Protein AF-H7EL46-F1 (afdb_monomer_lite)

pLDDT: mean 84.97, std 15.11, range [39.59, 98.5]

Organism: NCBI:txid907348

Secondary structure (DSSP, 8-state):
-HHHHHHHHHHHHHHHHT--PPEEEEE--TT-B--BSSSSTTSPBS-SSS-SBPTT-EEEEEEEEEEEEETTEEEEEEEEE----TT-TT----EEEEEGGGEESS-SS-HHHHHHHHHHHHTTT--EEEE---SS--GGGGTT-GGGTTS-SSS-TTSTT---SEE---TTS--STTS-SSEEEESSSEEEEE--SSTT--EEEEEE-TT-EEE--EEEEEEEETTEEEEEEEEETTEEEEGGGEEEGGGEEEEE-SSS-EEEEEEEEEEES--HHHHHHHHTT------HHHHHHHHHT-HHHHHHHHTBT-BEEEEEEEE-TT--EEE----S-BSEEEEE--TTSSS---EEEEEEEEEETTEEEEEEEEEEE-TT--EEEEEEEEEEEETTS---EEEEEEETTEEEEEEEEE-TTS-EEEEEEEEEEEPSS-TT-EEE---BSSPPPP--B---TT-EE-BSS-EEEESSSSTTSPEEEEEPTT--EEEEEEEEEEEETTEEEEEEEEEESS-PBPTTS-BHHHHS-TT-S-EEEEGGGB-

Sequence (547 aa):
MKKIIFILLALFCALCAFAKEYRGMYVNSREGLNIRKSPSLSAEKIGALKGALKYGEYIGVVEEGEIVTIDGIKAPWTKILIDYDGFEEDNFRNYGWVFGGYLQKECPMSEKEIISYLKKLSVENEDYLFSNYFPKNPAINYMKNPSAYFELDGAEWQKPNTEFSRALPNYACKYWEYETENEVVAVRDCFMYFAPAGPAAYGWLRFVKAGTTFKVKGVSSWGIEDGTLFPIYRIDDNEYIRGIDFTGANCVSKASDGKGGFHTLVYQQVLENLSLDDVNDFYKWSEEKLSTSEQLEKYFSYELTYEGKYLRGGFGVKFAEYTDPKGKKYRVNLNGKASRYKLLYPLNMNKPVPIIQKEWFRGGMGGGAHYTELYSLDTFAQLKKICEYGYLSVDAGFDGMAYHYFTKNGVVTYEYQTDETGKVETNRQEAFRQTDSSPYAFFSEDEALCEPQGKSQSLKVGQYVNPICRLKMRQSPDISSRTLHLLRPGTLLKIVKVGDRETIDGLSANWVKVEPVNDDKSVEGYVIKDWLPAEATAAWVFGAYLE

Foldseek 3Di:
DVVVVVVVVVVVVVVVVPPDAFQKKFFQDQVAWFWFPDQDPPGDTPDPVLGGAHHQAMWGFDDWADFDADPNFTFTWTKTASDDPVPDPPPPDPITTTTCSRIDRARPDDQVRLLVVLVVCVVVVRNKGFDCDDPQDGDCVVLQPPVCRPAPDQPRVVPPPVAAQKEFFWLLADLDPFFDLSKKFFQAWHWKKFCAPDDRGTIMIGIDHGGDMARFNAFPFWHDDPSYIWTWTDRDPGIIDRRVRIAGPQQWAWEDPLPPFIKIKHWTWMDGRDTLVNLVVVCVPPPDPDTSRVSVRVLSNDNVNQVVQQQAWATATPFMWIAGRVRDIAGADPDDHANHWYWYFQQLAQLTFIKIKGWGWHHDQFWTKIKIWIWGQDPRRYTDTQDMDIAIDGPLPFDKDKDWAAHRFFIKIFTWGADPVRHTPATKIWTWGADPVDNRDTDIDDMDRHQDFFAADEDDAFRKKFFSAFWFWFADLDPPGDGQFTAHTHQIKGFHDWADWDADPNHIYTKTKIAGRGQDATPVGHRPQVRDDPPDRTTITTCRRID

Radius of gyration: 30.52 Å; chains: 1; bounding box: 77×60×84 Å

Structure (mmCIF, N/CA/C/O backbone):
data_AF-H7EL46-F1
#
_entry.id   AF-H7EL46-F1
#
loop_
_atom_site.group_PDB
_atom_site.id
_atom_site.type_symbol
_atom_site.label_atom_id
_atom_site.label_alt_id
_atom_site.label_comp_id
_atom_site.label_asym_id
_atom_site.label_entity_id
_atom_site.label_seq_id
_atom_site.pdbx_PDB_ins_code
_atom_site.Cartn_x
_atom_site.Cartn_y
_atom_site.Cartn_z
_atom_site.occupancy
_atom_site.B_iso_or_equiv
_atom_site.auth_seq_id
_atom_site.auth_comp_id
_atom_site.auth_asym_id
_atom_site.auth_atom_id
_atom_site.pdbx_PDB_model_num
ATOM 1 N N . MET A 1 1 ? -47.372 34.401 33.901 1.00 57.59 1 MET A N 1
ATOM 2 C CA . MET A 1 1 ? -46.067 34.051 33.290 1.00 57.59 1 MET A CA 1
ATOM 3 C C . MET A 1 1 ? -45.132 33.281 34.226 1.00 57.59 1 MET A C 1
ATOM 5 O O . MET A 1 1 ? -44.884 32.125 33.925 1.00 57.59 1 MET A O 1
ATOM 9 N N . LYS A 1 2 ? -44.684 33.809 35.381 1.00 59.72 2 LYS A N 1
ATOM 10 C CA . LYS A 1 2 ? -43.732 33.099 36.280 1.00 59.72 2 LYS A CA 1
ATOM 11 C C . LYS A 1 2 ? -44.168 31.687 36.729 1.00 59.72 2 LYS A C 1
ATOM 13 O O . LYS A 1 2 ? -43.347 30.781 36.745 1.00 59.72 2 LYS A O 1
ATOM 18 N N . LYS A 1 3 ? -45.461 31.473 37.018 1.00 67.12 3 LYS A N 1
ATOM 19 C CA . LYS A 1 3 ? -46.001 30.145 37.386 1.00 67.12 3 LYS A CA 1
ATOM 20 C C . LYS A 1 3 ? -45.983 29.133 36.229 1.00 67.12 3 LYS A C 1
ATOM 22 O O . LYS A 1 3 ? -45.749 27.960 36.469 1.00 67.12 3 LYS A O 1
ATOM 27 N N . ILE A 1 4 ? -46.185 29.586 34.989 1.00 83.88 4 ILE A N 1
ATOM 28 C CA . ILE A 1 4 ? -46.177 28.719 33.796 1.00 83.88 4 ILE A CA 1
ATOM 29 C C . ILE A 1 4 ? -44.744 28.288 33.469 1.00 83.88 4 ILE A C 1
ATOM 31 O O . ILE A 1 4 ? -44.509 27.118 33.203 1.00 83.88 4 ILE A O 1
ATOM 35 N N . ILE A 1 5 ? -43.777 29.206 33.584 1.00 85.12 5 ILE A N 1
ATOM 36 C CA . ILE A 1 5 ? -42.349 28.897 33.411 1.00 85.12 5 ILE A CA 1
ATOM 37 C C . ILE A 1 5 ? -41.883 27.884 34.465 1.00 85.12 5 ILE A C 1
ATOM 39 O O . ILE A 1 5 ? -41.175 26.946 34.129 1.00 85.12 5 ILE A O 1
ATOM 43 N N . PHE A 1 6 ? -42.324 28.022 35.719 1.00 85.50 6 PHE A N 1
ATOM 44 C CA . PHE A 1 6 ? -41.963 27.079 36.780 1.00 85.50 6 PHE A CA 1
ATOM 45 C C . PHE A 1 6 ? -42.569 25.682 36.566 1.00 85.50 6 PHE A C 1
ATOM 47 O O . PHE A 1 6 ? -41.890 24.686 36.787 1.00 85.50 6 PHE A O 1
ATOM 54 N N . ILE A 1 7 ? -43.818 25.598 36.089 1.00 87.31 7 ILE A N 1
ATOM 55 C CA . ILE A 1 7 ? -44.456 24.317 35.745 1.00 87.31 7 ILE A CA 1
ATOM 56 C C . ILE A 1 7 ? -43.751 23.664 34.553 1.00 87.31 7 ILE A C 1
ATOM 58 O O . ILE A 1 7 ? -43.477 22.472 34.611 1.00 87.31 7 ILE A O 1
ATOM 62 N N . LEU A 1 8 ? -43.407 24.428 33.512 1.00 86.81 8 LEU A N 1
ATOM 63 C CA . LEU A 1 8 ? -42.665 23.911 32.357 1.00 86.81 8 LEU A CA 1
ATOM 64 C C . LEU A 1 8 ? -41.252 23.458 32.737 1.00 86.81 8 LEU A C 1
ATOM 66 O O . LEU A 1 8 ? -40.822 22.411 32.274 1.00 86.81 8 LEU A O 1
ATOM 70 N N . LEU A 1 9 ? -40.558 24.185 33.618 1.00 85.94 9 LEU A N 1
ATOM 71 C CA . LEU A 1 9 ? -39.241 23.793 34.124 1.00 85.94 9 LEU A CA 1
ATOM 72 C C . LEU A 1 9 ? -39.326 22.532 34.998 1.00 85.94 9 LEU A C 1
ATOM 74 O O . LEU A 1 9 ? -38.487 21.650 34.875 1.00 85.94 9 LEU A O 1
ATOM 78 N N . ALA A 1 10 ? -40.356 22.407 35.840 1.00 78.50 10 ALA A N 1
ATOM 79 C CA . ALA A 1 10 ? -40.584 21.208 36.644 1.00 78.50 10 ALA A CA 1
ATOM 80 C C . ALA A 1 10 ? -40.964 19.994 35.779 1.00 78.50 10 ALA A C 1
ATOM 82 O O . ALA A 1 10 ? -40.484 18.895 36.042 1.00 78.50 10 ALA A O 1
ATOM 83 N N . LEU A 1 11 ? -41.768 20.189 34.725 1.00 78.38 11 LEU A N 1
ATOM 84 C CA . LEU A 1 11 ? -42.066 19.151 33.733 1.00 78.38 11 LEU A CA 1
ATOM 85 C C . LEU A 1 11 ? -40.817 18.762 32.939 1.00 78.38 11 LEU A C 1
ATOM 87 O O . LEU A 1 11 ? -40.604 17.581 32.706 1.00 78.38 11 LEU A O 1
ATOM 91 N N . PHE A 1 12 ? -39.977 19.729 32.569 1.00 73.44 12 PHE A N 1
ATOM 92 C CA . PHE A 1 12 ? -38.713 19.485 31.883 1.00 73.44 12 PHE A CA 1
ATOM 93 C C . PHE A 1 12 ? -37.735 18.712 32.778 1.00 73.44 12 PHE A C 1
ATOM 95 O O . PHE A 1 12 ? -37.221 17.686 32.357 1.00 73.44 12 PHE A O 1
ATOM 102 N N . CYS A 1 13 ? -37.564 19.105 34.045 1.00 68.69 13 CYS A N 1
ATOM 103 C CA . CYS A 1 13 ? -36.752 18.362 35.013 1.00 68.69 13 CYS A CA 1
ATOM 104 C C . CYS A 1 13 ? -37.307 16.957 35.295 1.00 68.69 13 CYS A C 1
ATOM 106 O O . CYS A 1 13 ? -36.528 16.020 35.440 1.00 68.69 13 CYS A O 1
ATOM 108 N N . ALA A 1 14 ? -38.634 16.791 35.348 1.00 63.28 14 ALA A N 1
ATOM 109 C CA . ALA A 1 14 ? -39.257 15.477 35.486 1.00 63.28 14 ALA A CA 1
ATOM 110 C C . ALA A 1 14 ? -39.005 14.611 34.243 1.00 63.28 14 ALA A C 1
ATOM 112 O O . ALA A 1 14 ? -38.593 13.467 34.384 1.00 63.28 14 ALA A O 1
ATOM 113 N N . LEU A 1 15 ? -39.168 15.161 33.036 1.00 58.22 15 LEU A N 1
ATOM 114 C CA . LEU A 1 15 ? -38.873 14.473 31.774 1.00 58.22 15 LEU A CA 1
ATOM 115 C C . LEU A 1 15 ? -37.386 14.097 31.659 1.00 58.22 15 LEU A C 1
ATOM 117 O O . LEU A 1 15 ? -37.081 12.980 31.254 1.00 58.22 15 LEU A O 1
ATOM 121 N N . CYS A 1 16 ? -36.468 14.967 32.093 1.00 53.19 16 CYS A N 1
ATOM 122 C CA . CYS A 1 16 ? -35.037 14.663 32.170 1.00 53.19 16 CYS A CA 1
ATOM 123 C C . CYS A 1 16 ? -34.717 13.572 33.208 1.00 53.19 16 CYS A C 1
ATOM 125 O O . CYS A 1 16 ? -33.819 12.768 32.983 1.00 53.19 16 CYS A O 1
ATOM 127 N N . ALA A 1 17 ? -35.463 13.498 34.315 1.00 49.56 17 ALA A N 1
ATOM 128 C CA . ALA A 1 17 ? -35.295 12.465 35.341 1.00 49.56 17 ALA A CA 1
ATOM 129 C C . ALA A 1 17 ? -35.843 11.080 34.930 1.00 49.56 17 ALA A C 1
ATOM 131 O O . ALA A 1 17 ? -35.543 10.089 35.593 1.00 49.56 17 ALA A O 1
ATOM 132 N N . PHE A 1 18 ? -36.626 10.991 33.846 1.00 46.84 18 PHE A N 1
ATOM 133 C CA . PHE A 1 18 ? -37.161 9.730 33.312 1.00 46.84 18 PHE A CA 1
ATOM 134 C C . PHE A 1 18 ? -36.319 9.113 32.184 1.00 46.84 18 PHE A C 1
ATOM 136 O O . PHE A 1 18 ? -36.711 8.078 31.637 1.00 46.84 18 PHE A O 1
ATOM 143 N N . ALA A 1 19 ? -35.149 9.674 31.859 1.00 50.19 19 ALA A N 1
ATOM 144 C CA . ALA A 1 19 ? -34.159 8.969 31.049 1.00 50.19 19 ALA A CA 1
ATOM 145 C C . ALA A 1 19 ? -33.644 7.755 31.847 1.00 50.19 19 ALA A C 1
ATOM 147 O O . ALA A 1 19 ? -32.781 7.867 32.713 1.00 50.19 19 ALA A O 1
ATOM 148 N N . LYS A 1 20 ? -34.251 6.586 31.621 1.00 52.12 20 LYS A N 1
ATOM 149 C CA . LYS A 1 20 ? -33.928 5.352 32.341 1.00 52.12 20 LYS A CA 1
ATOM 150 C C . LYS A 1 20 ? -32.582 4.812 31.852 1.00 52.12 20 LYS A C 1
ATOM 152 O O . LYS A 1 20 ? -32.530 4.127 30.834 1.00 52.12 20 LYS A O 1
ATOM 157 N N . GLU A 1 21 ? -31.508 5.097 32.582 1.00 55.97 21 GLU A N 1
ATOM 158 C CA . GLU A 1 21 ? -30.215 4.441 32.374 1.00 55.97 21 GLU A CA 1
ATOM 159 C C . GLU A 1 21 ? -30.289 2.980 32.838 1.00 55.97 21 GLU A C 1
ATOM 161 O O . GLU A 1 21 ? -30.616 2.681 33.990 1.00 55.97 21 GLU A O 1
ATOM 166 N N . TYR A 1 22 ? -30.005 2.048 31.929 1.00 65.69 22 TYR A N 1
ATOM 167 C CA . TYR A 1 22 ? -29.904 0.629 32.261 1.00 65.69 22 TYR A CA 1
ATOM 168 C C . TYR A 1 22 ? -28.518 0.320 32.823 1.00 65.69 22 TYR A C 1
ATOM 170 O O . TYR A 1 22 ? -27.498 0.727 32.264 1.00 65.69 22 TYR A O 1
ATOM 178 N N . ARG A 1 23 ? -28.463 -0.454 33.913 1.00 77.19 23 ARG A N 1
ATOM 179 C CA . ARG A 1 23 ? -27.187 -0.928 34.455 1.00 77.19 23 ARG A CA 1
ATOM 180 C C . ARG A 1 23 ? -26.588 -1.956 33.501 1.00 77.19 23 ARG A C 1
ATOM 182 O O . ARG A 1 23 ? -27.204 -2.969 33.209 1.00 77.19 23 ARG A O 1
ATOM 189 N N . GLY A 1 24 ? -25.356 -1.734 33.084 1.00 80.69 24 GLY A N 1
ATOM 190 C CA . GLY A 1 24 ? -24.609 -2.662 32.251 1.00 80.69 24 GLY A CA 1
ATOM 191 C C . GLY A 1 24 ? -24.005 -3.867 32.944 1.00 80.69 24 GLY A C 1
ATOM 192 O O . GLY A 1 24 ? -23.457 -3.711 34.039 1.00 80.69 24 GLY A O 1
ATOM 193 N N . MET A 1 25 ? -24.002 -5.029 32.287 1.00 87.56 25 MET A N 1
ATOM 194 C CA . MET A 1 25 ? -23.197 -6.188 32.691 1.00 87.56 25 MET A CA 1
ATOM 195 C C . MET A 1 25 ? -22.649 -6.960 31.486 1.00 87.56 25 MET A C 1
ATOM 197 O O . MET A 1 25 ? -23.194 -6.884 30.393 1.00 87.56 25 MET A O 1
ATOM 201 N N . TYR A 1 26 ? -21.580 -7.721 31.706 1.00 87.94 26 TYR A N 1
ATOM 202 C CA . TYR A 1 26 ? -20.974 -8.612 30.723 1.00 87.94 26 TYR A CA 1
ATOM 203 C C . TYR A 1 26 ? -21.270 -10.065 31.032 1.00 87.94 26 TYR A C 1
ATOM 205 O O . TYR A 1 26 ? -21.269 -10.478 32.194 1.00 87.94 26 TYR A O 1
ATOM 213 N N . VAL A 1 27 ? -21.416 -10.854 29.978 1.00 90.25 27 VAL A N 1
ATOM 214 C CA . VAL A 1 27 ? -21.524 -12.305 30.063 1.00 90.25 27 VAL A CA 1
ATOM 215 C C . VAL A 1 27 ? -20.169 -12.928 30.387 1.00 90.25 27 VAL A C 1
ATOM 217 O O . VAL A 1 27 ? -19.221 -12.824 29.618 1.00 90.25 27 VAL A O 1
ATOM 220 N N . ASN A 1 28 ? -20.086 -13.637 31.508 1.00 91.38 28 ASN A N 1
ATOM 221 C CA . ASN A 1 28 ? -18.893 -14.345 31.978 1.00 91.38 28 ASN A CA 1
ATOM 222 C C . ASN A 1 28 ? -18.954 -15.870 31.745 1.00 91.38 28 ASN A C 1
ATOM 224 O O . ASN A 1 28 ? -18.107 -16.622 32.222 1.00 91.38 28 ASN A O 1
ATOM 228 N N . SER A 1 29 ? -19.967 -16.359 31.027 1.00 89.75 29 SER A N 1
ATOM 229 C CA . SER A 1 29 ? -20.058 -17.770 30.637 1.00 89.75 29 SER A CA 1
ATOM 230 C C . SER A 1 29 ? -19.332 -18.004 29.314 1.00 89.75 29 SER A C 1
ATOM 232 O O . SER A 1 29 ? -19.735 -17.444 28.296 1.00 89.75 29 SER A O 1
A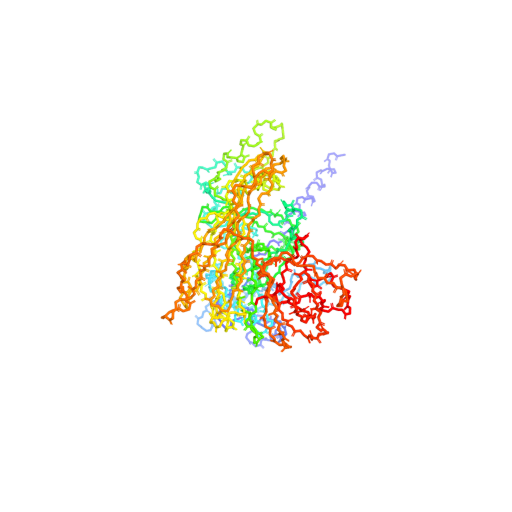TOM 234 N N . ARG A 1 30 ? -18.292 -18.851 29.307 1.00 85.19 30 ARG A N 1
ATOM 235 C CA . ARG A 1 30 ? -17.526 -19.190 28.087 1.00 85.19 30 ARG A CA 1
ATOM 236 C C . ARG A 1 30 ? -18.363 -19.883 27.011 1.00 85.19 30 ARG A C 1
ATOM 238 O O . ARG A 1 30 ? -18.108 -19.685 25.830 1.00 85.19 30 ARG A O 1
ATOM 245 N N . GLU A 1 31 ? -19.370 -20.644 27.428 1.00 84.50 31 GLU A N 1
ATOM 246 C CA . GLU A 1 31 ? -20.326 -21.327 26.544 1.00 84.50 31 GLU A CA 1
ATOM 247 C C . GLU A 1 31 ? -21.489 -20.411 26.116 1.00 84.50 31 GLU A C 1
ATOM 249 O O . GLU A 1 31 ? -22.428 -20.849 25.454 1.00 84.50 31 GLU A O 1
ATOM 254 N N . GLY A 1 32 ? -21.462 -19.140 26.532 1.00 86.19 32 GLY A N 1
ATOM 255 C CA . GLY A 1 32 ? -22.564 -18.202 26.366 1.00 86.19 32 GLY A CA 1
ATOM 256 C C . GLY A 1 32 ? -23.703 -18.409 27.370 1.00 86.19 32 GLY A C 1
ATOM 257 O O . GLY A 1 32 ? -23.635 -19.253 28.272 1.00 86.19 32 GLY A O 1
ATOM 258 N N . LEU A 1 33 ? -24.757 -17.597 27.257 1.00 88.38 33 LEU A N 1
ATOM 259 C CA . LEU A 1 33 ? -25.924 -17.636 28.141 1.00 88.38 33 LEU A CA 1
ATOM 260 C C . LEU A 1 33 ? -27.232 -17.729 27.376 1.00 88.38 33 LEU A C 1
ATOM 262 O O . LEU A 1 33 ? -27.589 -16.850 26.603 1.00 88.38 33 LEU A O 1
ATOM 266 N N . ASN A 1 34 ? -28.012 -18.763 27.680 1.00 88.62 34 ASN A N 1
ATOM 267 C CA . ASN A 1 34 ? -29.357 -18.900 27.137 1.00 88.62 34 ASN A CA 1
ATOM 268 C C . ASN A 1 34 ? -30.290 -17.843 27.739 1.00 88.62 34 ASN A C 1
ATOM 270 O O . ASN A 1 34 ? -30.443 -17.772 28.960 1.00 88.62 34 ASN A O 1
ATOM 274 N N . ILE A 1 35 ? -30.978 -17.106 26.873 1.00 88.56 35 ILE A N 1
ATOM 275 C CA . ILE A 1 35 ? -32.018 -16.154 27.255 1.00 88.56 35 ILE A CA 1
ATOM 276 C C . ILE A 1 35 ? -33.351 -16.894 27.387 1.00 88.56 35 ILE A C 1
ATOM 278 O O . ILE A 1 35 ? -33.701 -17.726 26.546 1.00 88.56 35 ILE A O 1
ATOM 282 N N . ARG A 1 36 ? -34.107 -16.608 28.449 1.00 90.06 36 ARG A N 1
ATOM 283 C CA . ARG A 1 36 ? -35.359 -17.302 28.778 1.00 90.06 36 ARG A CA 1
ATOM 284 C C . ARG A 1 36 ? -36.545 -16.360 28.894 1.00 90.06 36 ARG A C 1
ATOM 286 O O . ARG A 1 36 ? -36.400 -15.197 29.255 1.00 90.06 36 ARG A O 1
ATOM 293 N N . LYS A 1 37 ? -37.743 -16.883 28.635 1.00 88.94 37 LYS A N 1
ATOM 294 C CA . LYS A 1 37 ? -38.997 -16.114 28.704 1.00 88.94 37 LYS A CA 1
ATOM 295 C C . LYS A 1 37 ? -39.406 -15.726 30.126 1.00 88.94 37 LYS A C 1
ATOM 297 O O . LYS A 1 37 ? -40.061 -14.707 30.325 1.00 88.94 37 LYS A O 1
ATOM 302 N N . SER A 1 38 ? -39.004 -16.514 31.117 1.00 91.50 38 SER A N 1
ATOM 303 C CA . SER A 1 38 ? -39.269 -16.279 32.539 1.00 91.50 38 SER A CA 1
ATOM 304 C C . SER A 1 38 ? -38.075 -16.747 33.392 1.00 91.50 38 SER A C 1
ATOM 306 O O . SER A 1 38 ? -37.234 -17.497 32.881 1.00 91.50 38 SER A O 1
ATOM 308 N N . PRO A 1 39 ? -37.955 -16.306 34.662 1.00 93.25 39 PRO A N 1
ATOM 309 C CA . PRO A 1 39 ? -36.809 -16.601 35.529 1.00 93.25 39 PRO A CA 1
ATOM 310 C C . PRO A 1 39 ? -36.829 -18.051 36.050 1.00 93.25 39 PRO A C 1
ATOM 312 O O . PRO A 1 39 ? -37.028 -18.313 37.232 1.00 93.25 39 PRO A O 1
ATOM 315 N N . SER A 1 40 ? -36.678 -19.029 35.154 1.00 92.25 40 SER A N 1
ATOM 316 C CA . SER A 1 40 ? -36.672 -20.456 35.493 1.00 92.25 40 SER A CA 1
ATOM 317 C C . SER A 1 40 ? -35.853 -21.277 34.499 1.00 92.25 40 SER A C 1
ATOM 319 O O . SER A 1 40 ? -35.938 -21.071 33.293 1.00 92.25 40 SER A O 1
ATOM 321 N N . LEU A 1 41 ? -35.124 -22.292 34.978 1.00 90.12 41 LEU A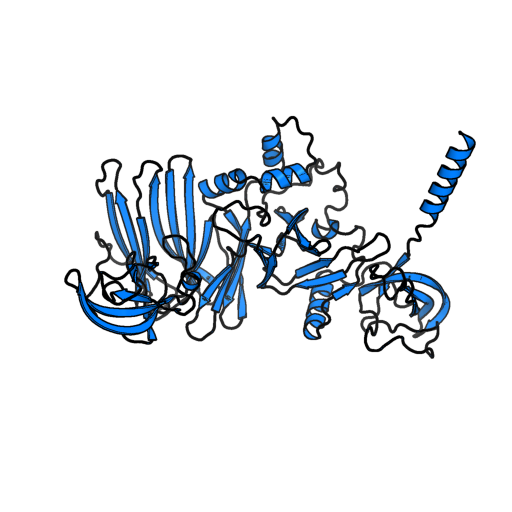 N 1
ATOM 322 C CA . LEU A 1 41 ? -34.408 -23.246 34.115 1.00 90.12 41 LEU A CA 1
ATOM 323 C C . LEU A 1 41 ? -35.342 -24.095 33.237 1.00 90.12 41 LEU A C 1
ATOM 325 O O . LEU A 1 41 ? -34.911 -24.612 32.205 1.00 90.12 41 LEU A O 1
ATOM 329 N N . SER A 1 42 ? -36.610 -24.216 33.633 1.00 91.19 42 SER A N 1
ATOM 330 C CA . SER A 1 42 ? -37.650 -24.912 32.867 1.00 91.19 42 SER A CA 1
ATOM 331 C C . SER A 1 42 ? -38.324 -24.027 31.815 1.00 91.19 42 SER A C 1
ATOM 333 O O . SER A 1 42 ? -39.016 -24.538 30.940 1.00 91.19 42 SER A O 1
ATOM 335 N N . ALA A 1 43 ? -38.119 -22.707 31.881 1.00 88.75 43 ALA A N 1
ATOM 336 C CA . ALA A 1 43 ? -38.741 -21.770 30.961 1.00 88.75 43 ALA A CA 1
ATOM 337 C C . ALA A 1 43 ? -38.215 -21.947 29.536 1.00 88.75 43 ALA A C 1
ATOM 339 O O . ALA A 1 43 ? -37.027 -22.217 29.324 1.00 88.75 43 ALA A O 1
ATOM 340 N N . GLU A 1 44 ? -39.100 -21.716 28.570 1.00 86.69 44 GLU A N 1
ATOM 341 C CA . GLU A 1 44 ? -38.770 -21.681 27.150 1.00 86.69 44 GLU A CA 1
ATOM 342 C C . GLU A 1 44 ? -37.595 -20.725 26.887 1.00 86.69 44 GLU A C 1
ATOM 344 O O . GLU A 1 44 ? -37.542 -19.602 27.409 1.00 86.69 44 GLU A O 1
ATOM 349 N N . LYS A 1 45 ? -36.638 -21.195 26.083 1.00 87.62 45 LYS A N 1
ATOM 350 C CA . LYS A 1 45 ? -35.530 -20.377 25.593 1.00 87.62 45 LYS A CA 1
ATOM 351 C C . LYS A 1 45 ? -36.042 -19.492 24.462 1.00 87.62 45 LYS A C 1
ATOM 353 O O . LYS A 1 45 ? -36.687 -19.989 23.543 1.00 87.62 45 LYS A O 1
ATOM 358 N N . ILE A 1 46 ? -35.740 -18.200 24.511 1.00 79.44 46 ILE A N 1
ATOM 359 C CA . ILE A 1 46 ? -36.146 -17.265 23.460 1.00 79.44 46 ILE A CA 1
ATOM 360 C C . ILE A 1 46 ? -35.195 -17.445 22.263 1.00 79.44 46 ILE A C 1
ATOM 362 O O . ILE A 1 46 ? -34.128 -16.846 22.231 1.00 79.44 46 ILE A O 1
ATOM 366 N N . GLY A 1 47 ? -35.600 -18.294 21.306 1.00 56.38 47 GLY A N 1
ATOM 367 C CA . GLY A 1 47 ? -35.127 -18.337 19.912 1.00 56.38 47 GLY A CA 1
ATOM 368 C C . GLY A 1 47 ? -33.748 -18.960 19.623 1.00 56.38 47 GLY A C 1
ATOM 369 O O . GLY A 1 47 ? -32.739 -18.598 20.212 1.00 56.38 47 GLY A O 1
ATOM 370 N N . ALA A 1 48 ? -33.699 -19.843 18.617 1.00 41.22 48 ALA A N 1
ATOM 371 C CA . ALA A 1 48 ? -32.489 -20.443 18.031 1.00 41.22 48 ALA A CA 1
ATOM 372 C C . ALA A 1 48 ? -31.883 -19.634 16.852 1.00 41.22 48 ALA A C 1
ATOM 374 O O . ALA A 1 48 ? -30.942 -20.097 16.222 1.00 41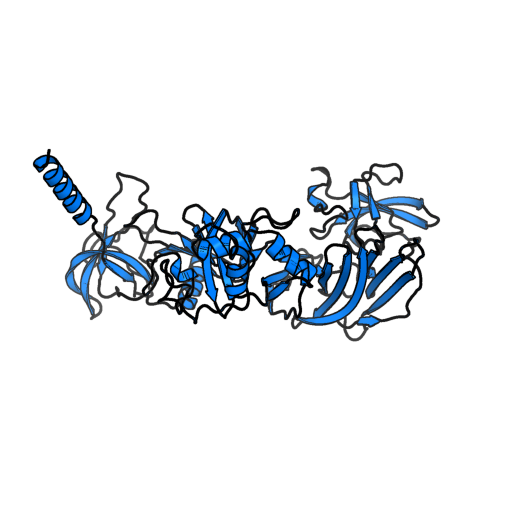.22 48 ALA A O 1
ATOM 375 N N . LEU A 1 49 ? -32.421 -18.443 16.548 1.00 41.28 49 LEU A N 1
ATOM 376 C CA . LEU A 1 49 ? -31.956 -17.526 15.481 1.00 41.28 49 LEU A CA 1
ATOM 377 C C . LEU A 1 49 ? -31.287 -16.241 16.015 1.00 41.28 49 LEU A C 1
ATOM 379 O O . LEU A 1 49 ? -30.647 -15.525 15.260 1.00 41.28 49 LEU A O 1
ATOM 383 N N . LYS A 1 50 ? -31.439 -15.958 17.315 1.00 50.88 50 LYS A N 1
ATOM 384 C CA . LYS A 1 50 ? -30.759 -14.893 18.086 1.00 50.88 50 LYS A CA 1
ATOM 385 C C . LYS A 1 50 ? -30.140 -15.507 19.360 1.00 50.88 50 LYS A C 1
ATOM 387 O O . LYS A 1 50 ? -30.196 -14.940 20.447 1.00 50.88 50 LYS A O 1
ATOM 392 N N . GLY A 1 51 ? -29.739 -16.775 19.231 1.00 56.41 51 GLY A N 1
ATOM 393 C CA . GLY A 1 51 ? -29.589 -17.737 20.314 1.00 56.41 51 GLY A CA 1
ATOM 394 C C . GLY A 1 51 ? -28.317 -17.541 21.122 1.00 56.41 51 GLY A C 1
ATOM 395 O O . GLY A 1 51 ? -27.237 -17.491 20.563 1.00 56.41 51 GLY A O 1
ATOM 396 N N . ALA A 1 52 ? -28.492 -17.529 22.443 1.00 71.38 52 ALA A N 1
ATOM 397 C CA . ALA A 1 52 ? -27.470 -17.390 23.475 1.00 71.38 52 ALA A CA 1
ATOM 398 C C . ALA A 1 52 ? -26.592 -16.128 23.376 1.00 71.38 52 ALA A C 1
ATOM 400 O O . ALA A 1 52 ? -25.906 -15.883 22.394 1.00 71.38 52 ALA A O 1
ATOM 401 N N . LEU A 1 53 ? -26.550 -15.357 24.462 1.00 83.19 53 LEU A N 1
ATOM 402 C CA . LEU A 1 53 ? -25.574 -14.282 24.588 1.00 83.19 53 LEU A CA 1
ATOM 403 C C . LEU A 1 53 ? -24.165 -14.867 24.545 1.00 83.19 53 LEU A C 1
ATOM 405 O O . LEU A 1 53 ? -23.899 -15.882 25.196 1.00 83.19 53 LEU A O 1
ATOM 409 N N . LYS A 1 54 ? -23.260 -14.210 23.834 1.00 85.25 54 LYS A N 1
ATOM 410 C CA . LYS A 1 54 ? -21.875 -14.647 23.664 1.00 85.25 54 LYS A CA 1
ATOM 411 C C . LYS A 1 54 ? -21.050 -14.346 24.911 1.00 85.25 54 LYS A C 1
ATOM 413 O O . LYS A 1 54 ? -21.372 -13.461 25.701 1.00 85.25 54 LYS A O 1
ATOM 418 N N . TYR A 1 55 ? -19.957 -15.081 25.103 1.00 86.06 55 TYR A N 1
ATOM 419 C CA . TYR A 1 55 ? -18.989 -14.745 26.149 1.00 86.06 55 TYR A CA 1
ATOM 420 C C . TYR A 1 55 ? -18.439 -13.333 25.917 1.00 86.06 55 TYR A C 1
ATOM 422 O O . TYR A 1 55 ? -18.080 -12.987 24.796 1.00 86.06 55 TYR A O 1
ATOM 430 N N . GLY A 1 56 ? -18.397 -12.522 26.974 1.00 84.00 56 GLY A N 1
ATOM 431 C CA . GLY A 1 56 ? -17.988 -11.118 26.951 1.00 84.00 56 GLY A CA 1
ATOM 432 C C . GLY A 1 56 ? -18.946 -10.167 26.234 1.00 84.00 56 GLY A C 1
ATOM 433 O O . GLY A 1 56 ? -18.602 -9.001 26.064 1.00 84.00 56 GLY A O 1
ATOM 434 N N . GLU A 1 57 ? -20.138 -10.627 25.851 1.00 84.69 57 GLU A N 1
ATOM 435 C CA . GLU A 1 57 ? -21.183 -9.757 25.320 1.00 84.69 57 GLU A CA 1
ATOM 436 C C . GLU A 1 57 ? -21.721 -8.845 26.421 1.00 84.69 57 GLU A C 1
ATOM 438 O O . GLU A 1 57 ? -21.892 -9.267 27.571 1.00 84.69 57 GLU A O 1
ATOM 443 N N . TYR A 1 58 ? -21.964 -7.586 26.073 1.00 83.38 58 TYR A N 1
ATOM 444 C CA . TYR A 1 58 ? -22.556 -6.623 26.983 1.00 83.38 58 TYR A CA 1
ATOM 445 C C . TYR A 1 58 ? -24.074 -6.594 26.870 1.00 83.38 58 TYR A C 1
ATOM 447 O O . TYR A 1 58 ? -24.624 -6.547 25.774 1.00 83.38 58 TYR A O 1
ATOM 455 N N . ILE A 1 59 ? -24.737 -6.529 28.021 1.00 84.88 59 ILE A N 1
ATOM 456 C CA . ILE A 1 59 ? -26.190 -6.485 28.125 1.00 84.88 59 ILE A CA 1
ATOM 457 C C . ILE A 1 59 ? -26.659 -5.402 29.095 1.00 84.88 59 ILE A C 1
ATOM 459 O O . ILE A 1 59 ? -26.033 -5.124 30.123 1.00 84.88 59 ILE A O 1
ATOM 463 N N . GLY A 1 60 ? -27.815 -4.818 28.781 1.00 83.94 60 GLY A N 1
ATOM 464 C CA . GLY A 1 60 ? -28.529 -3.906 29.669 1.00 83.94 60 GLY A CA 1
ATOM 465 C C . GLY A 1 60 ? -29.402 -4.667 30.665 1.00 83.94 60 GLY A C 1
ATOM 466 O O . GLY A 1 60 ? -30.310 -5.399 30.266 1.00 83.94 60 GLY A O 1
ATOM 467 N N . VAL A 1 61 ? -29.156 -4.470 31.959 1.00 87.25 61 VAL A N 1
ATOM 468 C CA . VAL A 1 61 ? -29.955 -5.016 33.061 1.00 87.25 61 VAL A CA 1
ATOM 469 C C . VAL A 1 61 ? -31.132 -4.095 33.361 1.00 87.25 61 VAL A C 1
ATOM 471 O O . VAL A 1 61 ? -30.970 -2.897 33.603 1.00 87.25 61 VAL A O 1
ATOM 474 N N . VAL A 1 62 ? -32.326 -4.684 33.363 1.00 87.06 62 VAL A N 1
ATOM 475 C CA . VAL A 1 62 ? -33.614 -4.000 33.528 1.00 87.06 62 VAL A CA 1
ATOM 476 C C . VAL A 1 62 ? -34.124 -4.110 34.960 1.00 87.06 62 VAL A C 1
ATOM 478 O O . VAL A 1 62 ? -34.573 -3.112 35.523 1.00 87.06 62 VAL A O 1
ATOM 481 N N . GLU A 1 63 ? -34.080 -5.317 35.525 1.00 89.69 63 GLU A N 1
ATOM 482 C CA . GLU A 1 63 ? -34.496 -5.627 36.896 1.00 89.69 63 GLU A CA 1
ATOM 483 C C . GLU A 1 63 ? -33.860 -6.941 37.372 1.00 89.69 63 GLU A C 1
ATOM 485 O O . GLU A 1 63 ? -33.486 -7.794 36.564 1.00 89.69 63 GLU A O 1
ATOM 490 N N . GLU A 1 64 ? -33.762 -7.097 38.690 1.00 93.31 64 GLU A N 1
ATOM 491 C CA . GLU A 1 64 ? -33.332 -8.333 39.347 1.00 93.31 64 GLU A CA 1
ATOM 492 C C . GLU A 1 64 ? -34.560 -9.043 39.927 1.00 93.31 64 GLU A C 1
ATOM 494 O O . GLU A 1 64 ? -35.429 -8.418 40.536 1.00 93.31 64 GLU A O 1
ATOM 499 N N . GLY A 1 65 ? -34.632 -10.350 39.717 1.00 92.56 65 GLY A N 1
ATOM 500 C CA . GLY A 1 65 ? -35.675 -11.237 40.211 1.00 92.56 65 GLY A CA 1
ATOM 501 C C . GLY A 1 65 ? -35.235 -12.022 41.446 1.00 92.56 65 GLY A C 1
ATOM 502 O O . GLY A 1 65 ? -34.414 -11.579 42.248 1.00 92.56 65 GLY A O 1
ATOM 503 N N . GLU A 1 66 ? -35.800 -13.217 41.605 1.00 93.62 66 GLU A N 1
ATOM 504 C CA . GLU A 1 66 ? -35.532 -14.077 42.757 1.00 93.62 66 GLU A CA 1
ATOM 505 C C . GLU A 1 66 ? -34.091 -14.612 42.764 1.00 93.62 66 GLU A C 1
ATOM 507 O O . GLU A 1 66 ? -33.554 -15.013 41.727 1.00 93.62 66 GLU A O 1
ATOM 512 N N . ILE A 1 67 ? -33.485 -14.650 43.956 1.00 95.56 67 ILE A N 1
ATOM 513 C CA . ILE A 1 67 ? -32.174 -15.262 44.191 1.00 95.56 67 ILE A CA 1
ATOM 514 C C . ILE A 1 67 ? -32.333 -16.776 44.268 1.00 95.56 67 ILE A C 1
ATOM 516 O O . ILE A 1 67 ? -32.957 -17.298 45.188 1.00 95.56 67 ILE A O 1
ATOM 520 N N . VAL A 1 68 ? -31.683 -17.475 43.345 1.00 95.62 68 VAL A N 1
ATOM 521 C CA . VAL A 1 68 ? -31.664 -18.937 43.281 1.00 95.62 68 VAL A CA 1
ATOM 522 C C . VAL A 1 68 ? -30.227 -19.455 43.305 1.00 95.62 68 VAL A C 1
ATOM 524 O O . VAL A 1 68 ? -29.272 -18.697 43.120 1.00 95.62 68 VAL A O 1
ATOM 527 N N . THR A 1 69 ? -30.071 -20.757 43.540 1.00 96.31 69 THR A N 1
ATOM 528 C CA . THR A 1 69 ? -28.778 -21.439 43.421 1.00 96.31 69 THR A CA 1
ATOM 529 C C . THR A 1 69 ? -28.787 -22.317 42.174 1.00 96.31 69 THR A C 1
ATOM 531 O O . THR A 1 69 ? -29.591 -23.243 42.089 1.00 96.31 69 THR A O 1
ATOM 534 N N . ILE A 1 70 ? -27.898 -22.038 41.221 1.00 92.94 70 ILE A N 1
ATOM 535 C CA . ILE A 1 70 ? -27.702 -22.819 39.988 1.00 92.94 70 ILE A CA 1
ATOM 536 C C . ILE A 1 70 ? -26.209 -23.125 39.875 1.00 92.94 70 ILE A C 1
ATOM 538 O O . ILE A 1 70 ? -25.388 -22.237 40.091 1.00 92.94 70 ILE A O 1
ATOM 542 N N . ASP A 1 71 ? -25.855 -24.386 39.615 1.00 91.62 71 ASP A N 1
ATOM 543 C CA . ASP A 1 71 ? -24.464 -24.863 39.516 1.00 91.62 71 ASP A CA 1
ATOM 544 C C . ASP A 1 71 ? -23.580 -24.463 40.717 1.00 91.62 71 ASP A C 1
ATOM 546 O O . ASP A 1 71 ? -22.395 -24.167 40.592 1.00 91.62 71 ASP A O 1
ATOM 550 N N . GLY A 1 72 ? -24.181 -24.428 41.914 1.00 94.06 72 GLY A N 1
ATOM 551 C CA . GLY A 1 72 ? -23.519 -24.031 43.162 1.00 94.06 72 GLY A CA 1
ATOM 552 C C . GLY A 1 72 ? -23.322 -22.520 43.346 1.00 94.06 72 GLY A C 1
ATOM 553 O O . GLY A 1 72 ? -22.858 -22.095 44.402 1.00 94.06 72 GLY A O 1
ATOM 554 N N . ILE A 1 73 ? -23.709 -21.696 42.370 1.00 94.75 73 ILE A N 1
ATOM 555 C CA . ILE A 1 73 ? -23.619 -20.233 42.416 1.00 94.75 73 ILE A CA 1
ATOM 556 C C . ILE A 1 73 ? -24.956 -19.675 42.911 1.00 94.75 73 ILE A C 1
ATOM 558 O O . ILE A 1 73 ? -26.006 -20.030 42.381 1.00 94.75 73 ILE A O 1
ATOM 562 N N . LYS A 1 74 ? -24.935 -18.791 43.916 1.00 96.38 74 LYS A N 1
ATOM 563 C CA . LYS A 1 74 ? -26.130 -18.112 44.443 1.00 96.38 74 LYS A CA 1
ATOM 564 C C . LYS A 1 74 ? -26.238 -16.705 43.858 1.00 96.38 74 LYS A C 1
ATOM 566 O O . LYS A 1 74 ? -25.420 -15.850 44.187 1.00 96.38 74 LYS A O 1
ATOM 571 N N . ALA A 1 75 ? -27.241 -16.462 43.019 1.00 95.69 75 ALA A N 1
ATOM 572 C CA . ALA A 1 75 ? -27.425 -15.185 42.329 1.00 95.69 75 ALA A CA 1
ATOM 573 C C . ALA A 1 75 ? -28.897 -14.958 41.929 1.00 95.69 75 ALA A C 1
ATOM 575 O O . ALA A 1 75 ? -29.668 -15.919 41.879 1.00 95.69 75 ALA A O 1
ATOM 576 N N . PRO A 1 76 ? -29.318 -13.708 41.666 1.00 96.56 76 PRO A N 1
ATOM 577 C CA . PRO A 1 76 ? -30.643 -13.434 41.123 1.00 96.56 76 PRO A CA 1
ATOM 578 C C . PRO A 1 76 ? -30.787 -13.931 39.683 1.00 96.56 76 PRO A C 1
ATOM 580 O O . PRO A 1 76 ? -29.821 -13.994 38.918 1.00 96.56 76 PRO A O 1
ATOM 583 N N . TRP A 1 77 ? -32.017 -14.247 39.288 1.00 96.69 77 TRP A N 1
ATOM 584 C CA . TRP A 1 77 ? -32.390 -14.132 37.882 1.00 96.69 77 TRP A CA 1
ATOM 585 C C . TRP A 1 77 ? -32.378 -12.664 37.481 1.00 96.69 77 TRP A C 1
ATOM 587 O O . TRP A 1 77 ? -32.955 -11.836 38.172 1.00 96.69 77 TRP A O 1
ATOM 597 N N . THR A 1 78 ? -31.784 -12.349 36.344 1.00 94.56 78 THR A N 1
ATOM 598 C CA . THR A 1 78 ? -31.616 -10.977 35.880 1.00 94.56 78 THR A CA 1
ATOM 599 C C . THR A 1 78 ? -32.392 -10.801 34.589 1.00 94.56 78 THR A C 1
ATOM 601 O O . THR A 1 78 ? -32.202 -11.558 33.631 1.00 94.56 78 THR A O 1
ATOM 604 N N . LYS A 1 79 ? -33.292 -9.817 34.553 1.00 92.00 79 LYS A N 1
ATOM 605 C CA . LYS A 1 79 ? -34.004 -9.456 33.332 1.00 92.00 79 LYS A CA 1
ATOM 606 C C . LYS A 1 79 ? -33.165 -8.490 32.525 1.00 92.00 79 LYS A C 1
ATOM 608 O O . LYS A 1 79 ? -32.671 -7.487 33.042 1.00 92.00 79 LYS A O 1
ATOM 613 N N . ILE A 1 80 ? -33.050 -8.788 31.247 1.00 88.38 80 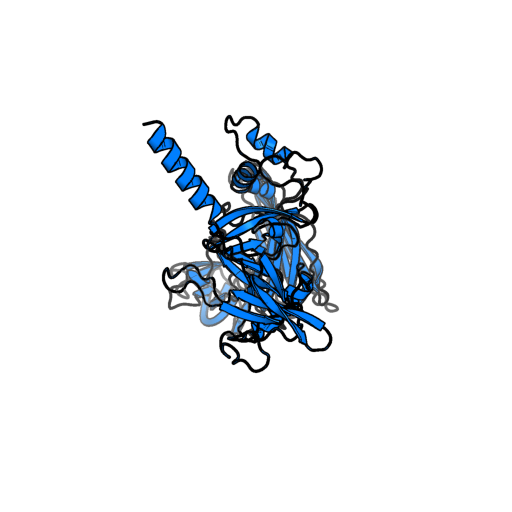ILE A N 1
ATOM 614 C CA . ILE A 1 80 ? -32.166 -8.115 30.316 1.00 88.38 80 ILE A CA 1
ATOM 615 C C . ILE A 1 80 ? -32.937 -7.638 29.096 1.00 88.38 80 ILE A C 1
ATOM 617 O O . ILE A 1 80 ? -34.016 -8.143 28.772 1.00 88.38 80 ILE A O 1
ATOM 621 N N . LEU A 1 81 ? -32.355 -6.660 28.426 1.00 80.75 81 LEU A N 1
ATOM 622 C CA . LEU A 1 81 ? -32.804 -6.137 27.149 1.00 80.75 81 LEU A CA 1
ATOM 623 C C . LEU A 1 81 ? -32.138 -6.924 26.009 1.00 80.75 81 LEU A C 1
ATOM 625 O O . LEU A 1 81 ? -30.913 -6.986 25.968 1.00 80.75 81 LEU A O 1
ATOM 629 N N . ILE A 1 82 ? -32.935 -7.535 25.126 1.00 76.44 82 ILE A N 1
ATOM 630 C CA . ILE A 1 82 ? -32.453 -8.391 24.022 1.00 76.44 82 ILE A CA 1
ATOM 631 C C . ILE A 1 82 ? -32.182 -7.576 22.756 1.00 76.44 82 ILE A C 1
ATOM 633 O O . ILE A 1 82 ? -31.264 -7.895 22.014 1.00 76.44 82 ILE A O 1
ATOM 637 N N . ASP A 1 83 ? -32.999 -6.557 22.492 1.00 65.31 83 ASP A N 1
ATOM 638 C CA . ASP A 1 83 ? -32.936 -5.792 21.251 1.00 65.31 83 ASP A CA 1
ATOM 639 C C . ASP A 1 83 ? -33.124 -4.304 21.551 1.00 65.31 83 ASP A C 1
ATOM 641 O O . ASP A 1 83 ? -34.069 -3.918 22.253 1.00 65.31 83 ASP A O 1
ATOM 645 N N . TYR A 1 84 ? -32.188 -3.491 21.071 1.00 57.28 84 TYR A N 1
ATOM 646 C CA . TYR A 1 84 ? -32.240 -2.034 21.157 1.00 57.28 84 TYR A CA 1
ATOM 647 C C . TYR A 1 84 ? -31.820 -1.417 19.819 1.00 57.28 84 TYR A C 1
ATOM 649 O O . TYR A 1 84 ? -31.120 -0.408 19.761 1.00 57.28 84 TYR A O 1
ATOM 657 N N . ASP A 1 85 ? -32.264 -2.013 18.718 1.00 46.50 85 ASP A N 1
ATOM 658 C CA . ASP A 1 85 ? -32.222 -1.347 17.424 1.00 46.50 85 ASP A CA 1
ATOM 659 C C . ASP A 1 85 ? -33.327 -0.284 17.430 1.00 46.50 85 ASP A C 1
ATOM 661 O O . ASP A 1 85 ? -34.483 -0.550 17.115 1.00 46.50 85 ASP A O 1
ATOM 665 N N . GLY A 1 86 ? -32.999 0.929 17.886 1.00 43.16 86 GLY A N 1
ATOM 666 C CA . GLY A 1 86 ? -33.919 2.066 18.046 1.00 43.16 86 GLY A CA 1
ATOM 667 C C . GLY A 1 86 ? -34.526 2.622 16.747 1.00 43.16 86 GLY A C 1
ATOM 668 O O . GLY A 1 86 ? -34.766 3.822 16.669 1.00 43.16 86 GLY A O 1
ATOM 669 N N . PHE A 1 87 ? -34.735 1.782 15.731 1.00 41.06 87 PHE A N 1
ATOM 670 C CA . PHE A 1 87 ? -35.211 2.136 14.394 1.00 41.06 87 PHE A CA 1
ATOM 671 C C . PHE A 1 87 ? -36.725 1.972 14.197 1.00 41.06 87 PHE A C 1
ATOM 673 O O . PHE A 1 87 ? -37.260 2.548 13.254 1.00 41.06 87 PHE A O 1
ATOM 680 N N . GLU A 1 88 ? -37.437 1.260 15.076 1.00 43.12 88 GLU A N 1
ATOM 681 C CA . GLU A 1 88 ? -38.901 1.168 15.013 1.00 43.12 88 GLU A CA 1
ATOM 682 C C . GLU A 1 88 ? -39.540 1.597 16.335 1.00 43.12 88 GLU A C 1
ATOM 684 O O . GLU A 1 88 ? -39.355 0.956 17.372 1.00 43.12 88 GLU A O 1
ATOM 689 N N . GLU A 1 89 ? -40.329 2.676 16.279 1.00 42.06 89 GLU A N 1
ATOM 690 C CA . GLU A 1 89 ? -40.998 3.283 17.437 1.00 42.06 89 GLU A CA 1
ATOM 691 C C . GLU A 1 89 ? -41.971 2.337 18.172 1.00 42.06 89 GLU A C 1
ATOM 693 O O . GLU A 1 89 ? -42.340 2.609 19.314 1.00 42.06 89 GLU A O 1
ATOM 698 N N . ASP A 1 90 ? -42.318 1.192 17.574 1.00 40.88 90 ASP A N 1
ATOM 699 C CA . ASP A 1 90 ? -43.315 0.249 18.095 1.00 40.88 90 ASP A CA 1
ATOM 700 C C . ASP A 1 90 ? -42.748 -1.097 18.595 1.00 40.88 90 ASP A C 1
ATOM 702 O O . ASP A 1 90 ? -43.488 -1.883 19.188 1.00 40.88 90 ASP A O 1
ATOM 706 N N . ASN A 1 91 ? -41.443 -1.369 18.441 1.00 44.03 91 ASN A N 1
ATOM 707 C CA . ASN A 1 91 ? -40.810 -2.628 18.888 1.00 44.03 91 ASN A CA 1
ATOM 708 C C . ASN A 1 91 ? -39.935 -2.479 20.143 1.00 44.03 91 ASN A C 1
ATOM 710 O O . ASN A 1 91 ? -39.189 -3.390 20.524 1.00 44.03 91 ASN A O 1
ATOM 714 N N . PHE A 1 92 ? -40.049 -1.351 20.847 1.00 41.34 92 PHE A N 1
ATOM 715 C CA . PHE A 1 92 ? -39.428 -1.206 22.154 1.00 41.34 92 PHE A CA 1
ATOM 716 C C . PHE A 1 92 ? -39.955 -2.303 23.083 1.00 41.34 92 PHE A C 1
ATOM 718 O O . PHE A 1 92 ? -41.135 -2.289 23.435 1.00 41.34 92 PHE A O 1
ATOM 725 N N . ARG A 1 93 ? -39.032 -3.154 23.570 1.00 55.62 93 ARG A N 1
ATOM 726 C CA . ARG A 1 93 ? -39.131 -4.051 24.749 1.00 55.62 93 ARG A CA 1
ATOM 727 C C . ARG A 1 93 ? -39.160 -5.563 24.474 1.00 55.62 93 ARG A C 1
ATOM 729 O O . ARG A 1 93 ? -39.918 -6.293 25.115 1.00 55.62 93 ARG A O 1
ATOM 736 N N . ASN A 1 94 ? -38.238 -6.072 23.655 1.00 74.06 94 ASN A N 1
ATOM 737 C CA . ASN A 1 94 ? -37.860 -7.486 23.750 1.00 74.06 94 ASN A CA 1
ATOM 738 C C . ASN A 1 94 ? -36.986 -7.707 24.995 1.00 74.06 94 ASN A C 1
ATOM 740 O O . ASN A 1 94 ? -35.806 -7.358 25.024 1.00 74.06 94 ASN A O 1
ATOM 744 N N . TYR A 1 95 ? -37.593 -8.262 26.046 1.00 83.19 95 TYR A N 1
ATOM 745 C CA . TYR A 1 95 ? -36.913 -8.633 27.284 1.00 83.19 95 TYR A CA 1
ATOM 746 C C . TYR A 1 95 ? -36.740 -10.141 27.396 1.00 83.19 95 TYR A C 1
ATOM 748 O O . TYR A 1 95 ? -37.566 -10.919 26.919 1.00 83.19 95 TYR A O 1
ATOM 756 N N . GLY A 1 96 ? -35.716 -10.546 28.133 1.00 88.44 96 GLY A N 1
ATOM 757 C CA . GLY A 1 96 ? -35.521 -11.931 28.530 1.00 88.44 96 GLY A CA 1
ATOM 758 C C . GLY A 1 96 ? -34.891 -12.037 29.903 1.00 88.44 96 GLY A C 1
ATOM 759 O O . GLY A 1 96 ? -34.498 -11.041 30.497 1.00 88.44 96 GLY A O 1
ATOM 760 N N . TRP A 1 97 ? -34.808 -13.255 30.411 1.00 92.19 97 TRP A N 1
ATOM 761 C CA . TRP A 1 97 ? -34.217 -13.577 31.699 1.00 92.19 97 TRP A CA 1
ATOM 762 C C . TRP A 1 97 ? -32.979 -14.439 31.507 1.00 92.19 97 TRP A C 1
ATOM 764 O O . TRP A 1 97 ? -33.001 -15.423 30.767 1.00 92.19 97 TRP A O 1
ATOM 774 N N . VAL A 1 98 ? -31.913 -14.089 32.213 1.00 93.50 98 VAL A N 1
ATOM 775 C CA . VAL A 1 98 ? -30.673 -14.865 32.308 1.00 93.50 98 VAL A CA 1
ATOM 776 C C . VAL A 1 98 ? -30.325 -15.073 33.773 1.00 93.50 98 VAL A C 1
ATOM 778 O O . VAL A 1 98 ? -30.808 -14.355 34.646 1.00 93.50 98 VAL A O 1
ATOM 781 N N . PHE A 1 99 ? -29.498 -16.069 34.069 1.00 95.19 99 PHE A N 1
ATOM 782 C CA . PHE A 1 99 ? -29.026 -16.260 35.433 1.00 95.19 99 PHE A CA 1
ATOM 783 C C . PHE A 1 99 ? -27.870 -15.298 35.733 1.00 95.19 99 PHE A C 1
ATOM 785 O O . PHE A 1 99 ? -26.816 -15.377 35.098 1.00 95.19 99 PHE A O 1
ATOM 792 N N . GLY A 1 100 ? -28.054 -14.411 36.713 1.00 93.94 100 GLY A N 1
ATOM 793 C CA . GLY A 1 100 ? -27.110 -13.342 37.044 1.00 93.94 100 GLY A CA 1
ATOM 794 C C . GLY A 1 100 ? -25.760 -13.826 37.575 1.00 93.94 100 GLY A C 1
ATOM 795 O O . GLY A 1 100 ? -24.790 -13.075 37.553 1.00 93.94 100 GLY A O 1
ATOM 796 N N . GLY A 1 101 ? -25.654 -15.092 37.998 1.00 94.62 101 GLY A N 1
ATOM 797 C CA . GLY A 1 101 ? -24.400 -15.686 38.482 1.00 94.62 101 GLY A CA 1
ATOM 798 C C . GLY A 1 101 ? -23.300 -15.781 37.422 1.00 94.62 101 GLY A C 1
ATOM 799 O O . GLY A 1 101 ? -22.129 -15.912 37.766 1.00 94.62 101 GLY A O 1
ATOM 800 N N . TYR A 1 102 ? -23.667 -15.665 36.145 1.00 94.69 102 TYR A N 1
ATOM 801 C CA . TYR A 1 102 ? -22.741 -15.615 35.015 1.00 94.69 102 TYR A CA 1
ATOM 802 C C . TYR A 1 102 ? -22.610 -14.216 34.416 1.00 94.69 102 TYR A C 1
ATOM 804 O O . TYR A 1 102 ? -22.150 -14.076 33.285 1.00 94.69 102 TYR A O 1
ATOM 812 N N . LEU A 1 103 ? -23.028 -13.183 35.144 1.00 93.56 103 LEU A N 1
ATOM 813 C CA . LEU A 1 103 ? -22.839 -11.797 34.754 1.00 93.56 103 LEU A CA 1
ATOM 814 C C . LEU A 1 103 ? -21.785 -11.144 35.641 1.00 93.56 103 LEU A C 1
ATOM 816 O O . LEU A 1 103 ? -21.699 -11.411 36.839 1.00 93.56 103 LEU A O 1
ATOM 820 N N . GLN A 1 104 ? -21.010 -10.231 35.073 1.00 90.88 104 GLN A N 1
ATOM 821 C CA . GLN A 1 104 ? -20.053 -9.435 35.835 1.00 90.88 104 GLN A CA 1
ATOM 822 C C . GLN A 1 104 ? -19.982 -7.993 35.336 1.00 90.88 104 GLN A C 1
ATOM 824 O O . GLN A 1 104 ? -20.512 -7.654 34.283 1.00 90.88 104 GLN A O 1
ATOM 829 N N . LYS A 1 105 ? -19.362 -7.112 36.124 1.00 85.38 105 LYS A N 1
ATOM 830 C CA . LYS A 1 105 ? -19.284 -5.679 35.796 1.00 85.38 105 LYS A CA 1
ATOM 831 C C . LYS A 1 105 ? -18.186 -5.350 34.787 1.00 85.38 105 LYS A C 1
ATOM 833 O O . LYS A 1 105 ? -18.350 -4.423 34.005 1.00 85.38 105 LYS A O 1
ATOM 838 N N . GLU A 1 106 ? -17.077 -6.076 34.833 1.00 83.00 106 GLU A N 1
ATOM 839 C CA . GLU A 1 106 ? -15.903 -5.829 33.994 1.00 83.00 106 GLU A CA 1
ATOM 840 C C . GLU A 1 106 ? -15.873 -6.803 32.817 1.00 83.00 106 GLU A C 1
ATOM 842 O O . GLU A 1 106 ? -16.334 -7.938 32.932 1.00 83.00 106 GLU A O 1
ATOM 847 N N . CYS A 1 107 ? -15.335 -6.381 31.675 1.00 83.19 107 CYS A N 1
ATOM 848 C CA . CYS A 1 107 ? -15.216 -7.274 30.529 1.00 83.19 107 CYS A CA 1
ATOM 849 C C . CYS A 1 107 ? -14.301 -8.464 30.875 1.00 83.19 107 CYS A C 1
ATOM 851 O O . CYS A 1 107 ? -13.182 -8.241 31.341 1.00 83.19 107 CYS A O 1
ATOM 853 N N . PRO A 1 108 ? -14.737 -9.717 30.647 1.00 85.62 108 PRO A N 1
ATOM 854 C CA . PRO A 1 108 ? -13.926 -10.896 30.949 1.00 85.62 108 PRO A CA 1
ATOM 855 C C . PRO A 1 108 ? -12.781 -11.151 29.961 1.00 85.62 108 PRO A C 1
ATOM 857 O O . PRO A 1 108 ? -12.037 -12.114 30.144 1.00 85.62 108 PRO A O 1
ATOM 860 N N . MET A 1 109 ? -12.673 -10.360 28.890 1.00 84.44 109 MET A N 1
ATOM 861 C CA . MET A 1 109 ? -11.731 -10.583 27.795 1.00 84.44 109 MET A CA 1
ATOM 862 C C . MET A 1 109 ? -10.776 -9.404 27.622 1.00 84.44 109 MET A C 1
ATOM 864 O O . MET A 1 109 ? -11.178 -8.241 27.647 1.00 84.44 109 MET A O 1
ATOM 868 N N . SER A 1 110 ? -9.509 -9.717 27.368 1.00 80.94 110 SER A N 1
ATOM 869 C CA . SER A 1 110 ? -8.533 -8.779 26.817 1.00 80.94 110 SER A CA 1
ATOM 870 C C . SER A 1 110 ? -8.804 -8.489 25.336 1.00 80.94 110 SER A C 1
ATOM 872 O O . SER A 1 110 ? -9.457 -9.265 24.642 1.00 80.94 110 SER A O 1
ATOM 874 N N . GLU A 1 111 ? -8.221 -7.411 24.806 1.00 75.31 111 GLU A N 1
ATOM 875 C CA . GLU A 1 111 ? -8.335 -7.049 23.385 1.00 75.31 111 GLU A CA 1
ATOM 876 C C . GLU A 1 111 ? -7.963 -8.210 22.444 1.00 75.31 111 GLU A C 1
ATOM 878 O O . GLU A 1 111 ? -8.686 -8.522 21.500 1.00 75.31 111 GLU A O 1
ATOM 883 N N . LYS A 1 112 ? -6.867 -8.917 22.744 1.00 79.75 112 LYS A N 1
ATOM 884 C CA . LYS A 1 112 ? -6.401 -10.064 21.948 1.00 79.75 112 LYS A CA 1
ATOM 885 C C . LYS A 1 112 ? -7.382 -11.236 21.980 1.00 79.75 112 LYS A C 1
ATOM 887 O O . LYS A 1 112 ? -7.532 -11.933 20.973 1.00 79.75 112 LYS A O 1
ATOM 892 N N . GLU A 1 113 ? -8.031 -11.465 23.119 1.00 85.50 113 GLU A N 1
ATOM 893 C CA . GLU A 1 113 ? -9.059 -12.498 23.258 1.00 85.50 113 GLU A CA 1
ATOM 894 C C . GLU A 1 113 ? -10.313 -12.125 22.470 1.00 85.50 113 GLU A C 1
ATOM 896 O O . GLU A 1 113 ? -10.828 -12.981 21.756 1.00 85.50 113 GLU A O 1
ATOM 901 N N . ILE A 1 114 ? -10.730 -10.852 22.488 1.00 82.69 114 ILE A N 1
ATOM 902 C CA . ILE A 1 114 ? -11.853 -10.364 21.673 1.00 82.69 114 ILE A CA 1
ATOM 903 C C . ILE A 1 114 ? -11.549 -10.539 20.177 1.00 82.69 114 ILE A C 1
ATOM 905 O O . ILE A 1 114 ? -12.393 -11.071 19.459 1.00 82.69 114 ILE A O 1
ATOM 909 N N . ILE A 1 115 ? -10.343 -10.179 19.698 1.00 81.50 115 ILE A N 1
ATOM 910 C CA . ILE A 1 115 ? -9.954 -10.382 18.283 1.00 81.50 115 ILE A CA 1
ATOM 911 C C . ILE A 1 115 ? -10.045 -11.865 17.940 1.00 81.50 115 ILE A C 1
ATOM 913 O O . ILE A 1 115 ? -10.645 -12.237 16.937 1.00 81.50 115 ILE A O 1
ATOM 917 N N . SER A 1 116 ? -9.449 -12.720 18.771 1.00 84.44 116 SER A N 1
ATOM 918 C CA . SER A 1 116 ? -9.407 -14.165 18.527 1.00 84.44 116 SER A CA 1
ATOM 919 C C . SER A 1 116 ? -10.808 -14.778 18.514 1.00 84.44 116 SER A C 1
ATOM 921 O O . SER A 1 116 ? -11.102 -15.635 17.680 1.00 84.44 116 SER A O 1
ATOM 923 N N . TYR A 1 117 ? -11.675 -14.313 19.412 1.00 82.75 117 TYR A N 1
ATOM 924 C CA . TYR A 1 117 ? -13.055 -14.756 19.521 1.00 82.75 117 TYR A CA 1
ATOM 925 C C . TYR A 1 117 ? -13.891 -14.307 18.320 1.00 82.75 117 TYR A C 1
ATOM 927 O O . TYR A 1 117 ? -14.443 -15.154 17.622 1.00 82.75 117 TYR A O 1
ATOM 935 N N . LEU A 1 118 ? -13.911 -13.009 17.999 1.00 82.81 118 LEU A N 1
ATOM 936 C CA . LEU A 1 118 ? -14.644 -12.496 16.839 1.00 82.81 118 LEU A CA 1
ATOM 937 C C . LEU A 1 118 ? -14.120 -13.072 15.520 1.00 82.81 118 LEU A C 1
ATOM 939 O O . LEU A 1 118 ? -14.900 -13.374 14.621 1.00 82.81 118 LEU A O 1
ATOM 943 N N . LYS A 1 119 ? -12.809 -13.308 15.410 1.00 84.38 119 LYS A N 1
ATOM 944 C CA . LYS A 1 119 ? -12.219 -13.998 14.260 1.00 84.38 119 LYS A CA 1
ATOM 945 C C . LYS A 1 119 ? -12.774 -15.410 14.104 1.00 84.38 119 LYS A C 1
ATOM 947 O O . LYS A 1 119 ? -13.078 -15.806 12.981 1.00 84.38 119 LYS A O 1
ATOM 952 N N . LYS A 1 120 ? -12.934 -16.159 15.201 1.00 82.56 120 LYS A N 1
ATOM 953 C CA . LYS A 1 120 ? -13.578 -17.480 15.173 1.00 82.56 120 LYS A CA 1
ATOM 954 C C . LYS A 1 120 ? -15.027 -17.361 14.691 1.00 82.56 120 LYS A C 1
ATOM 956 O O . LYS A 1 120 ? -15.400 -18.079 13.772 1.00 82.56 120 LYS A O 1
ATOM 961 N N . LEU A 1 121 ? -15.796 -16.423 15.245 1.00 75.94 121 LEU A N 1
ATOM 962 C CA . LEU A 1 121 ? -17.199 -16.231 14.867 1.00 75.94 121 LEU A CA 1
ATOM 963 C C . LEU A 1 121 ? -17.383 -15.742 13.419 1.00 75.94 121 LEU A C 1
ATOM 965 O O . LEU A 1 121 ? -18.363 -16.090 12.766 1.00 75.94 121 LEU A O 1
ATOM 969 N N . SER A 1 122 ? -16.419 -14.995 12.871 1.00 75.38 122 SER A N 1
ATOM 970 C CA . SER A 1 122 ? -16.465 -14.536 11.475 1.00 75.38 122 SER A CA 1
ATOM 971 C C . SER A 1 122 ? -16.456 -15.678 10.453 1.00 75.38 122 SER A C 1
ATOM 973 O O . SER A 1 122 ? -16.975 -15.522 9.352 1.00 75.38 122 SER A O 1
ATOM 975 N N . VAL A 1 123 ? -15.921 -16.850 10.817 1.00 73.69 123 VAL A N 1
ATOM 976 C CA . VAL A 1 123 ? -15.982 -18.067 9.987 1.00 73.69 123 VAL A CA 1
ATOM 977 C C . VAL A 1 123 ? -17.409 -18.633 9.931 1.00 73.69 123 VAL A C 1
ATOM 979 O O . VAL A 1 123 ? -17.763 -19.324 8.980 1.00 73.69 123 VAL A O 1
ATOM 982 N N . GLU A 1 124 ? -18.234 -18.313 10.927 1.00 62.31 124 GLU A N 1
ATOM 983 C CA . GLU A 1 124 ? -19.596 -18.817 11.125 1.00 62.31 124 GLU A CA 1
ATOM 984 C C . GLU A 1 124 ? -20.673 -17.805 10.660 1.00 62.31 124 GLU A C 1
ATOM 986 O O . GLU A 1 124 ? -21.859 -18.041 10.864 1.00 62.31 124 GLU A O 1
ATOM 991 N N . ASN A 1 125 ? -20.277 -16.712 9.981 1.00 62.97 125 ASN A N 1
ATOM 992 C CA . ASN A 1 125 ? -21.119 -15.578 9.543 1.00 62.97 125 ASN A CA 1
ATOM 993 C C . ASN A 1 125 ? -21.748 -14.733 10.674 1.00 62.97 125 ASN A C 1
ATOM 995 O O . ASN A 1 125 ? -22.687 -13.980 10.420 1.00 62.97 125 ASN A O 1
ATOM 999 N N . GLU A 1 126 ? -21.215 -14.794 11.898 1.00 59.91 126 GLU A N 1
ATOM 1000 C CA . GLU A 1 126 ? -21.646 -13.951 13.023 1.00 59.91 126 GLU A CA 1
ATOM 1001 C C . GLU A 1 126 ? -20.487 -13.098 13.569 1.00 59.91 126 GLU A C 1
ATOM 1003 O O . GLU A 1 126 ? -19.963 -13.340 14.651 1.00 59.91 126 GLU A O 1
ATOM 1008 N N . ASP A 1 127 ? -20.038 -12.084 12.837 1.00 69.62 127 ASP A N 1
ATOM 1009 C CA . ASP A 1 127 ? -18.759 -11.407 13.102 1.00 69.62 127 ASP A CA 1
ATOM 1010 C C . ASP A 1 127 ? -18.806 -10.235 14.103 1.00 69.62 127 ASP A C 1
ATOM 1012 O O . ASP A 1 127 ? -17.876 -9.421 14.119 1.00 69.62 127 ASP A O 1
ATOM 1016 N N . TYR A 1 128 ? -19.832 -10.166 14.963 1.00 77.50 128 TYR A N 1
ATOM 1017 C CA . TYR A 1 128 ? -20.034 -9.060 15.903 1.00 77.50 128 TYR A CA 1
ATOM 1018 C C . TYR A 1 128 ? -20.192 -9.476 17.375 1.00 77.50 128 TYR A C 1
ATOM 1020 O O . TYR A 1 128 ? -20.654 -10.573 17.704 1.00 77.50 128 TYR A O 1
ATOM 1028 N N . LEU A 1 129 ? -19.818 -8.555 18.268 1.00 79.25 129 LEU A N 1
ATOM 1029 C CA . LEU A 1 129 ? -19.976 -8.653 19.718 1.00 79.25 129 LEU A CA 1
ATOM 1030 C C . LEU A 1 129 ? -20.575 -7.347 20.234 1.00 79.25 129 LEU A C 1
ATOM 1032 O O . LEU A 1 129 ? -19.950 -6.288 20.107 1.00 79.25 129 LEU A O 1
ATOM 1036 N N . PHE A 1 130 ? -21.760 -7.424 20.841 1.00 77.69 130 PHE A N 1
ATOM 1037 C CA . PHE A 1 130 ? -22.316 -6.277 21.546 1.00 77.69 130 PHE A CA 1
ATOM 1038 C C . PHE A 1 130 ? -21.410 -5.896 22.698 1.00 77.69 130 PHE A C 1
ATOM 1040 O O . PHE A 1 130 ? -20.949 -6.731 23.481 1.00 77.69 130 PHE A O 1
ATOM 1047 N N . SER A 1 131 ? -21.134 -4.608 22.783 1.00 68.88 131 SER A N 1
ATOM 1048 C CA . SER A 1 131 ? -20.154 -4.109 23.708 1.00 68.88 131 SER A CA 1
ATOM 1049 C C . SER A 1 131 ? -20.523 -2.705 24.131 1.00 68.88 131 SER A C 1
ATOM 1051 O O . SER A 1 131 ? -20.518 -1.776 23.329 1.00 68.88 131 SER A O 1
ATOM 1053 N N . ASN A 1 132 ? -20.732 -2.520 25.432 1.00 59.03 132 ASN A N 1
ATOM 1054 C CA . ASN A 1 132 ? -20.384 -1.234 26.012 1.00 59.03 132 ASN A CA 1
ATOM 1055 C C . ASN A 1 132 ? -18.889 -1.142 26.285 1.00 59.03 132 ASN A C 1
ATOM 1057 O O . ASN A 1 132 ? -18.540 -0.191 26.982 1.00 59.03 132 ASN A O 1
ATOM 1061 N N . TYR A 1 133 ? -18.063 -2.129 25.865 1.00 55.66 133 TYR A N 1
ATOM 1062 C CA . TYR A 1 133 ? -16.637 -2.166 26.167 1.00 55.66 133 TYR A CA 1
ATOM 1063 C C . TYR A 1 133 ? -16.047 -0.823 25.882 1.00 55.66 133 TYR A C 1
ATOM 1065 O O . TYR A 1 133 ? -15.735 -0.476 24.748 1.00 55.66 133 TYR A O 1
ATOM 1073 N N . PHE A 1 134 ? -15.923 -0.109 26.989 1.00 52.00 134 PHE A N 1
ATOM 1074 C CA . PHE A 1 134 ? -14.685 0.019 27.683 1.00 52.00 134 PHE A CA 1
ATOM 1075 C C . PHE A 1 134 ? -14.867 -0.303 29.169 1.00 52.00 134 PHE A C 1
ATOM 1077 O O . PHE A 1 134 ? -15.851 0.108 29.792 1.00 52.00 134 PHE A O 1
ATOM 1084 N N . PRO A 1 135 ? -13.848 -0.876 29.817 1.00 40.62 135 PRO A N 1
ATOM 1085 C CA . PRO A 1 135 ? -13.603 -0.644 31.218 1.00 40.62 135 PRO A CA 1
ATOM 1086 C C . PRO A 1 135 ? -13.147 0.818 31.308 1.00 40.62 135 PRO A C 1
ATOM 1088 O O . PRO A 1 135 ? -11.999 1.139 31.009 1.00 40.62 135 PRO A O 1
ATOM 1091 N N . LYS A 1 136 ? -14.081 1.689 31.707 1.00 39.88 136 LYS A N 1
ATOM 1092 C CA . LYS A 1 136 ? -13.922 3.099 32.107 1.00 39.88 136 LYS A CA 1
ATOM 1093 C C . LYS A 1 136 ? -14.315 4.196 31.087 1.00 39.88 136 LYS A C 1
ATOM 1095 O O . LYS A 1 136 ? -14.731 5.240 31.559 1.00 39.88 136 LYS A O 1
ATOM 1100 N N . ASN A 1 137 ? -14.256 4.059 29.757 1.00 45.75 137 ASN A N 1
ATOM 1101 C CA . ASN A 1 137 ? -14.492 5.200 28.824 1.00 45.75 137 ASN A CA 1
ATOM 1102 C C . ASN A 1 137 ? -15.695 5.012 27.862 1.00 45.75 137 ASN A C 1
ATOM 1104 O O . ASN A 1 137 ? -16.048 3.894 27.541 1.00 45.75 137 ASN A O 1
ATOM 1108 N N . PRO A 1 138 ? -16.344 6.072 27.359 1.00 48.22 138 PRO A N 1
ATOM 1109 C CA . PRO A 1 138 ? -17.364 5.943 26.310 1.00 48.22 138 PRO A CA 1
ATOM 1110 C C . PRO A 1 138 ? -16.806 6.026 24.867 1.00 48.22 138 PRO A C 1
ATOM 1112 O O . PRO A 1 138 ? -15.920 6.825 24.556 1.00 48.22 138 PRO A O 1
ATOM 1115 N N . ALA A 1 139 ? -17.396 5.228 23.966 1.00 56.84 139 ALA A N 1
ATOM 1116 C CA . ALA A 1 139 ? -17.367 5.319 22.493 1.00 56.84 139 ALA A CA 1
ATOM 1117 C C . ALA A 1 139 ? -15.998 5.430 21.769 1.00 56.84 139 ALA A C 1
ATOM 1119 O O . ALA A 1 139 ? -15.288 4.449 21.576 1.00 56.84 139 ALA A O 1
ATOM 1120 N N . ILE A 1 140 ? -15.638 6.619 21.285 1.00 55.41 140 ILE A N 1
ATOM 1121 C CA . ILE A 1 140 ? -14.439 6.853 20.459 1.00 55.41 140 ILE A CA 1
ATOM 1122 C C . ILE A 1 140 ? -13.158 6.829 21.303 1.00 55.41 140 ILE A C 1
ATOM 1124 O O . ILE A 1 140 ? -12.069 6.586 20.794 1.00 55.41 140 ILE A O 1
ATOM 1128 N N . ASN A 1 141 ? -13.255 7.022 22.617 1.00 56.31 141 ASN A N 1
ATOM 1129 C CA . ASN A 1 141 ? -12.088 7.137 23.491 1.00 56.31 141 ASN A CA 1
ATOM 1130 C C . ASN A 1 141 ? -11.215 5.857 23.569 1.00 56.31 141 ASN A C 1
ATOM 1132 O O . ASN A 1 141 ? -10.123 5.898 24.119 1.00 56.31 141 ASN A O 1
ATOM 1136 N N . TYR A 1 142 ? -11.670 4.712 23.041 1.00 58.81 142 TYR A N 1
ATOM 1137 C CA . TYR A 1 142 ? -11.020 3.382 23.143 1.00 58.81 142 TYR A CA 1
ATOM 1138 C C . TYR A 1 142 ? -9.993 3.326 22.048 1.00 58.81 142 TYR A C 1
ATOM 1140 O O . TYR A 1 142 ? -8.835 2.969 22.242 1.00 58.81 142 TYR A O 1
ATOM 1148 N N . MET A 1 143 ? -10.444 3.830 20.908 1.00 65.81 143 MET A N 1
ATOM 1149 C CA . MET A 1 143 ? -9.642 4.115 19.756 1.00 65.81 143 MET A CA 1
ATOM 1150 C C . MET A 1 143 ? -8.557 5.152 20.048 1.00 65.81 143 MET A C 1
ATOM 1152 O O . MET A 1 143 ? -7.633 5.237 19.255 1.00 65.81 143 MET A O 1
ATOM 1156 N N . LYS A 1 144 ? -8.621 5.913 21.156 1.00 65.00 144 LYS A N 1
ATOM 1157 C CA . LYS A 1 144 ? -7.628 6.946 21.500 1.00 65.00 144 LYS A CA 1
ATOM 1158 C C . LYS A 1 144 ? -6.405 6.456 22.284 1.00 65.00 144 LYS A C 1
ATOM 1160 O O . LYS A 1 144 ? -5.433 7.205 22.301 1.00 65.00 144 LYS A O 1
ATOM 1165 N N . ASN A 1 145 ? -6.438 5.225 22.826 1.00 56.47 145 ASN A N 1
ATOM 1166 C CA . ASN A 1 145 ? -5.490 4.573 23.762 1.00 56.47 145 ASN A CA 1
ATOM 1167 C C . ASN A 1 145 ? -5.959 4.568 25.243 1.00 56.47 145 ASN A C 1
ATOM 1169 O O . ASN A 1 145 ? -6.243 5.629 25.802 1.00 56.47 145 ASN A O 1
ATOM 1173 N N . PRO A 1 146 ? -6.004 3.398 25.920 1.00 44.75 146 PRO A N 1
ATOM 1174 C CA . PRO A 1 146 ? -6.411 3.276 27.325 1.00 44.75 146 PRO A CA 1
ATOM 1175 C C . PRO A 1 146 ? -5.494 3.943 28.369 1.00 44.75 146 PRO A C 1
ATOM 1177 O O . PRO A 1 146 ? -5.963 4.175 29.483 1.00 44.75 146 PRO A O 1
ATOM 1180 N N . SER A 1 147 ? -4.227 4.268 28.075 1.00 43.03 147 SER A N 1
ATOM 1181 C CA . SER A 1 147 ? -3.344 4.959 29.040 1.00 43.03 147 SER A CA 1
ATOM 1182 C C . SER A 1 147 ? -3.515 6.485 29.070 1.00 43.03 147 SER A C 1
ATOM 1184 O O . SER A 1 147 ? -3.135 7.109 30.057 1.00 43.03 147 SER A O 1
ATOM 1186 N N . ALA A 1 148 ? -4.152 7.083 28.057 1.00 44.00 148 ALA A N 1
ATOM 1187 C CA . ALA A 1 148 ? -4.414 8.528 27.961 1.00 44.00 148 ALA A CA 1
ATOM 1188 C C . ALA A 1 148 ? -5.715 8.961 28.679 1.00 44.00 148 ALA A C 1
ATOM 1190 O O . ALA A 1 148 ? -6.267 10.034 28.441 1.00 44.00 148 ALA A O 1
ATOM 1191 N N . TYR A 1 149 ? -6.230 8.094 29.557 1.00 43.47 149 TYR A N 1
ATOM 1192 C CA . TYR A 1 149 ? -7.579 8.137 30.121 1.00 43.47 149 TYR A CA 1
ATOM 1193 C C . TYR A 1 149 ? -7.899 9.389 30.964 1.00 43.47 149 TYR A C 1
ATOM 1195 O O . TYR A 1 149 ? -9.066 9.664 31.217 1.00 43.47 149 TYR A O 1
ATOM 1203 N N . PHE A 1 150 ? -6.907 10.177 31.380 1.00 42.00 150 PHE A N 1
ATOM 1204 C CA . PHE A 1 150 ? -7.135 11.303 32.291 1.00 42.00 150 PHE A CA 1
ATOM 1205 C C . PHE A 1 150 ? -7.204 12.694 31.635 1.00 42.00 150 PHE A C 1
ATOM 1207 O O . PHE A 1 150 ? -7.305 13.662 32.380 1.00 42.00 150 PHE A O 1
ATOM 1214 N N . GLU A 1 151 ? -7.133 12.834 30.300 1.00 44.16 151 GLU A N 1
ATOM 1215 C CA . GLU A 1 151 ? -6.737 14.129 29.686 1.00 44.16 151 GLU A CA 1
ATOM 1216 C C . GLU A 1 151 ? -7.509 14.593 28.439 1.00 44.16 151 GLU A C 1
ATOM 1218 O O . GLU A 1 151 ? -7.164 15.606 27.835 1.00 44.16 151 GLU A O 1
ATOM 1223 N N . LEU A 1 152 ? -8.560 13.894 28.005 1.00 47.47 152 LEU A N 1
ATOM 1224 C CA . LEU A 1 152 ? -9.053 14.054 26.626 1.00 47.47 152 LEU A CA 1
ATOM 1225 C C . LEU A 1 152 ? -10.506 14.521 26.490 1.00 47.47 152 LEU A C 1
ATOM 1227 O O . LEU A 1 152 ? -11.154 14.199 25.492 1.00 47.47 152 LEU A O 1
ATOM 1231 N N . ASP A 1 153 ? -10.990 15.319 27.444 1.00 41.56 153 ASP A N 1
ATOM 1232 C CA . ASP A 1 153 ? -12.262 16.039 27.319 1.00 41.56 153 ASP A CA 1
ATOM 1233 C C . ASP A 1 153 ? -12.000 17.547 27.200 1.00 41.56 153 ASP A C 1
ATOM 1235 O O . ASP A 1 153 ? -11.819 18.243 28.195 1.00 41.56 153 ASP A O 1
ATOM 1239 N N . GLY A 1 154 ? -11.880 18.026 25.955 1.00 45.03 154 GLY A N 1
ATOM 1240 C CA . GLY A 1 154 ? -11.930 19.438 25.530 1.00 45.03 154 GLY A CA 1
ATOM 1241 C C . GLY A 1 154 ? -10.868 20.426 26.044 1.00 45.03 154 GLY A C 1
ATOM 1242 O O . GLY A 1 154 ? -10.601 21.410 25.360 1.00 45.03 154 GLY A O 1
ATOM 1243 N N . ALA A 1 155 ? -10.247 20.189 27.199 1.00 39.59 155 ALA A N 1
ATOM 1244 C CA . ALA A 1 155 ? -9.433 21.166 27.922 1.00 39.59 155 ALA A CA 1
ATOM 1245 C C . ALA A 1 155 ? -7.982 20.720 28.191 1.00 39.59 155 ALA A C 1
ATOM 1247 O O . ALA A 1 155 ? -7.171 21.554 28.582 1.00 39.59 155 ALA A O 1
ATOM 1248 N N . GLU A 1 156 ? -7.617 19.450 27.974 1.00 44.19 156 GLU A N 1
ATOM 1249 C CA . GLU A 1 156 ? -6.363 18.898 28.522 1.00 44.19 156 GLU A CA 1
ATOM 1250 C C . GLU A 1 156 ? -5.405 18.216 27.519 1.00 44.19 156 GLU A C 1
ATOM 1252 O O . GLU A 1 156 ? -4.478 17.531 27.938 1.00 44.19 156 GLU A O 1
ATOM 1257 N N . TRP A 1 157 ? -5.464 18.531 26.214 1.00 46.81 157 TRP A N 1
ATOM 1258 C CA . TRP A 1 157 ? -4.285 18.317 25.337 1.00 46.81 157 TRP A CA 1
ATOM 1259 C C . TRP A 1 157 ? -3.053 19.122 25.799 1.00 46.81 157 TRP A C 1
ATOM 1261 O O . TRP A 1 157 ? -1.935 18.860 25.370 1.00 46.81 157 TRP A O 1
ATOM 1271 N N . GLN A 1 158 ? -3.249 20.098 26.690 1.00 41.25 158 GLN A N 1
ATOM 1272 C CA . GLN A 1 158 ? -2.189 20.900 27.299 1.00 41.25 158 GLN A CA 1
ATOM 1273 C C . GLN A 1 158 ? -1.399 20.170 28.398 1.00 41.25 158 GLN A C 1
ATOM 1275 O O . GLN A 1 158 ? -0.505 20.773 28.995 1.00 41.25 158 GLN A O 1
ATOM 1280 N N . LYS A 1 159 ? -1.698 18.901 28.709 1.00 44.12 159 LYS A N 1
ATOM 1281 C CA . LYS A 1 159 ? -0.897 18.156 29.683 1.00 44.12 159 LYS A CA 1
ATOM 1282 C C . LYS A 1 159 ? 0.406 17.638 29.038 1.00 44.12 159 LYS A C 1
ATOM 1284 O O . LYS A 1 159 ? 0.381 17.103 27.926 1.00 44.12 159 LYS A O 1
ATOM 1289 N N . PRO A 1 160 ? 1.549 17.748 29.743 1.00 41.28 160 PRO A N 1
ATOM 1290 C CA . PRO A 1 160 ? 2.898 17.513 29.211 1.00 41.28 160 PRO A CA 1
ATOM 1291 C C . PRO A 1 160 ? 3.228 16.061 28.809 1.00 41.28 160 PRO A C 1
ATOM 1293 O O . PRO A 1 160 ? 4.352 15.799 28.408 1.00 41.28 160 PRO A O 1
ATOM 1296 N N . ASN A 1 161 ? 2.282 15.117 28.882 1.00 48.75 161 ASN A N 1
ATOM 1297 C CA . ASN A 1 161 ? 2.500 13.711 28.512 1.00 48.75 161 ASN A CA 1
ATOM 1298 C C . ASN A 1 161 ? 1.917 13.332 27.138 1.00 48.75 161 ASN A C 1
ATOM 1300 O O . ASN A 1 161 ? 1.985 12.167 26.744 1.00 48.75 161 ASN A O 1
ATOM 1304 N N . THR A 1 162 ? 1.366 14.293 26.389 1.00 61.59 162 THR A N 1
ATOM 1305 C CA . THR A 1 162 ? 0.788 14.063 25.053 1.00 61.59 162 THR A CA 1
ATOM 1306 C C . THR A 1 162 ? 1.837 14.215 23.946 1.00 61.59 162 THR A C 1
ATOM 1308 O O . THR A 1 162 ? 1.611 14.850 22.917 1.00 61.59 162 THR A O 1
ATOM 1311 N N . GLU A 1 163 ? 3.030 13.664 24.168 1.00 76.19 163 GLU A N 1
ATOM 1312 C CA . GLU A 1 163 ? 4.127 13.751 23.210 1.00 76.19 163 GLU A CA 1
ATOM 1313 C C . GLU A 1 163 ? 3.954 12.698 22.109 1.00 76.19 163 GLU A C 1
ATOM 1315 O O . GLU A 1 163 ? 4.011 11.486 22.337 1.00 76.19 163 GLU A O 1
ATOM 1320 N N . PHE A 1 164 ? 3.763 13.166 20.878 1.00 88.25 164 PHE A N 1
ATOM 1321 C CA . PHE A 1 164 ? 3.987 12.363 19.685 1.00 88.25 164 PHE A CA 1
ATOM 1322 C C . PHE A 1 164 ? 5.232 12.884 18.970 1.00 88.25 164 PHE A C 1
ATOM 1324 O O . PHE A 1 164 ? 5.540 14.069 19.014 1.00 88.25 164 PHE A O 1
ATOM 1331 N N . SER A 1 165 ? 5.957 11.971 18.329 1.00 89.69 165 SER A N 1
ATOM 1332 C CA . SER A 1 165 ? 7.099 12.292 17.453 1.00 89.69 165 SER A CA 1
ATOM 1333 C C . SER A 1 165 ? 6.808 11.952 15.993 1.00 89.69 165 SER A C 1
ATOM 1335 O O . SER A 1 165 ? 7.594 12.257 15.089 1.00 89.69 165 SER A O 1
ATOM 1337 N N . ARG A 1 166 ? 5.690 11.250 15.772 1.00 92.69 166 ARG A N 1
ATOM 1338 C CA . ARG A 1 166 ? 5.250 10.725 14.488 1.00 92.69 166 ARG A CA 1
ATOM 1339 C C . ARG A 1 166 ? 3.739 10.848 14.359 1.00 92.69 166 ARG A C 1
ATOM 1341 O O . ARG A 1 166 ? 3.031 10.740 15.357 1.00 92.69 166 ARG A O 1
ATOM 1348 N N . ALA A 1 167 ? 3.249 11.002 13.136 1.00 94.19 167 ALA A N 1
ATOM 1349 C CA . ALA A 1 167 ? 1.822 11.025 12.835 1.00 94.19 167 ALA A CA 1
ATOM 1350 C C . ALA A 1 167 ? 1.502 10.201 11.584 1.00 94.19 167 ALA A C 1
ATOM 1352 O O . ALA A 1 167 ? 2.285 10.181 10.633 1.00 94.19 167 ALA A O 1
ATOM 1353 N N . LEU A 1 168 ? 0.360 9.517 11.577 1.00 94.12 168 LEU A N 1
ATOM 1354 C CA . LEU A 1 168 ? -0.180 8.904 10.366 1.00 94.12 168 LEU A CA 1
ATOM 1355 C C . LEU A 1 168 ? -0.873 9.958 9.492 1.00 94.12 168 LEU A C 1
ATOM 1357 O O . LEU A 1 168 ? -1.499 10.865 10.043 1.00 94.12 168 LEU A O 1
ATOM 1361 N N . PRO A 1 169 ? -0.797 9.831 8.153 1.00 92.25 169 PRO A N 1
ATOM 1362 C CA . PRO A 1 169 ? -1.548 10.689 7.245 1.00 92.25 169 PRO A CA 1
ATOM 1363 C C . PRO A 1 169 ? -3.052 10.645 7.516 1.00 92.25 169 PRO A C 1
ATOM 1365 O O . PRO A 1 169 ? -3.589 9.615 7.934 1.00 92.25 169 PRO A O 1
ATOM 1368 N N . ASN A 1 170 ? -3.728 11.751 7.215 1.00 92.38 170 ASN A N 1
ATOM 1369 C CA . ASN A 1 170 ? -5.179 11.810 7.121 1.00 92.38 170 ASN A CA 1
ATOM 1370 C C . ASN A 1 170 ? -5.621 11.350 5.722 1.00 92.38 170 ASN A C 1
ATOM 1372 O O . ASN A 1 170 ? -5.626 12.123 4.775 1.00 92.38 170 ASN A O 1
ATOM 1376 N N . TYR A 1 171 ? -6.040 10.097 5.585 1.00 90.56 171 TYR A N 1
ATOM 1377 C CA . TYR A 1 171 ? -6.516 9.534 4.317 1.00 90.56 171 TYR A CA 1
ATOM 1378 C C . TYR A 1 171 ? -7.928 9.998 3.919 1.00 90.56 171 TYR A C 1
ATOM 1380 O O . TYR A 1 171 ? -8.437 9.567 2.889 1.00 90.56 171 TYR A O 1
ATOM 1388 N N . ALA A 1 172 ? -8.586 10.843 4.723 1.00 88.19 172 ALA A N 1
ATOM 1389 C CA . ALA A 1 172 ? -9.865 11.450 4.355 1.00 88.19 172 ALA A CA 1
ATOM 1390 C C . ALA A 1 172 ? -9.708 12.758 3.565 1.00 88.19 172 ALA A C 1
ATOM 1392 O O . ALA A 1 172 ? -10.695 13.251 3.016 1.00 88.19 172 ALA A O 1
ATOM 1393 N N . CYS A 1 173 ? -8.501 13.334 3.518 1.00 82.75 173 CYS A N 1
ATOM 1394 C CA . CYS A 1 173 ? -8.219 14.517 2.716 1.00 82.75 173 CYS A CA 1
ATOM 1395 C C . CYS A 1 173 ? -7.576 14.130 1.376 1.00 82.75 173 CYS A C 1
ATOM 1397 O O . CYS A 1 173 ? -6.832 13.156 1.268 1.00 82.75 173 CYS A O 1
ATOM 1399 N N . LYS A 1 174 ? -7.861 14.925 0.341 1.00 71.62 174 LYS A N 1
ATOM 1400 C CA . LYS A 1 174 ? -7.168 14.835 -0.945 1.00 71.62 174 LYS A CA 1
ATOM 1401 C C . LYS A 1 174 ? -5.938 15.727 -0.871 1.00 71.62 174 LYS A C 1
ATOM 1403 O O . LYS A 1 174 ? -6.075 16.941 -0.948 1.00 71.62 174 LYS A O 1
ATOM 1408 N N . TYR A 1 175 ? -4.766 15.133 -0.689 1.00 68.69 175 TYR A N 1
ATOM 1409 C CA . TYR A 1 175 ? -3.493 15.864 -0.666 1.00 68.69 175 TYR A CA 1
ATOM 1410 C C . TYR A 1 175 ? -2.564 15.490 -1.830 1.00 68.69 175 TYR A C 1
ATOM 1412 O O . TYR A 1 175 ? -1.462 16.012 -1.923 1.00 68.69 175 TYR A O 1
ATOM 1420 N N . TRP A 1 176 ? -3.015 14.613 -2.733 1.00 62.81 176 TRP A N 1
ATOM 1421 C CA . TRP A 1 176 ? -2.370 14.352 -4.018 1.00 62.81 176 TRP A CA 1
ATOM 1422 C C . TRP A 1 176 ? -3.427 14.362 -5.118 1.00 62.81 176 TRP A C 1
ATOM 1424 O O . TRP A 1 176 ? -4.454 13.693 -4.989 1.00 62.81 176 TRP A O 1
ATOM 1434 N N . GLU A 1 177 ? -3.149 15.037 -6.236 1.00 50.84 177 GLU A N 1
ATOM 1435 C CA . GLU A 1 177 ? -4.030 15.083 -7.419 1.00 50.84 177 GLU A CA 1
ATOM 1436 C C . GLU A 1 177 ? -4.393 13.686 -7.975 1.00 50.84 177 GLU A C 1
ATOM 1438 O O . GLU A 1 177 ? -5.358 13.543 -8.725 1.00 50.84 177 GLU A O 1
ATOM 1443 N N . TYR A 1 178 ? -3.654 12.640 -7.578 1.00 47.06 178 TYR A N 1
ATOM 1444 C CA . TYR A 1 178 ? -3.733 11.291 -8.144 1.00 47.06 178 TYR A CA 1
ATOM 1445 C C . TYR A 1 178 ? -3.976 10.158 -7.128 1.00 47.06 178 TYR A C 1
ATOM 1447 O O . TYR A 1 178 ? -3.886 8.990 -7.529 1.00 47.06 178 TYR A O 1
ATOM 1455 N N . GLU A 1 179 ? -4.260 10.439 -5.843 1.00 55.41 179 GLU A N 1
ATOM 1456 C CA . GLU A 1 179 ? -4.415 9.380 -4.828 1.00 55.41 179 GLU A CA 1
ATOM 1457 C C . GLU A 1 179 ? -5.741 9.369 -4.052 1.00 55.41 179 GLU A C 1
ATOM 1459 O O . GLU A 1 179 ? -6.116 10.309 -3.360 1.00 55.41 179 GLU A O 1
ATOM 1464 N N . THR A 1 180 ? -6.361 8.186 -4.164 1.00 53.03 180 THR A N 1
ATOM 1465 C CA . THR A 1 180 ? -7.426 7.528 -3.395 1.00 53.03 180 THR A CA 1
ATOM 1466 C C . THR A 1 180 ? -8.751 8.269 -3.239 1.00 53.03 180 THR A C 1
ATOM 1468 O O . THR A 1 180 ? -8.832 9.385 -2.743 1.00 53.03 180 THR A O 1
ATOM 1471 N N . GLU A 1 181 ? -9.831 7.575 -3.598 1.00 60.53 181 GLU A N 1
ATOM 1472 C CA . GLU A 1 181 ? -11.227 7.925 -3.313 1.00 60.53 181 GLU A CA 1
ATOM 1473 C C . GLU A 1 181 ? -11.545 7.841 -1.804 1.00 60.53 181 GLU A C 1
ATOM 1475 O O . GLU A 1 181 ? -12.569 7.281 -1.409 1.00 60.53 181 GLU A O 1
ATOM 1480 N N . ASN A 1 182 ? -10.641 8.350 -0.960 1.00 85.94 182 ASN A N 1
ATOM 1481 C CA . ASN A 1 182 ? -10.611 8.175 0.484 1.00 85.94 182 ASN A CA 1
ATOM 1482 C C . ASN A 1 182 ? -10.564 6.690 0.883 1.00 85.94 182 ASN A C 1
ATOM 1484 O O . ASN A 1 182 ? -11.286 6.254 1.773 1.00 85.94 182 ASN A O 1
ATOM 1488 N N . GLU A 1 183 ? -9.758 5.879 0.194 1.00 91.94 183 GLU A N 1
ATOM 1489 C CA . GLU A 1 183 ? -9.733 4.426 0.383 1.00 91.94 183 GLU A CA 1
ATOM 1490 C C . GLU A 1 183 ? -8.561 3.969 1.267 1.00 91.94 183 GLU A C 1
ATOM 1492 O O . GLU A 1 183 ? -7.395 4.270 0.994 1.00 91.94 183 GLU A O 1
ATOM 1497 N N . VAL A 1 184 ? -8.873 3.192 2.306 1.00 94.44 184 VAL A N 1
ATOM 1498 C CA . VAL A 1 184 ? -7.906 2.619 3.250 1.00 94.44 184 VAL A CA 1
ATOM 1499 C C . VAL A 1 184 ? -8.003 1.097 3.303 1.00 94.44 184 VAL A C 1
ATOM 1501 O O . VAL A 1 184 ? -9.070 0.523 3.095 1.00 94.44 184 VAL A O 1
ATOM 1504 N N . VAL A 1 185 ? -6.893 0.437 3.631 1.00 95.31 185 VAL A N 1
ATOM 1505 C CA . VAL A 1 185 ? -6.770 -1.023 3.712 1.00 95.31 185 VAL A CA 1
ATOM 1506 C C . VAL A 1 185 ? -6.262 -1.434 5.092 1.00 95.31 185 VAL A C 1
ATOM 1508 O O . VAL A 1 185 ? -5.267 -0.895 5.580 1.00 95.31 185 VAL A O 1
ATOM 1511 N N . ALA A 1 186 ? -6.929 -2.404 5.721 1.00 95.12 186 ALA A N 1
ATOM 1512 C CA . ALA A 1 186 ? -6.527 -2.957 7.012 1.00 95.12 186 ALA A CA 1
ATOM 1513 C C . ALA A 1 186 ? -5.175 -3.676 6.888 1.00 95.12 186 ALA A C 1
ATOM 1515 O O . ALA A 1 186 ? -5.046 -4.641 6.131 1.00 95.12 186 ALA A O 1
ATOM 1516 N N . VAL A 1 187 ? -4.158 -3.252 7.641 1.00 94.06 187 VAL A N 1
ATOM 1517 C CA . VAL A 1 187 ? -2.811 -3.860 7.573 1.00 94.06 187 VAL A CA 1
ATOM 1518 C C . VAL A 1 187 ? -2.667 -5.083 8.481 1.00 94.06 187 VAL A C 1
ATOM 1520 O O . VAL A 1 187 ? -1.756 -5.892 8.313 1.00 94.06 187 VAL A O 1
ATOM 1523 N N . ARG A 1 188 ? -3.585 -5.239 9.438 1.00 90.25 188 ARG A N 1
ATOM 1524 C CA . ARG A 1 188 ? -3.672 -6.361 10.374 1.00 90.25 188 ARG A CA 1
ATOM 1525 C C . ARG A 1 188 ? -5.131 -6.701 10.655 1.00 90.25 188 ARG A C 1
ATOM 1527 O O . ARG A 1 188 ? -6.025 -5.937 10.312 1.00 90.25 188 ARG A O 1
ATOM 1534 N N . ASP A 1 189 ? -5.344 -7.860 11.264 1.00 89.50 189 ASP A N 1
ATOM 1535 C CA . ASP A 1 189 ? -6.639 -8.205 11.842 1.00 89.50 189 ASP A CA 1
ATOM 1536 C C . ASP A 1 189 ? -6.946 -7.209 12.972 1.00 89.50 189 ASP A C 1
ATOM 1538 O O . ASP A 1 189 ? -6.114 -7.016 13.863 1.00 89.50 189 ASP A O 1
ATOM 1542 N N . CYS A 1 190 ? -8.099 -6.549 12.908 1.00 88.81 190 CYS A N 1
ATOM 1543 C CA . CYS A 1 190 ? -8.470 -5.459 13.807 1.00 88.81 190 CYS A CA 1
ATOM 1544 C C . CYS A 1 190 ? -9.989 -5.406 14.026 1.00 88.81 190 CYS A C 1
ATOM 1546 O O . CYS A 1 190 ? -10.715 -6.349 13.694 1.00 88.81 190 CYS A O 1
ATOM 1548 N N . PHE A 1 191 ? -10.464 -4.307 14.615 1.00 87.62 191 PHE A N 1
ATOM 1549 C CA . PHE A 1 191 ? -11.880 -4.070 14.855 1.00 87.62 191 PHE A CA 1
ATOM 1550 C C . PHE A 1 191 ? -12.398 -2.861 14.093 1.00 87.62 191 PHE A C 1
ATOM 1552 O O . PHE A 1 191 ? -11.714 -1.846 13.954 1.00 87.62 191 PHE A O 1
ATOM 1559 N N . MET A 1 192 ? -13.666 -2.957 13.721 1.00 88.94 192 MET A N 1
ATOM 1560 C CA . MET A 1 192 ? -14.523 -1.812 13.468 1.00 88.94 192 MET A CA 1
ATOM 1561 C C . MET A 1 192 ? -15.491 -1.663 14.636 1.00 88.94 192 MET A C 1
ATOM 1563 O O . MET A 1 192 ? -15.978 -2.655 15.179 1.00 88.94 192 MET A O 1
ATOM 1567 N N . TYR A 1 193 ? -15.754 -0.428 15.034 1.00 86.50 193 TYR A N 1
ATOM 1568 C CA . TYR A 1 193 ? -16.737 -0.110 16.060 1.00 86.50 193 TYR A CA 1
ATOM 1569 C C . TYR A 1 193 ? -17.941 0.529 15.407 1.00 86.50 193 TYR A C 1
ATOM 1571 O O . TYR A 1 193 ? -17.770 1.404 14.559 1.00 86.50 193 TYR A O 1
ATOM 1579 N N . PHE A 1 194 ? -19.131 0.163 15.867 1.00 84.81 194 PHE A N 1
ATOM 1580 C CA . PHE A 1 194 ? -20.310 0.942 15.557 1.00 84.81 194 PHE A CA 1
ATOM 1581 C C . PHE A 1 194 ? -20.850 1.583 16.819 1.00 84.81 194 PHE A C 1
ATOM 1583 O O . PHE A 1 194 ? -21.086 0.912 17.830 1.00 84.81 194 PHE A O 1
ATOM 1590 N N . ALA A 1 195 ? -21.029 2.895 16.740 1.00 78.06 195 ALA A N 1
ATOM 1591 C CA . ALA A 1 195 ? -21.610 3.674 17.802 1.00 78.06 195 ALA A CA 1
ATOM 1592 C C . ALA A 1 195 ? -23.098 3.340 17.976 1.00 78.06 195 ALA A C 1
ATOM 1594 O O . ALA A 1 195 ? -23.794 3.030 17.007 1.00 78.06 195 ALA A O 1
ATOM 1595 N N . PRO A 1 196 ? -23.595 3.430 19.217 1.00 72.62 196 PRO A N 1
ATOM 1596 C CA . PRO A 1 196 ? -25.014 3.300 19.498 1.00 72.62 196 PRO A CA 1
ATOM 1597 C C . PRO A 1 196 ? -25.838 4.352 18.741 1.00 72.62 196 PRO A C 1
ATOM 1599 O O . PRO A 1 196 ? -25.502 5.533 18.764 1.00 72.62 196 PRO A O 1
ATOM 1602 N N . ALA A 1 197 ? -26.968 3.942 18.154 1.00 66.25 197 ALA A N 1
ATOM 1603 C CA . ALA A 1 197 ? -27.895 4.844 17.455 1.00 66.25 197 ALA A CA 1
ATOM 1604 C C . ALA A 1 197 ? -28.640 5.823 18.392 1.00 66.25 197 ALA A C 1
ATOM 1606 O O . ALA A 1 197 ? -29.296 6.753 17.929 1.00 66.25 197 ALA A O 1
ATOM 1607 N N . GLY A 1 198 ? -28.550 5.636 19.714 1.00 61.75 198 GLY A N 1
ATOM 1608 C CA . GLY A 1 198 ? -29.151 6.537 20.693 1.00 61.75 198 GLY A CA 1
ATOM 1609 C C . GLY A 1 198 ? -28.609 6.354 22.117 1.00 61.75 198 GLY A C 1
ATOM 1610 O O . GLY A 1 198 ? -27.911 5.379 22.389 1.00 61.75 198 GLY A O 1
ATOM 1611 N N . PRO A 1 199 ? -28.954 7.255 23.059 1.00 54.38 199 PRO A N 1
ATOM 1612 C CA . PRO A 1 199 ? -28.330 7.341 24.389 1.00 54.38 199 PRO A CA 1
ATOM 1613 C C . PRO A 1 199 ? -28.489 6.100 25.278 1.00 54.38 199 PRO A C 1
ATOM 1615 O O . PRO A 1 199 ? -27.711 5.903 26.204 1.00 54.38 199 PRO A O 1
ATOM 1618 N N . ALA A 1 200 ? -29.508 5.280 25.016 1.00 51.38 200 ALA A N 1
ATOM 1619 C CA . ALA A 1 200 ? -29.783 4.051 25.759 1.00 51.38 200 ALA A CA 1
ATOM 1620 C C . ALA A 1 200 ? -29.407 2.768 24.985 1.00 51.38 200 ALA A C 1
ATOM 1622 O O . ALA A 1 200 ? -29.642 1.669 25.488 1.00 51.38 200 ALA A O 1
ATOM 1623 N N . ALA A 1 201 ? -28.797 2.905 23.800 1.00 62.03 201 ALA A N 1
ATOM 1624 C CA . ALA A 1 201 ? -28.232 1.797 23.036 1.00 62.03 201 ALA A CA 1
ATOM 1625 C C . ALA A 1 201 ? -26.780 1.538 23.461 1.00 62.03 201 ALA A C 1
ATOM 1627 O O . ALA A 1 201 ? -26.095 2.427 23.968 1.00 62.03 201 ALA A O 1
ATOM 1628 N N . TYR A 1 202 ? -26.288 0.328 23.216 1.00 69.00 202 TYR A N 1
ATOM 1629 C CA . TYR A 1 202 ? -24.870 -0.006 23.326 1.00 69.00 202 TYR A CA 1
ATOM 1630 C C . TYR A 1 202 ? -24.302 -0.288 21.935 1.00 69.00 202 TYR A C 1
ATOM 1632 O O . TYR A 1 202 ? -25.017 -0.744 21.048 1.00 69.00 202 TYR A O 1
ATOM 1640 N N . GLY A 1 203 ? -23.027 0.047 21.737 1.00 75.94 203 GLY A N 1
ATOM 1641 C CA . GLY A 1 203 ? -22.339 -0.206 20.477 1.00 75.94 203 GLY A CA 1
ATOM 1642 C C . GLY A 1 203 ? -22.013 -1.686 20.286 1.00 75.94 203 GLY A C 1
ATOM 1643 O O . GLY A 1 203 ? -22.291 -2.544 21.131 1.00 75.94 203 GLY A O 1
ATOM 1644 N N . TRP A 1 204 ? -21.363 -1.987 19.173 1.00 79.81 204 TRP A N 1
ATOM 1645 C CA . TRP A 1 204 ? -20.837 -3.321 18.897 1.00 79.81 204 TRP A CA 1
ATOM 1646 C C . TRP A 1 204 ? -19.502 -3.248 18.161 1.00 79.81 204 TRP A C 1
ATOM 1648 O O . TRP A 1 204 ? -19.179 -2.266 17.485 1.00 79.81 204 TRP A O 1
ATOM 1658 N N . LEU A 1 205 ? -18.700 -4.291 18.349 1.00 83.12 205 LEU A N 1
ATOM 1659 C CA . LEU A 1 205 ? -17.435 -4.487 17.658 1.00 83.12 205 LEU A CA 1
ATOM 1660 C C . LEU A 1 205 ? -17.623 -5.530 16.574 1.00 83.12 205 LEU A C 1
ATOM 1662 O O . LEU A 1 205 ? -18.261 -6.554 16.812 1.00 83.12 205 LEU A O 1
ATOM 1666 N N . ARG A 1 206 ? -16.999 -5.296 15.426 1.00 86.88 206 ARG A N 1
ATOM 1667 C CA . ARG A 1 206 ? -16.952 -6.233 14.311 1.00 86.88 206 ARG A CA 1
ATOM 1668 C C . ARG A 1 206 ? -15.516 -6.582 13.970 1.00 86.88 206 ARG A C 1
ATOM 1670 O O . ARG A 1 206 ? -14.644 -5.711 13.971 1.00 86.88 206 ARG A O 1
ATOM 1677 N N . PHE A 1 207 ? -15.271 -7.851 13.663 1.00 89.06 207 PHE A N 1
ATOM 1678 C CA . PHE A 1 207 ? -13.969 -8.283 13.169 1.00 89.06 207 PHE A CA 1
ATOM 1679 C C . PHE A 1 207 ? -13.696 -7.742 11.767 1.00 89.06 207 PHE A C 1
ATOM 1681 O O . PHE A 1 207 ? -14.508 -7.886 10.857 1.00 89.06 207 PHE A O 1
ATOM 1688 N N . VAL A 1 208 ? -12.506 -7.179 11.582 1.00 89.38 208 VAL A N 1
ATOM 1689 C CA . VAL A 1 208 ? -12.004 -6.750 10.281 1.00 89.38 208 VAL A CA 1
ATOM 1690 C C . VAL A 1 208 ? -10.744 -7.540 9.972 1.00 89.38 208 VAL A C 1
ATOM 1692 O O . VAL A 1 208 ? -9.754 -7.489 10.702 1.00 89.38 208 VAL A O 1
ATOM 1695 N N . LYS A 1 209 ? -10.771 -8.282 8.864 1.00 90.56 209 LYS A N 1
ATOM 1696 C CA . LYS A 1 209 ? -9.627 -9.076 8.413 1.00 90.56 209 LYS A CA 1
ATOM 1697 C C . LYS A 1 209 ? -8.583 -8.175 7.752 1.00 90.56 209 LYS A C 1
ATOM 1699 O O . LYS A 1 209 ? -8.942 -7.265 7.002 1.00 90.56 209 LYS A O 1
ATOM 1704 N N . ALA A 1 210 ? -7.299 -8.480 7.934 1.00 90.81 210 ALA A N 1
ATOM 1705 C CA . ALA A 1 210 ? -6.233 -7.845 7.157 1.00 90.81 210 ALA A CA 1
ATOM 1706 C C . ALA A 1 210 ? -6.509 -7.928 5.638 1.00 90.81 210 ALA A C 1
ATOM 1708 O O . ALA A 1 210 ? -6.886 -8.984 5.122 1.00 90.81 210 ALA A O 1
ATOM 1709 N N . GLY A 1 211 ? -6.287 -6.825 4.924 1.00 90.88 211 GLY A N 1
ATOM 1710 C CA . GLY A 1 211 ? -6.585 -6.665 3.500 1.00 90.88 211 GLY A CA 1
ATOM 1711 C C . GLY A 1 211 ? -8.008 -6.189 3.190 1.00 90.88 211 GLY A C 1
ATOM 1712 O O . GLY A 1 211 ? -8.317 -6.008 2.017 1.00 90.88 211 GLY A O 1
ATOM 1713 N N . THR A 1 212 ? -8.862 -5.986 4.201 1.00 93.56 212 THR A N 1
ATOM 1714 C CA . THR A 1 212 ? -10.199 -5.399 4.006 1.00 93.56 212 THR A CA 1
ATOM 1715 C C . THR A 1 212 ? -10.072 -3.918 3.675 1.00 93.56 212 THR A C 1
ATOM 1717 O O . THR A 1 212 ? -9.294 -3.204 4.310 1.00 93.56 212 THR A O 1
ATOM 1720 N N . THR A 1 213 ? -10.852 -3.475 2.696 1.00 94.69 213 THR A N 1
ATOM 1721 C CA . THR A 1 213 ? -10.842 -2.114 2.166 1.00 94.69 213 THR A CA 1
ATOM 1722 C C . THR A 1 213 ? -12.069 -1.340 2.641 1.00 94.69 213 THR A C 1
ATOM 1724 O O . THR A 1 213 ? -13.168 -1.891 2.659 1.00 94.69 213 THR A O 1
ATOM 1727 N N . PHE A 1 214 ? -11.893 -0.062 2.979 1.00 94.19 214 PHE A N 1
ATOM 1728 C CA . PHE A 1 214 ? -12.973 0.855 3.352 1.00 94.19 214 PHE A CA 1
ATOM 1729 C C . PHE A 1 214 ? -12.809 2.210 2.675 1.00 94.19 214 PHE A C 1
ATOM 1731 O O . PHE A 1 214 ? -11.686 2.656 2.446 1.00 94.19 214 PHE A O 1
ATOM 1738 N N . LYS A 1 215 ? -13.931 2.899 2.444 1.00 93.88 215 LYS A N 1
ATOM 1739 C CA . LYS A 1 215 ? -13.942 4.323 2.095 1.00 93.88 215 LYS A CA 1
ATOM 1740 C C . LYS A 1 215 ? -14.173 5.157 3.352 1.00 93.88 215 LYS A C 1
ATOM 1742 O O . LYS A 1 215 ? -15.193 4.996 4.014 1.00 93.88 215 LYS A O 1
ATOM 1747 N N . VAL A 1 216 ? -13.237 6.039 3.688 1.00 92.81 216 VAL A N 1
ATOM 1748 C CA . VAL A 1 216 ? -13.345 6.949 4.830 1.00 92.81 216 VAL A CA 1
ATOM 1749 C C . VAL A 1 216 ? -14.131 8.204 4.431 1.00 92.81 216 VAL A C 1
ATOM 1751 O O . VAL A 1 216 ? -13.896 8.816 3.389 1.00 92.81 216 VAL A O 1
ATOM 1754 N N . LYS A 1 217 ? -15.086 8.610 5.270 1.00 91.44 217 LYS A N 1
ATOM 1755 C CA . LYS A 1 217 ? -15.897 9.827 5.090 1.00 91.44 217 LYS A CA 1
ATOM 1756 C C . LYS A 1 217 ? -15.288 11.055 5.768 1.00 91.44 217 LYS A C 1
ATOM 1758 O O . LYS A 1 217 ? -15.671 12.174 5.447 1.00 91.44 217 LYS A O 1
ATOM 1763 N N . GLY A 1 218 ? -14.404 10.861 6.745 1.00 90.19 218 GLY A N 1
ATOM 1764 C CA . GLY A 1 218 ? -13.820 11.948 7.530 1.00 90.19 218 GLY A CA 1
ATOM 1765 C C . GLY A 1 218 ? -13.061 11.453 8.753 1.00 90.19 218 GLY A C 1
ATOM 1766 O O . GLY A 1 218 ? -13.064 10.258 9.065 1.00 90.19 218 GLY A O 1
ATOM 1767 N N . VAL A 1 219 ? -12.440 12.389 9.463 1.00 89.44 219 VAL A N 1
ATOM 1768 C CA . VAL A 1 219 ? -11.820 12.146 10.766 1.00 89.44 219 VAL A CA 1
ATOM 1769 C C . VAL A 1 219 ? -12.821 12.537 11.843 1.00 89.44 219 VAL A C 1
ATOM 1771 O O . VAL A 1 219 ? -13.335 13.646 11.843 1.00 89.44 219 VAL A O 1
ATOM 1774 N N . SER A 1 220 ? -13.128 11.616 12.753 1.00 86.31 220 SER A N 1
ATOM 1775 C CA . SER A 1 220 ? -14.002 11.914 13.890 1.00 86.31 220 SER A CA 1
ATOM 1776 C C . SER A 1 220 ? -13.217 12.350 15.122 1.00 86.31 220 SER A C 1
ATOM 1778 O O . SER A 1 220 ? -13.762 13.044 15.978 1.00 86.31 220 SER A O 1
ATOM 1780 N N . SER A 1 221 ? -11.978 11.876 15.275 1.00 86.81 221 SER A N 1
ATOM 1781 C CA . SER A 1 221 ? -11.099 12.237 16.387 1.00 86.81 221 SER A CA 1
ATOM 1782 C C . SER A 1 221 ? -9.664 11.761 16.139 1.00 86.81 221 SER A C 1
ATOM 1784 O O . SER A 1 221 ? -9.360 11.233 15.073 1.00 86.81 221 SER A O 1
ATOM 1786 N N . TRP A 1 222 ? -8.795 11.908 17.138 1.00 86.81 222 TRP A N 1
ATOM 1787 C CA . TRP A 1 222 ? -7.387 11.514 17.088 1.00 86.81 222 TRP A CA 1
ATOM 1788 C C . TRP A 1 222 ? -7.001 10.686 18.317 1.00 86.81 222 TRP A C 1
ATOM 1790 O O . TRP A 1 222 ? -7.502 10.935 19.415 1.00 86.81 222 TRP A O 1
ATOM 1800 N N . GLY A 1 223 ? -6.115 9.710 18.124 1.00 86.12 223 GLY A N 1
ATOM 1801 C CA . GLY A 1 223 ? -5.528 8.866 19.166 1.00 86.12 223 GLY A CA 1
ATOM 1802 C C . GLY A 1 223 ? -4.001 8.861 19.116 1.00 86.12 223 GLY A C 1
ATOM 1803 O O . GLY A 1 223 ? -3.414 9.255 18.108 1.00 86.12 223 GLY A O 1
ATOM 1804 N N . ILE A 1 224 ? -3.349 8.410 20.193 1.00 85.62 224 ILE A N 1
ATOM 1805 C CA . ILE A 1 224 ? -1.883 8.275 20.255 1.00 85.62 224 ILE A CA 1
ATOM 1806 C C . ILE A 1 224 ? -1.505 6.893 20.780 1.00 85.62 224 ILE A C 1
ATOM 1808 O O . ILE A 1 224 ? -1.906 6.503 21.871 1.00 85.62 224 ILE A O 1
ATOM 1812 N N . GLU A 1 225 ? -0.673 6.163 20.041 1.00 84.69 225 GLU A N 1
ATOM 1813 C CA . GLU A 1 225 ? -0.135 4.859 20.450 1.00 84.69 225 GLU A CA 1
ATOM 1814 C C . GLU A 1 225 ? 1.347 4.772 20.075 1.00 84.69 225 GLU A C 1
ATOM 1816 O O . GLU A 1 225 ? 1.730 5.029 18.929 1.00 84.69 225 GLU A O 1
ATOM 1821 N N . ASP A 1 226 ? 2.187 4.434 21.056 1.00 85.94 226 ASP A N 1
ATOM 1822 C CA . ASP A 1 226 ? 3.646 4.334 20.920 1.00 85.94 226 ASP A CA 1
ATOM 1823 C C . ASP A 1 226 ? 4.287 5.589 20.291 1.00 85.94 226 ASP A C 1
ATOM 1825 O O . ASP A 1 226 ? 5.059 5.515 19.328 1.00 85.94 226 ASP A O 1
ATOM 1829 N N . GLY A 1 227 ? 3.895 6.771 20.783 1.00 87.88 227 GLY A N 1
ATOM 1830 C CA . GLY A 1 227 ? 4.371 8.070 20.286 1.00 87.88 227 GLY A CA 1
ATOM 1831 C C . GLY A 1 227 ? 3.950 8.391 18.846 1.00 87.88 227 GLY A C 1
ATOM 1832 O O . GLY A 1 227 ? 4.542 9.271 18.217 1.00 87.88 227 GLY A O 1
ATOM 1833 N N . THR A 1 228 ? 2.973 7.653 18.303 1.00 91.62 228 THR A N 1
ATOM 1834 C CA . THR A 1 228 ? 2.388 7.876 16.976 1.00 91.62 228 THR A CA 1
ATOM 1835 C C . THR A 1 228 ? 0.975 8.418 17.118 1.00 91.62 228 THR A C 1
ATOM 1837 O O . THR A 1 228 ? 0.096 7.708 17.603 1.00 91.62 228 THR A O 1
ATOM 1840 N N . LEU A 1 229 ? 0.755 9.640 16.646 1.00 92.69 229 LEU A N 1
ATOM 1841 C CA . LEU A 1 229 ? -0.570 10.216 16.464 1.00 92.69 229 LEU A CA 1
ATOM 1842 C C . LEU A 1 229 ? -1.270 9.545 15.273 1.00 92.69 229 LEU A C 1
ATOM 1844 O O . LEU A 1 229 ? -0.665 9.353 14.218 1.00 92.69 229 LEU A O 1
ATOM 1848 N N . PHE A 1 230 ? -2.541 9.191 15.417 1.00 92.94 230 PHE A N 1
ATOM 1849 C CA . PHE A 1 230 ? -3.329 8.612 14.336 1.00 92.94 230 PHE A CA 1
ATOM 1850 C C . PHE A 1 230 ? -4.776 9.117 14.336 1.00 92.94 230 PHE A C 1
ATOM 1852 O O . PHE A 1 230 ? -5.351 9.344 15.402 1.00 92.94 230 PHE A O 1
ATOM 1859 N N . PRO A 1 231 ? -5.388 9.268 13.154 1.00 92.06 231 PRO A N 1
ATOM 1860 C CA . PRO A 1 231 ? -6.791 9.638 13.043 1.00 92.06 231 PRO A CA 1
ATOM 1861 C C . PRO A 1 231 ? -7.700 8.457 13.383 1.00 92.06 231 PRO A C 1
ATOM 1863 O O . PRO A 1 231 ? -7.370 7.293 13.157 1.00 92.06 231 PRO A O 1
ATOM 1866 N N . ILE A 1 232 ? -8.880 8.767 13.895 1.00 91.00 232 ILE A N 1
ATOM 1867 C CA . ILE A 1 232 ? -9.994 7.839 14.043 1.00 91.00 232 ILE A CA 1
ATOM 1868 C C . ILE A 1 232 ? -10.980 8.182 12.939 1.00 91.00 232 ILE A C 1
ATOM 1870 O O . ILE A 1 232 ? -11.581 9.259 12.949 1.00 91.00 232 ILE A O 1
ATOM 1874 N N . TYR A 1 233 ? -11.102 7.288 11.965 1.00 92.56 233 TYR A N 1
ATOM 1875 C CA . TYR A 1 233 ? -11.909 7.539 10.782 1.00 92.56 233 TYR A CA 1
ATOM 1876 C C . TYR A 1 233 ? -13.359 7.166 11.019 1.00 92.56 233 TYR A C 1
ATOM 1878 O O . TYR A 1 233 ? -13.652 6.171 11.681 1.00 92.56 233 TYR A O 1
ATOM 1886 N N . ARG A 1 234 ? -14.244 7.944 10.403 1.00 91.94 234 ARG A N 1
ATOM 1887 C CA . ARG A 1 234 ? -15.645 7.595 10.198 1.00 91.94 234 ARG A CA 1
ATOM 1888 C C . ARG A 1 234 ? -15.796 6.953 8.818 1.00 91.94 234 ARG A C 1
ATOM 1890 O O . ARG A 1 234 ? -15.406 7.570 7.827 1.00 91.94 234 ARG A O 1
ATOM 1897 N N . ILE A 1 235 ? -16.342 5.743 8.754 1.00 92.00 235 ILE A N 1
ATOM 1898 C CA . ILE A 1 235 ? -16.638 5.009 7.508 1.00 92.00 235 ILE A CA 1
ATOM 1899 C C . ILE A 1 235 ? -18.089 5.233 7.086 1.00 92.00 235 ILE A C 1
ATOM 1901 O O . ILE A 1 235 ? -18.371 5.530 5.927 1.00 92.00 235 ILE A O 1
ATOM 1905 N N . ASP A 1 236 ? -18.997 5.193 8.054 1.00 89.00 236 ASP A N 1
ATOM 1906 C CA . ASP A 1 236 ? -20.411 5.519 7.900 1.00 89.00 236 ASP A CA 1
ATOM 1907 C C . ASP A 1 236 ? -20.904 6.313 9.118 1.00 89.00 236 ASP A C 1
ATOM 1909 O O . ASP A 1 236 ? -20.123 6.560 10.034 1.00 89.00 236 ASP A O 1
ATOM 1913 N N . ASP A 1 237 ? -22.167 6.739 9.147 1.00 82.75 237 ASP A N 1
ATOM 1914 C CA . ASP A 1 237 ? -22.708 7.665 10.152 1.00 82.75 237 ASP A CA 1
ATOM 1915 C C . ASP A 1 237 ? -22.413 7.229 11.593 1.00 82.75 237 ASP A C 1
ATOM 1917 O O . ASP A 1 237 ? -22.097 8.072 12.431 1.00 82.75 237 ASP A O 1
ATOM 1921 N N . ASN A 1 238 ? -22.410 5.916 11.842 1.00 82.75 238 ASN A N 1
ATOM 1922 C CA . ASN A 1 238 ? -22.095 5.326 13.139 1.00 82.75 238 ASN A CA 1
ATOM 1923 C C . ASN A 1 238 ? -20.917 4.345 13.100 1.00 82.75 238 ASN A C 1
ATOM 1925 O O . ASN A 1 238 ? -20.700 3.666 14.092 1.00 82.75 238 ASN A O 1
ATOM 1929 N N . GLU A 1 239 ? -20.150 4.247 12.013 1.00 88.75 239 GLU A N 1
ATOM 1930 C CA . GLU A 1 239 ? -19.065 3.261 11.867 1.00 88.75 239 GLU A CA 1
ATOM 1931 C C . GLU A 1 239 ? -17.686 3.908 11.947 1.00 88.75 239 GLU A C 1
ATOM 1933 O O . GLU A 1 239 ? -17.388 4.858 11.218 1.00 88.75 239 GLU A O 1
ATOM 1938 N N . TYR A 1 240 ? -16.816 3.356 12.794 1.00 90.31 240 TYR A N 1
ATOM 1939 C CA . TYR A 1 240 ? -15.510 3.923 13.102 1.00 90.31 240 TYR A CA 1
ATOM 1940 C C . TYR A 1 240 ? -14.393 2.886 13.056 1.00 90.31 240 TYR A C 1
ATOM 1942 O O . TYR A 1 240 ? -14.549 1.745 13.499 1.00 90.31 240 TYR A O 1
ATOM 1950 N N . ILE A 1 241 ? -13.222 3.326 12.598 1.00 92.12 241 ILE A N 1
ATOM 1951 C CA . ILE A 1 241 ? -11.991 2.532 12.589 1.00 92.12 241 ILE A CA 1
ATOM 1952 C C . ILE A 1 241 ? -10.799 3.348 13.101 1.00 92.12 241 ILE A C 1
ATOM 1954 O O . ILE A 1 241 ? -10.735 4.572 12.965 1.00 92.12 241 ILE A O 1
ATOM 1958 N N . ARG A 1 242 ? -9.810 2.656 13.668 1.00 91.94 242 ARG A N 1
ATOM 1959 C CA . ARG A 1 242 ? -8.566 3.259 14.161 1.00 91.94 242 ARG A CA 1
ATOM 1960 C C . ARG A 1 242 ? -7.544 3.381 13.036 1.00 91.94 242 ARG A C 1
ATOM 1962 O O . ARG A 1 242 ? -7.066 2.364 12.557 1.00 91.94 242 ARG A O 1
ATOM 1969 N N . GLY A 1 243 ? -7.097 4.581 12.679 1.00 93.69 243 GLY A N 1
ATOM 1970 C CA . GLY A 1 243 ? -6.132 4.783 11.589 1.00 93.69 243 GLY A CA 1
ATOM 1971 C C . GLY A 1 243 ? -4.812 4.015 11.740 1.00 93.69 243 GLY A C 1
ATOM 1972 O O . GLY A 1 243 ? -4.209 3.650 10.737 1.00 93.69 243 GLY A O 1
ATOM 1973 N N . ILE A 1 244 ? -4.391 3.688 12.967 1.00 93.12 244 ILE A N 1
ATOM 1974 C CA . ILE A 1 244 ? -3.196 2.863 13.220 1.00 93.12 244 ILE A CA 1
ATOM 1975 C C . ILE A 1 244 ? -3.295 1.422 12.707 1.00 93.12 244 ILE A C 1
ATOM 1977 O O . ILE A 1 244 ? -2.264 0.805 12.441 1.00 93.12 244 ILE A O 1
ATOM 1981 N N . ASP A 1 245 ? -4.504 0.909 12.489 1.00 94.50 245 ASP A N 1
ATOM 1982 C CA . ASP A 1 245 ? -4.739 -0.429 11.939 1.00 94.50 245 ASP A CA 1
ATOM 1983 C C . ASP A 1 245 ? -4.820 -0.445 10.404 1.00 94.50 245 ASP A C 1
ATOM 1985 O O . ASP A 1 245 ? -4.987 -1.508 9.801 1.00 94.50 245 ASP A O 1
ATOM 1989 N N . PHE A 1 246 ? -4.688 0.720 9.764 1.00 95.75 246 PHE A N 1
ATOM 1990 C CA . PHE A 1 246 ? -4.943 0.907 8.340 1.00 95.75 246 PHE A CA 1
ATOM 1991 C C . PHE A 1 246 ? -3.823 1.682 7.648 1.00 95.75 246 PHE A C 1
ATOM 1993 O O . PHE A 1 246 ? -3.021 2.390 8.259 1.00 95.75 246 PHE A O 1
ATOM 2000 N N . THR A 1 247 ? -3.774 1.559 6.330 1.00 95.50 247 THR A N 1
ATOM 2001 C CA . THR A 1 247 ? -2.951 2.398 5.460 1.00 95.50 247 THR A CA 1
ATOM 2002 C C . THR A 1 247 ? -3.745 2.825 4.232 1.00 95.50 247 THR A C 1
ATOM 2004 O O . THR A 1 247 ? -4.788 2.238 3.957 1.00 95.50 247 THR A O 1
ATOM 2007 N N . GLY A 1 248 ? -3.285 3.842 3.505 1.00 93.00 248 GLY A N 1
ATOM 2008 C CA . GLY A 1 248 ? -3.900 4.230 2.240 1.00 93.00 248 GLY A CA 1
ATOM 2009 C C . GLY A 1 248 ? -3.782 3.105 1.212 1.00 93.00 248 GLY A C 1
ATOM 2010 O O . GLY A 1 248 ? -2.795 2.367 1.192 1.00 93.00 248 GLY A O 1
ATOM 2011 N N . ALA A 1 249 ? -4.781 2.957 0.341 1.00 91.88 249 ALA A N 1
ATOM 2012 C CA . ALA A 1 249 ? -4.773 1.919 -0.695 1.00 91.88 249 ALA A CA 1
ATOM 2013 C C . ALA A 1 249 ? -3.556 2.014 -1.640 1.00 91.88 249 ALA A C 1
ATOM 2015 O O . ALA A 1 249 ? -3.056 1.004 -2.133 1.00 91.88 249 ALA A O 1
ATOM 2016 N N . ASN A 1 250 ? -3.012 3.219 -1.825 1.00 88.19 250 ASN A N 1
ATOM 2017 C CA . ASN A 1 250 ? -1.768 3.485 -2.551 1.00 88.19 250 ASN A CA 1
ATOM 2018 C C . ASN A 1 250 ? -0.508 2.865 -1.908 1.00 88.19 250 ASN A C 1
ATOM 2020 O O . ASN A 1 250 ? 0.499 2.680 -2.593 1.00 88.19 250 ASN A O 1
ATOM 2024 N N . CYS A 1 251 ? -0.563 2.525 -0.618 1.00 93.38 251 CYS A N 1
ATOM 2025 C CA . CYS A 1 251 ? 0.508 1.858 0.122 1.00 93.38 251 CYS A CA 1
ATOM 2026 C C . CYS A 1 251 ? 0.390 0.322 0.089 1.00 93.38 251 CYS A C 1
ATOM 2028 O O . CYS A 1 251 ? 1.079 -0.391 0.828 1.00 93.38 251 CYS A O 1
ATOM 2030 N N . VAL A 1 252 ? -0.478 -0.201 -0.783 1.00 94.94 252 VAL A N 1
ATOM 2031 C CA . VAL A 1 252 ? -0.590 -1.622 -1.109 1.00 94.94 252 VAL A CA 1
ATOM 2032 C C . VAL A 1 252 ? -0.107 -1.838 -2.540 1.00 94.94 252 VAL A C 1
ATOM 2034 O O . VAL A 1 252 ? -0.668 -1.308 -3.493 1.00 94.94 252 VAL A O 1
ATOM 2037 N N . SER A 1 253 ? 0.928 -2.658 -2.709 1.00 95.38 253 SER A N 1
ATOM 2038 C CA . SER A 1 253 ? 1.467 -3.019 -4.021 1.00 95.38 253 SER A CA 1
ATOM 2039 C C . SER A 1 253 ? 1.361 -4.520 -4.240 1.00 95.38 253 SER A C 1
ATOM 2041 O O . SER A 1 253 ? 1.821 -5.305 -3.412 1.00 95.38 253 SER A O 1
ATOM 2043 N N . LYS A 1 254 ? 0.804 -4.929 -5.381 1.00 95.94 254 LYS A N 1
ATOM 2044 C CA . LYS A 1 254 ? 0.687 -6.338 -5.777 1.00 95.94 254 LYS A CA 1
ATOM 2045 C C . LYS A 1 254 ? 1.512 -6.619 -7.028 1.00 95.94 254 LYS A C 1
ATOM 2047 O O . LYS A 1 254 ? 1.564 -5.786 -7.927 1.00 95.94 254 LYS A O 1
ATOM 2052 N N . ALA A 1 255 ? 2.121 -7.798 -7.085 1.00 97.12 255 ALA A N 1
ATOM 2053 C CA . ALA A 1 255 ? 2.839 -8.290 -8.255 1.00 97.12 255 ALA A CA 1
ATOM 2054 C C . ALA A 1 255 ? 2.470 -9.757 -8.518 1.00 97.12 255 ALA A C 1
ATOM 2056 O O . ALA A 1 255 ? 2.579 -10.592 -7.620 1.00 97.12 255 ALA A O 1
ATOM 2057 N N . SER A 1 256 ? 2.004 -10.075 -9.726 1.00 96.62 256 SER A N 1
ATOM 2058 C CA . SER A 1 256 ? 1.632 -11.443 -10.101 1.00 96.62 256 SER A CA 1
ATOM 2059 C C . SER A 1 256 ? 2.850 -12.364 -10.149 1.00 96.62 256 SER A C 1
ATOM 2061 O O . SER A 1 256 ? 3.912 -11.971 -10.625 1.00 96.62 256 SER A O 1
ATOM 2063 N N . ASP A 1 257 ? 2.669 -13.617 -9.734 1.00 96.62 257 ASP A N 1
ATOM 2064 C CA . ASP A 1 257 ? 3.665 -14.685 -9.884 1.00 96.62 257 ASP A CA 1
ATOM 2065 C C . ASP A 1 257 ? 3.599 -15.402 -11.252 1.00 96.62 257 ASP A C 1
ATOM 2067 O O . ASP A 1 257 ? 4.328 -16.368 -11.495 1.00 96.62 257 ASP A O 1
ATOM 2071 N N . GLY A 1 258 ? 2.698 -14.961 -12.142 1.00 94.94 258 GLY A N 1
ATOM 2072 C CA . GLY A 1 258 ? 2.461 -15.555 -13.461 1.00 94.94 258 GLY A CA 1
ATOM 2073 C C . GLY A 1 258 ? 1.684 -16.877 -13.442 1.00 94.94 258 GLY A C 1
ATOM 2074 O O . GLY A 1 258 ? 1.419 -17.444 -14.501 1.00 94.94 258 GLY A O 1
ATOM 2075 N N . LYS A 1 259 ? 1.300 -17.371 -12.261 1.00 95.00 259 LYS A N 1
ATOM 2076 C CA . LYS A 1 259 ? 0.634 -18.665 -12.026 1.00 95.00 259 LYS A CA 1
ATOM 2077 C C . LYS A 1 259 ? -0.734 -18.512 -11.353 1.00 95.00 259 LYS A C 1
ATOM 2079 O O . LYS A 1 259 ? -1.301 -19.493 -10.881 1.00 95.00 259 LYS A O 1
ATOM 2084 N N . GLY A 1 260 ? -1.268 -17.291 -11.329 1.00 92.88 260 GLY A N 1
ATOM 2085 C CA . GLY A 1 260 ? -2.547 -16.947 -10.702 1.00 92.88 260 GLY A CA 1
ATOM 2086 C C . GLY A 1 260 ? -2.431 -16.525 -9.234 1.00 92.88 260 GLY A C 1
ATOM 2087 O O . GLY A 1 260 ? -3.434 -16.130 -8.645 1.00 92.88 260 GLY A O 1
ATOM 2088 N N . GLY A 1 261 ? -1.230 -16.572 -8.653 1.00 96.12 261 GLY A N 1
ATOM 2089 C CA . GLY A 1 261 ? -0.931 -16.031 -7.335 1.00 96.12 261 GLY A CA 1
ATOM 2090 C C . GLY A 1 261 ? -0.396 -14.598 -7.400 1.00 96.12 261 GLY A C 1
ATOM 2091 O O . GLY A 1 261 ? -0.029 -14.078 -8.460 1.00 96.12 261 GLY A O 1
ATOM 2092 N N . PHE A 1 262 ? -0.341 -13.949 -6.237 1.00 96.81 262 PHE A N 1
ATOM 2093 C CA . PHE A 1 262 ? 0.185 -12.594 -6.099 1.00 96.81 262 PHE A CA 1
ATOM 2094 C C . PHE A 1 262 ? 1.111 -12.486 -4.900 1.00 96.81 262 PHE A C 1
ATOM 2096 O O . PHE A 1 262 ? 0.789 -12.909 -3.793 1.00 96.81 262 PHE A O 1
ATOM 2103 N N . HIS A 1 263 ? 2.233 -11.828 -5.127 1.00 97.19 263 HIS A N 1
ATOM 2104 C CA . HIS A 1 263 ? 3.014 -11.208 -4.080 1.00 97.19 263 HIS A CA 1
ATOM 2105 C C . HIS A 1 263 ? 2.333 -9.898 -3.672 1.00 97.19 263 HIS A C 1
ATOM 2107 O O . HIS A 1 263 ? 1.878 -9.147 -4.536 1.00 97.19 263 HIS A O 1
ATOM 2113 N N . THR A 1 264 ? 2.265 -9.603 -2.375 1.00 96.94 264 THR A N 1
ATOM 2114 C CA . THR A 1 264 ? 1.679 -8.354 -1.861 1.00 96.94 264 THR A CA 1
ATOM 2115 C C . THR A 1 264 ? 2.634 -7.687 -0.883 1.00 96.94 264 THR A C 1
ATOM 2117 O O . THR A 1 264 ? 3.122 -8.337 0.033 1.00 96.94 264 THR A O 1
ATOM 2120 N N . LEU A 1 265 ? 2.881 -6.392 -1.054 1.00 97.31 265 LEU A N 1
ATOM 2121 C CA . LEU A 1 265 ? 3.553 -5.529 -0.090 1.00 97.31 265 LEU A CA 1
ATOM 2122 C C . LEU A 1 265 ? 2.517 -4.554 0.460 1.00 97.31 265 LEU A C 1
ATOM 2124 O O . LEU A 1 265 ? 1.868 -3.850 -0.309 1.00 97.31 265 LEU A O 1
ATOM 2128 N N . VAL A 1 266 ? 2.389 -4.505 1.778 1.00 96.62 266 VAL A N 1
ATOM 2129 C CA . VAL A 1 266 ? 1.601 -3.501 2.495 1.00 96.62 266 VAL A CA 1
ATOM 2130 C C . VAL A 1 266 ? 2.562 -2.728 3.376 1.00 96.62 266 VAL A C 1
ATOM 2132 O O . VAL A 1 266 ? 3.337 -3.344 4.107 1.00 96.62 266 VAL A O 1
ATOM 2135 N N . TYR A 1 267 ? 2.524 -1.401 3.335 1.00 96.00 267 TYR A N 1
ATOM 2136 C CA . TYR A 1 267 ? 3.302 -0.563 4.244 1.00 96.00 267 TYR A CA 1
ATOM 2137 C C . TYR A 1 267 ? 2.468 0.597 4.780 1.00 96.00 267 TYR A C 1
ATOM 2139 O O . TYR A 1 267 ? 1.476 0.963 4.179 1.00 96.00 267 TYR A O 1
ATOM 2147 N N . GLN A 1 268 ? 2.844 1.155 5.928 1.00 94.94 268 GLN A N 1
ATOM 2148 C CA . GLN A 1 268 ? 2.153 2.260 6.586 1.00 94.94 268 GLN A CA 1
ATOM 2149 C C . GLN A 1 268 ? 3.116 3.436 6.722 1.00 94.94 268 GLN A C 1
ATOM 2151 O O . GLN A 1 268 ? 4.077 3.376 7.500 1.00 94.94 268 GLN A O 1
ATOM 2156 N N . GLN A 1 269 ? 2.849 4.488 5.950 1.00 93.69 269 GLN A N 1
ATOM 2157 C CA . GLN A 1 269 ? 3.610 5.732 5.984 1.00 93.69 269 GLN A CA 1
ATOM 2158 C C . GLN A 1 269 ? 3.377 6.492 7.290 1.00 93.69 269 GLN A C 1
ATOM 2160 O O . GLN A 1 269 ? 2.267 6.505 7.820 1.00 93.69 269 GLN A O 1
ATOM 2165 N N . VAL A 1 270 ? 4.422 7.154 7.782 1.00 94.50 270 VAL A N 1
ATOM 2166 C CA . VAL A 1 270 ? 4.371 8.087 8.911 1.00 94.50 270 VAL A CA 1
ATOM 2167 C C . VAL A 1 270 ? 5.100 9.378 8.568 1.00 94.50 270 VAL A C 1
ATOM 2169 O O . VAL A 1 270 ? 6.183 9.377 7.978 1.00 94.50 270 VAL A O 1
ATOM 2172 N N . LEU A 1 271 ? 4.531 10.494 9.002 1.00 93.00 271 LEU A N 1
ATOM 2173 C CA . LEU A 1 271 ? 5.245 11.750 9.120 1.00 93.00 271 LEU A CA 1
ATOM 2174 C C . LEU A 1 271 ? 6.098 11.680 10.386 1.00 93.00 271 LEU A C 1
ATOM 2176 O O . LEU A 1 271 ? 5.579 11.406 11.462 1.00 93.00 271 LEU A O 1
ATOM 2180 N N . GLU A 1 272 ? 7.399 11.918 10.260 1.00 91.75 272 GLU A N 1
ATOM 2181 C CA . GLU A 1 272 ? 8.342 11.918 11.384 1.00 91.75 272 GLU A CA 1
ATOM 2182 C C . GLU A 1 272 ? 8.763 13.335 11.759 1.00 91.75 272 GLU A C 1
ATOM 2184 O O . GLU A 1 272 ? 8.677 14.252 10.928 1.00 91.75 272 GLU A O 1
ATOM 2189 N N . ASN A 1 273 ? 9.295 13.482 12.975 1.00 87.25 273 ASN A N 1
ATOM 2190 C CA . ASN A 1 273 ? 9.739 14.754 13.541 1.00 87.25 273 ASN A CA 1
ATOM 2191 C C . ASN A 1 273 ? 8.597 15.772 13.479 1.00 87.25 273 ASN A C 1
ATOM 2193 O O . ASN A 1 273 ? 8.705 16.795 12.803 1.00 87.25 273 ASN A O 1
ATOM 2197 N N . LEU A 1 274 ? 7.467 15.387 14.064 1.00 86.94 274 LEU A N 1
ATOM 2198 C CA . LEU A 1 274 ? 6.320 16.253 14.285 1.00 86.94 274 LEU A CA 1
ATOM 2199 C C . LEU A 1 274 ? 5.999 16.249 15.768 1.00 86.94 274 LEU A C 1
ATOM 2201 O O . LEU A 1 274 ? 5.998 15.178 16.372 1.00 86.94 274 LEU A O 1
ATOM 2205 N N . SER A 1 275 ? 5.688 17.420 16.300 1.00 85.69 275 SER A N 1
ATOM 2206 C CA . SER A 1 275 ? 5.182 17.627 17.650 1.00 85.69 275 SER A CA 1
ATOM 2207 C C . SER A 1 275 ? 3.884 18.438 17.621 1.00 85.69 275 SER A C 1
ATOM 2209 O O . SER A 1 275 ? 3.440 18.921 16.576 1.00 85.69 275 SER A O 1
ATOM 2211 N N . LEU A 1 276 ? 3.264 18.605 18.789 1.00 83.31 276 LEU A N 1
ATOM 2212 C CA . LEU A 1 276 ? 2.122 19.503 18.932 1.00 83.31 276 LEU A CA 1
ATOM 2213 C C . LEU A 1 276 ? 2.521 20.975 18.730 1.00 83.31 276 LEU A C 1
ATOM 2215 O O . LEU A 1 276 ? 1.708 21.758 18.247 1.00 83.31 276 LEU A O 1
ATOM 2219 N N . ASP A 1 277 ? 3.767 21.344 19.035 1.00 84.25 277 ASP A N 1
ATOM 2220 C CA . ASP A 1 277 ? 4.268 22.704 18.816 1.00 84.25 277 ASP A CA 1
ATOM 2221 C C . ASP A 1 277 ? 4.312 23.049 17.328 1.00 84.25 277 ASP A C 1
ATOM 2223 O O . ASP A 1 277 ? 3.895 24.142 16.961 1.00 84.25 277 ASP A O 1
ATOM 2227 N N . ASP A 1 278 ? 4.688 22.102 16.460 1.00 84.62 278 ASP A N 1
ATOM 2228 C CA . ASP A 1 278 ? 4.640 22.305 15.005 1.00 84.62 278 ASP A CA 1
ATOM 2229 C C . ASP A 1 278 ? 3.211 22.622 14.519 1.00 84.62 278 ASP A C 1
ATOM 2231 O O . ASP A 1 278 ? 3.010 23.448 13.625 1.00 84.62 278 ASP A O 1
ATOM 2235 N N . VAL A 1 279 ? 2.207 21.971 15.120 1.00 85.81 279 VAL A N 1
ATOM 2236 C CA . VAL A 1 279 ? 0.785 22.205 14.820 1.00 85.81 279 VAL A CA 1
ATOM 2237 C C . VAL A 1 279 ? 0.339 23.560 15.370 1.00 85.81 279 VAL A C 1
ATOM 2239 O O . VAL A 1 279 ? -0.333 24.316 14.674 1.00 85.81 279 VAL A O 1
ATOM 2242 N N . ASN A 1 280 ? 0.723 23.894 16.602 1.00 85.38 280 ASN A N 1
ATOM 2243 C CA . ASN A 1 280 ? 0.371 25.163 17.239 1.00 85.38 280 ASN A CA 1
ATOM 2244 C C . ASN A 1 280 ? 1.004 26.361 16.521 1.00 85.38 280 ASN A C 1
ATOM 2246 O O . ASN A 1 280 ? 0.332 27.369 16.296 1.00 85.38 280 ASN A O 1
ATOM 2250 N N . ASP A 1 281 ? 2.270 26.247 16.119 1.00 85.38 281 ASP A N 1
ATOM 2251 C CA . ASP A 1 281 ? 3.002 27.298 15.414 1.00 85.38 281 ASP A CA 1
ATOM 2252 C C . ASP A 1 281 ? 2.375 27.613 14.052 1.00 85.38 281 ASP A C 1
ATOM 2254 O O . ASP A 1 281 ? 2.318 28.783 13.663 1.00 85.38 281 ASP A O 1
ATOM 2258 N N . PHE A 1 282 ? 1.809 26.609 13.371 1.00 84.50 282 PHE A N 1
ATOM 2259 C CA . PHE A 1 282 ? 1.038 26.810 12.141 1.00 84.50 282 PHE A CA 1
ATOM 2260 C C . PHE A 1 282 ? -0.169 27.747 12.348 1.00 84.50 282 PHE A C 1
ATOM 2262 O O . PHE A 1 282 ? -0.508 28.524 11.455 1.00 84.50 282 PHE A O 1
ATOM 2269 N N . TYR A 1 283 ? -0.783 27.741 13.538 1.00 83.12 283 TYR A N 1
ATOM 2270 C CA . TYR A 1 283 ? -1.933 28.590 13.882 1.00 83.12 283 TYR A CA 1
ATOM 2271 C C . TYR A 1 283 ? -1.593 29.817 14.722 1.00 83.12 283 TYR A C 1
ATOM 2273 O O . TYR A 1 283 ? -2.499 30.575 15.060 1.00 83.12 283 TYR A O 1
ATOM 2281 N N . LYS A 1 284 ? -0.321 30.065 15.046 1.00 82.62 284 LYS A N 1
ATOM 2282 C CA . LYS A 1 284 ? 0.089 31.156 15.948 1.00 82.62 284 LYS A CA 1
ATOM 2283 C C . LYS A 1 284 ? -0.392 32.546 15.512 1.00 82.62 284 LYS A C 1
ATOM 2285 O O . LYS A 1 284 ? -0.540 33.435 16.346 1.00 82.62 284 LYS A O 1
ATOM 2290 N N . TRP A 1 285 ? -0.640 32.721 14.216 1.00 77.50 285 TRP A N 1
ATOM 2291 C CA . TRP A 1 285 ? -1.114 33.966 13.603 1.00 77.50 285 TRP A CA 1
ATOM 2292 C C . TRP A 1 285 ? -2.603 33.948 13.238 1.00 77.50 285 TRP A C 1
ATOM 2294 O O . TRP A 1 285 ? -3.105 34.911 12.666 1.00 77.50 285 TRP A O 1
ATOM 2304 N N . SER A 1 286 ? -3.305 32.855 13.538 1.00 78.94 286 SER A N 1
ATOM 2305 C CA . SER A 1 286 ? -4.741 32.731 13.315 1.00 78.94 286 SER A CA 1
ATOM 2306 C C . SER A 1 286 ? -5.506 33.430 14.437 1.00 78.94 286 SER A C 1
ATOM 2308 O O . SER A 1 286 ? -5.262 33.176 15.615 1.00 78.94 286 SER A O 1
ATOM 2310 N N . GLU A 1 287 ? -6.474 34.275 14.084 1.00 81.38 287 GLU A N 1
ATOM 2311 C CA . GLU A 1 287 ? -7.422 34.842 15.055 1.00 81.38 287 GLU A CA 1
ATOM 2312 C C . GLU A 1 287 ? -8.486 33.812 15.498 1.00 81.38 287 GLU A C 1
ATOM 2314 O O . GLU A 1 287 ? -9.210 34.034 16.472 1.00 81.38 287 GLU A O 1
ATOM 2319 N N . GLU A 1 288 ? -8.579 32.667 14.807 1.00 84.06 288 GLU A N 1
ATOM 2320 C CA . GLU A 1 288 ? -9.524 31.593 15.127 1.00 84.06 288 GLU A CA 1
ATOM 2321 C C . GLU A 1 288 ? -9.116 30.847 16.406 1.00 84.06 288 GLU A C 1
ATOM 2323 O O . GLU A 1 288 ? -8.041 30.250 16.493 1.00 84.06 288 GLU A O 1
ATOM 2328 N N . LYS A 1 289 ? -10.024 30.808 17.388 1.00 83.31 289 LYS A N 1
ATOM 2329 C CA . LYS A 1 289 ? -9.898 29.958 18.579 1.00 83.31 289 LYS A CA 1
ATOM 2330 C C . LYS A 1 289 ? -10.395 28.549 18.267 1.00 83.31 289 LYS A C 1
ATOM 2332 O O . LYS A 1 289 ? -11.550 28.232 18.532 1.00 83.31 289 LYS A O 1
ATOM 2337 N N . LEU A 1 290 ? -9.520 27.735 17.689 1.00 81.56 290 LEU A N 1
ATOM 2338 C CA . LEU A 1 290 ? -9.782 26.325 17.404 1.00 81.56 290 LEU A CA 1
ATOM 2339 C C . LEU A 1 290 ? -9.425 25.449 18.611 1.00 81.56 290 LEU A C 1
ATOM 2341 O O . LEU A 1 290 ? -8.445 25.707 19.313 1.00 81.56 290 LEU A O 1
ATOM 2345 N N . SER A 1 291 ? -10.198 24.390 18.837 1.00 81.31 291 SER A N 1
ATOM 2346 C CA . SER A 1 291 ? -9.806 23.293 19.724 1.00 81.31 291 SER A CA 1
ATOM 2347 C C . SER A 1 291 ? -8.619 22.521 19.137 1.00 81.31 291 SER A C 1
ATOM 2349 O O . SER A 1 291 ? -8.396 22.525 17.927 1.00 81.31 291 SER A O 1
ATOM 2351 N N . THR A 1 292 ? -7.873 21.783 19.965 1.00 79.19 292 THR A N 1
ATOM 2352 C CA . THR A 1 292 ? -6.736 20.982 19.478 1.00 79.19 292 THR A CA 1
ATOM 2353 C C . THR A 1 292 ? -7.142 19.956 18.419 1.00 79.19 292 THR A C 1
ATOM 2355 O O . THR A 1 292 ? -6.411 19.751 17.456 1.00 79.19 292 THR A O 1
ATOM 2358 N N . SER A 1 293 ? -8.324 19.340 18.539 1.00 79.31 293 SER A N 1
ATOM 2359 C CA . SER A 1 293 ? -8.805 18.395 17.521 1.00 79.31 293 SER A CA 1
ATOM 2360 C C . SER A 1 293 ? -9.036 19.081 16.172 1.00 79.31 293 SER A C 1
ATOM 2362 O O . SER A 1 293 ? -8.661 18.521 15.146 1.00 79.31 293 SER A O 1
ATOM 2364 N N . GLU A 1 294 ? -9.603 20.291 16.173 1.00 83.25 294 GLU A N 1
ATOM 2365 C CA . GLU A 1 294 ? -9.814 21.089 14.958 1.00 83.25 294 GLU A CA 1
ATOM 2366 C C . GLU A 1 294 ? -8.485 21.579 14.369 1.00 83.25 294 GLU A C 1
ATOM 2368 O O . GLU A 1 294 ? -8.309 21.563 13.153 1.00 83.25 294 GLU A O 1
ATOM 2373 N N . GLN A 1 295 ? -7.517 21.958 15.213 1.00 87.19 295 GLN A N 1
ATOM 2374 C CA . GLN A 1 295 ? -6.165 22.313 14.770 1.00 87.19 295 GLN A CA 1
ATOM 2375 C C . GLN A 1 295 ? -5.473 21.131 14.086 1.00 87.19 295 GLN A C 1
ATOM 2377 O O . GLN A 1 295 ? -4.939 21.295 12.989 1.00 87.19 295 GLN A O 1
ATOM 2382 N N . LEU A 1 296 ? -5.511 19.942 14.702 1.00 88.81 296 LEU A N 1
ATOM 2383 C CA . LEU A 1 296 ? -4.963 18.713 14.125 1.00 88.81 296 LEU A CA 1
ATOM 2384 C C . LEU A 1 296 ? -5.656 18.374 12.806 1.00 88.81 296 LEU A C 1
ATOM 2386 O O . LEU A 1 296 ? -4.985 18.154 11.801 1.00 88.81 296 LEU A O 1
ATOM 2390 N N . GLU A 1 297 ? -6.988 18.377 12.782 1.00 87.31 297 GLU A N 1
ATOM 2391 C CA . GLU A 1 297 ? -7.752 18.095 11.569 1.00 87.31 297 GLU A CA 1
ATOM 2392 C C . GLU A 1 297 ? -7.395 19.064 10.441 1.00 87.31 297 GLU A C 1
ATOM 2394 O O . GLU A 1 297 ? -7.067 18.617 9.344 1.00 87.31 297 GLU A O 1
ATOM 2399 N N . LYS A 1 298 ? -7.377 20.372 10.706 1.00 89.19 298 LYS A N 1
ATOM 2400 C CA . LYS A 1 298 ? -7.050 21.386 9.700 1.00 89.19 298 LYS A CA 1
ATOM 2401 C C . LYS A 1 298 ? -5.577 21.305 9.272 1.00 89.19 298 LYS A C 1
ATOM 2403 O O . LYS A 1 298 ? -5.301 21.411 8.082 1.00 89.19 298 LYS A O 1
ATOM 2408 N N . TYR A 1 299 ? -4.645 21.001 10.184 1.00 90.88 299 TYR A N 1
ATOM 2409 C CA . TYR A 1 299 ? -3.216 20.842 9.869 1.00 90.88 299 TYR A CA 1
ATOM 2410 C C . TYR A 1 299 ? -2.968 19.621 8.977 1.00 90.88 299 TYR A C 1
ATOM 2412 O O . TYR A 1 299 ? -2.319 19.722 7.937 1.00 90.88 299 TYR A O 1
ATOM 2420 N N . PHE A 1 300 ? -3.533 18.467 9.337 1.00 91.12 300 PHE A N 1
ATOM 2421 C CA . PHE A 1 300 ? -3.403 17.230 8.562 1.00 91.12 300 PHE A CA 1
ATOM 2422 C C . PHE A 1 300 ? -4.342 17.167 7.353 1.00 91.12 300 PHE A C 1
ATOM 2424 O O . PHE A 1 300 ? -4.248 16.230 6.565 1.00 91.12 300 PHE A O 1
ATOM 2431 N N . SER A 1 301 ? -5.229 18.141 7.172 1.00 89.88 301 SER A N 1
ATOM 2432 C CA . SER A 1 301 ? -6.002 18.314 5.934 1.00 89.88 301 SER A CA 1
ATOM 2433 C C . SER A 1 301 ? -5.354 19.303 4.968 1.00 89.88 301 SER A C 1
ATOM 2435 O O . SER A 1 301 ? -5.838 19.457 3.851 1.00 89.88 301 SER A O 1
ATOM 2437 N N . TYR A 1 302 ? -4.268 19.963 5.376 1.00 88.94 302 TYR A N 1
ATOM 2438 C CA . TYR A 1 302 ? -3.579 20.944 4.554 1.00 88.94 302 TYR A CA 1
ATOM 2439 C C . TYR A 1 302 ? -2.504 20.287 3.684 1.00 88.94 302 TYR A C 1
ATOM 2441 O O . TYR A 1 302 ? -1.616 19.602 4.188 1.00 88.94 302 TYR A O 1
ATOM 2449 N N . GLU A 1 303 ? -2.566 20.510 2.371 1.00 86.12 303 GLU A N 1
ATOM 2450 C CA . GLU A 1 303 ? -1.659 19.899 1.388 1.00 86.12 303 GLU A CA 1
ATOM 2451 C C . GLU A 1 303 ? -0.181 20.210 1.673 1.00 86.12 303 GLU A C 1
ATOM 2453 O O . GLU A 1 303 ? 0.660 19.308 1.650 1.00 86.12 303 GLU A O 1
ATOM 2458 N N . LEU A 1 304 ? 0.124 21.453 2.075 1.00 86.56 304 LEU A N 1
ATOM 2459 C CA . LEU A 1 304 ? 1.495 21.889 2.381 1.00 86.56 304 LEU A CA 1
ATOM 2460 C C . LEU A 1 304 ? 2.156 21.069 3.502 1.00 86.56 304 LEU A C 1
ATOM 2462 O O . LEU A 1 304 ? 3.384 20.949 3.536 1.00 86.56 304 LEU A O 1
ATOM 2466 N N . THR A 1 305 ? 1.365 20.473 4.404 1.00 87.25 305 THR A N 1
ATOM 2467 C CA . THR A 1 305 ? 1.866 19.569 5.451 1.00 87.25 305 THR A CA 1
ATOM 2468 C C . THR A 1 305 ? 2.553 18.344 4.843 1.00 87.25 305 THR A C 1
ATOM 2470 O O . THR A 1 305 ? 3.591 17.895 5.340 1.00 87.25 305 THR A O 1
ATOM 2473 N N . TYR A 1 306 ? 2.005 17.813 3.750 1.00 88.94 306 TYR A N 1
ATOM 2474 C CA . TYR A 1 306 ? 2.520 16.631 3.061 1.00 88.94 306 TYR A CA 1
ATOM 2475 C C . TYR A 1 306 ? 3.566 16.992 2.015 1.00 88.94 306 TYR A C 1
ATOM 2477 O O . TYR A 1 306 ? 4.599 16.321 1.945 1.00 88.94 306 TYR A O 1
ATOM 2485 N N . GLU A 1 307 ? 3.354 18.076 1.268 1.00 86.94 307 GLU A N 1
ATOM 2486 C CA . GLU A 1 307 ? 4.302 18.564 0.265 1.00 86.94 307 GLU A CA 1
ATOM 2487 C C . GLU A 1 307 ? 5.679 18.813 0.895 1.00 86.94 307 GLU A C 1
ATOM 2489 O O . GLU A 1 307 ? 6.692 18.287 0.434 1.00 86.94 307 GLU A O 1
ATOM 2494 N N . GLY A 1 308 ? 5.729 19.499 2.043 1.00 84.75 308 GLY A N 1
ATOM 2495 C CA . GLY A 1 308 ? 6.985 19.762 2.743 1.00 84.75 308 GLY A CA 1
ATOM 2496 C C . GLY A 1 308 ? 7.731 18.495 3.186 1.00 84.75 308 GLY A C 1
ATOM 2497 O O . GLY A 1 308 ? 8.964 18.494 3.241 1.00 84.75 308 GLY A O 1
ATOM 2498 N N . LYS A 1 309 ? 7.021 17.399 3.491 1.00 87.75 309 LYS A N 1
ATOM 2499 C CA . LYS A 1 309 ? 7.648 16.101 3.806 1.00 87.75 309 LYS A CA 1
ATOM 2500 C C . LYS A 1 309 ? 8.115 15.392 2.537 1.00 87.75 309 LYS A C 1
ATOM 2502 O O . LYS A 1 309 ? 9.236 14.884 2.518 1.00 87.75 309 LYS A O 1
ATOM 2507 N N . TYR A 1 310 ? 7.312 15.419 1.476 1.00 85.56 310 TYR A N 1
ATOM 2508 C CA . TYR A 1 310 ? 7.672 14.880 0.166 1.00 85.56 310 TYR A CA 1
ATOM 2509 C C . TYR A 1 310 ? 8.946 15.524 -0.390 1.00 85.56 310 TYR A C 1
ATOM 2511 O O . TYR A 1 310 ? 9.885 14.810 -0.738 1.00 85.56 310 TYR A O 1
ATOM 2519 N N . LEU A 1 311 ? 9.039 16.858 -0.347 1.00 85.88 311 LEU A N 1
ATOM 2520 C CA . LEU A 1 311 ? 10.219 17.622 -0.768 1.00 85.88 311 LEU A CA 1
ATOM 2521 C C . LEU A 1 311 ? 11.493 17.247 0.022 1.00 85.88 311 LEU A C 1
ATOM 2523 O O . LEU A 1 311 ? 12.612 17.392 -0.468 1.00 85.88 311 LEU A O 1
ATOM 2527 N N . ARG A 1 312 ? 11.344 16.705 1.240 1.00 86.19 312 ARG A N 1
ATOM 2528 C CA . ARG A 1 312 ? 12.438 16.350 2.165 1.00 86.19 312 ARG A CA 1
ATOM 2529 C C . ARG A 1 312 ? 12.725 14.842 2.244 1.00 86.19 312 ARG A C 1
ATOM 2531 O O . ARG A 1 312 ? 13.191 14.366 3.284 1.00 86.19 312 ARG A O 1
ATOM 2538 N N . GLY A 1 313 ? 12.481 14.090 1.172 1.00 82.31 313 GLY A N 1
ATOM 2539 C CA . GLY A 1 313 ? 12.775 12.651 1.098 1.00 82.31 313 GLY A CA 1
ATOM 2540 C C . GLY A 1 313 ? 11.571 11.738 1.327 1.00 82.31 313 GLY A C 1
ATOM 2541 O O . GLY A 1 313 ? 11.737 10.520 1.319 1.00 82.31 313 GLY A O 1
ATOM 2542 N N . GLY A 1 314 ? 10.376 12.292 1.535 1.00 88.56 314 GLY A N 1
ATOM 2543 C CA . GLY A 1 314 ? 9.147 11.528 1.737 1.00 88.56 314 GLY A CA 1
ATOM 2544 C C . GLY A 1 314 ? 8.882 11.141 3.193 1.00 88.56 314 GLY A C 1
ATOM 2545 O O . GLY A 1 314 ? 9.230 11.855 4.138 1.00 88.56 314 GLY A O 1
ATOM 2546 N N . PHE A 1 315 ? 8.220 10.003 3.366 1.00 93.00 315 PHE A N 1
ATOM 2547 C CA . PHE A 1 315 ? 7.639 9.546 4.625 1.00 93.00 315 PHE A CA 1
ATOM 2548 C C . PHE A 1 315 ? 8.452 8.399 5.221 1.00 93.00 315 PHE A C 1
ATOM 2550 O O . PHE A 1 315 ? 9.017 7.586 4.490 1.00 93.00 315 PHE A O 1
ATOM 2557 N N . GLY A 1 316 ? 8.496 8.320 6.550 1.00 94.81 316 GLY A N 1
ATOM 2558 C CA . GLY A 1 316 ? 8.999 7.131 7.235 1.00 94.81 316 GLY A CA 1
ATOM 2559 C C . GLY A 1 316 ? 7.998 5.977 7.130 1.00 94.81 316 GLY A C 1
ATOM 2560 O O . GLY A 1 316 ? 6.862 6.158 6.684 1.00 94.81 316 GLY A O 1
ATOM 2561 N N . VAL A 1 317 ? 8.394 4.788 7.584 1.00 95.19 317 VAL A N 1
ATOM 2562 C CA . VAL A 1 317 ? 7.534 3.596 7.587 1.00 95.19 317 VAL A CA 1
ATOM 2563 C C . VAL A 1 317 ? 7.417 3.033 9.000 1.00 95.19 317 VAL A C 1
ATOM 2565 O O . VAL A 1 317 ? 8.407 2.629 9.604 1.00 95.19 317 VAL A O 1
ATOM 2568 N N . LYS A 1 318 ? 6.191 2.960 9.535 1.00 93.25 318 LYS A N 1
ATOM 2569 C CA . LYS A 1 318 ? 5.916 2.323 10.841 1.00 93.25 318 LYS A CA 1
ATOM 2570 C C . LYS A 1 318 ? 5.714 0.819 10.709 1.00 93.25 318 LYS A C 1
ATOM 2572 O O . LYS A 1 318 ? 6.120 0.027 11.565 1.00 93.25 318 LYS A O 1
ATOM 2577 N N . PHE A 1 319 ? 5.048 0.413 9.638 1.00 94.12 319 PHE A N 1
ATOM 2578 C CA . PHE A 1 319 ? 4.689 -0.971 9.389 1.00 94.12 319 PHE A CA 1
ATOM 2579 C C . PHE A 1 319 ? 4.986 -1.332 7.943 1.00 94.12 319 PHE A C 1
ATOM 2581 O O . PHE A 1 319 ? 4.644 -0.569 7.056 1.00 94.12 319 PHE A O 1
ATOM 2588 N N . ALA A 1 320 ? 5.593 -2.493 7.707 1.00 96.69 320 ALA A N 1
ATOM 2589 C CA . ALA A 1 320 ? 5.639 -3.114 6.393 1.00 96.69 320 ALA A CA 1
ATOM 2590 C C . ALA A 1 320 ? 5.539 -4.637 6.516 1.00 96.69 320 ALA A C 1
ATOM 2592 O O . ALA A 1 320 ? 6.154 -5.250 7.394 1.00 96.69 320 ALA A O 1
ATOM 2593 N N . GLU A 1 321 ? 4.745 -5.248 5.649 1.00 96.81 321 GLU A N 1
ATOM 2594 C CA . GLU A 1 321 ? 4.540 -6.688 5.566 1.00 96.81 321 GLU A CA 1
ATOM 2595 C C . GLU A 1 321 ? 4.528 -7.112 4.100 1.00 96.81 321 GLU A C 1
ATOM 2597 O O . GLU A 1 321 ? 3.872 -6.502 3.257 1.00 96.81 321 GLU A O 1
ATOM 2602 N N . TYR A 1 322 ? 5.255 -8.183 3.811 1.00 97.19 322 TYR A N 1
ATOM 2603 C CA . TYR A 1 322 ? 5.221 -8.880 2.540 1.00 97.19 322 TYR A CA 1
ATOM 2604 C C . TYR A 1 322 ? 4.439 -10.183 2.709 1.00 97.19 322 TYR A C 1
ATOM 2606 O O . TYR A 1 322 ? 4.689 -10.950 3.637 1.00 97.19 322 TYR A O 1
ATOM 2614 N N . THR A 1 323 ? 3.503 -10.440 1.804 1.00 96.38 323 THR A N 1
ATOM 2615 C CA . THR A 1 323 ? 2.753 -11.692 1.713 1.00 96.38 323 THR A CA 1
ATOM 2616 C C . THR A 1 323 ? 3.121 -12.396 0.415 1.00 96.38 323 THR A C 1
ATOM 2618 O O . THR A 1 323 ? 3.034 -11.801 -0.661 1.00 96.38 323 THR A O 1
ATOM 2621 N N . ASP A 1 324 ? 3.547 -13.653 0.511 1.00 96.44 324 ASP A N 1
ATOM 2622 C CA . ASP A 1 324 ? 3.862 -14.474 -0.658 1.00 96.44 324 ASP A CA 1
ATOM 2623 C C . ASP A 1 324 ? 2.587 -15.026 -1.342 1.00 96.44 324 ASP A C 1
ATOM 2625 O O . ASP A 1 324 ? 1.496 -14.962 -0.767 1.00 96.44 324 ASP A O 1
ATOM 2629 N N . PRO A 1 325 ? 2.693 -15.624 -2.545 1.00 96.25 325 PRO A N 1
ATOM 2630 C CA . PRO A 1 325 ? 1.543 -16.191 -3.254 1.00 96.25 325 PRO A CA 1
ATOM 2631 C C . PRO A 1 325 ? 0.823 -17.326 -2.513 1.00 96.25 325 PRO A C 1
ATOM 2633 O O . PRO A 1 325 ? -0.292 -17.688 -2.880 1.00 96.25 325 PRO A O 1
ATOM 2636 N N . LYS A 1 326 ? 1.441 -17.903 -1.474 1.00 95.44 326 LYS A N 1
ATOM 2637 C CA . LYS A 1 326 ? 0.847 -18.938 -0.617 1.00 95.44 326 LYS A CA 1
ATOM 2638 C C . LYS A 1 326 ? 0.150 -18.341 0.611 1.00 95.44 326 LYS A C 1
ATOM 2640 O O . LYS A 1 326 ? -0.340 -19.092 1.452 1.00 95.44 326 LYS A O 1
ATOM 2645 N N . GLY A 1 327 ? 0.108 -17.013 0.734 1.00 93.06 327 GLY A N 1
ATOM 2646 C CA . GLY A 1 327 ? -0.495 -16.300 1.855 1.00 93.06 327 GLY A CA 1
ATOM 2647 C C . GLY A 1 327 ? 0.395 -16.218 3.096 1.00 93.06 327 GLY A C 1
ATOM 2648 O O . GLY A 1 327 ? -0.075 -15.786 4.151 1.00 93.06 327 GLY A O 1
ATOM 2649 N N . LYS A 1 328 ? 1.669 -16.625 3.014 1.00 94.94 328 LYS A N 1
ATOM 2650 C CA . LYS A 1 328 ? 2.596 -16.520 4.142 1.00 94.94 328 LYS A CA 1
ATOM 2651 C C . LYS A 1 328 ? 3.090 -15.084 4.274 1.00 94.94 328 LYS A C 1
ATOM 2653 O O . LYS A 1 328 ? 3.563 -14.487 3.310 1.00 94.94 328 LYS A O 1
ATOM 2658 N N . LYS A 1 329 ? 2.996 -14.562 5.494 1.00 94.31 329 LYS A N 1
ATOM 2659 C CA . LYS A 1 329 ? 3.308 -13.178 5.852 1.00 94.31 329 LYS A CA 1
ATOM 2660 C C . LYS A 1 329 ? 4.702 -13.055 6.452 1.00 94.31 329 LYS A C 1
ATOM 2662 O O . LYS A 1 329 ? 5.124 -13.903 7.239 1.00 94.31 329 LYS A O 1
ATOM 2667 N N . TYR A 1 330 ? 5.387 -11.975 6.107 1.00 95.88 330 TYR A N 1
ATOM 2668 C CA . TYR A 1 330 ? 6.742 -11.673 6.536 1.00 95.88 330 TYR A CA 1
ATOM 2669 C C . TYR A 1 330 ? 6.867 -10.196 6.883 1.00 95.88 330 TYR A C 1
ATOM 2671 O O . TYR A 1 330 ? 6.489 -9.327 6.096 1.00 95.88 330 TYR A O 1
ATOM 2679 N N . ARG A 1 331 ? 7.456 -9.898 8.041 1.00 95.38 331 ARG A N 1
ATOM 2680 C CA . ARG A 1 331 ? 7.813 -8.526 8.399 1.00 95.38 331 ARG A CA 1
ATOM 2681 C C . ARG A 1 331 ? 8.957 -8.056 7.502 1.00 95.38 331 ARG A C 1
ATOM 2683 O O . ARG A 1 331 ? 9.980 -8.729 7.436 1.00 95.38 331 ARG A O 1
ATOM 2690 N N . VAL A 1 332 ? 8.797 -6.900 6.864 1.00 96.44 332 VAL A N 1
ATOM 2691 C CA . VAL A 1 332 ? 9.856 -6.274 6.057 1.00 96.44 332 VAL A CA 1
ATOM 2692 C C . VAL A 1 332 ? 10.360 -5.045 6.794 1.00 96.44 332 VAL A C 1
ATOM 2694 O O . VAL A 1 332 ? 9.564 -4.266 7.316 1.00 96.44 332 VAL A O 1
ATOM 2697 N N . ASN A 1 333 ? 11.678 -4.860 6.844 1.00 95.56 333 ASN A N 1
ATOM 2698 C CA . ASN A 1 333 ? 12.260 -3.644 7.396 1.00 95.56 333 ASN A CA 1
ATOM 2699 C C . ASN A 1 333 ? 12.560 -2.637 6.277 1.00 95.56 333 ASN A C 1
ATOM 2701 O O . ASN A 1 333 ? 13.626 -2.685 5.665 1.00 95.56 333 ASN A O 1
ATOM 2705 N N . LEU A 1 334 ? 11.606 -1.749 5.997 1.00 94.12 334 LEU A N 1
ATOM 2706 C CA . LEU A 1 334 ? 11.791 -0.636 5.067 1.00 94.12 334 LEU A CA 1
ATOM 2707 C C . LEU A 1 334 ? 12.439 0.534 5.818 1.00 94.12 334 LEU A C 1
ATOM 2709 O O . LEU A 1 334 ? 11.752 1.335 6.445 1.00 94.12 334 LEU A O 1
ATOM 2713 N N . ASN A 1 335 ? 13.770 0.605 5.785 1.00 86.19 335 ASN A N 1
ATOM 2714 C CA . ASN A 1 335 ? 14.512 1.697 6.411 1.00 86.19 335 ASN A CA 1
ATOM 2715 C C . ASN A 1 335 ? 14.516 2.961 5.534 1.00 86.19 335 ASN A C 1
ATOM 2717 O O . ASN A 1 335 ? 14.597 2.894 4.302 1.00 86.19 335 ASN A O 1
ATOM 2721 N N . GLY A 1 336 ? 14.547 4.117 6.197 1.00 85.00 336 GLY A N 1
ATOM 2722 C CA . GLY A 1 336 ? 14.671 5.425 5.561 1.00 85.00 336 GLY A CA 1
ATOM 2723 C C . GLY A 1 336 ? 13.335 6.030 5.141 1.00 85.00 336 GLY A C 1
ATOM 2724 O O . GLY A 1 336 ? 12.269 5.475 5.395 1.00 85.00 336 GLY A O 1
ATOM 2725 N N . LYS A 1 337 ? 13.419 7.204 4.515 1.00 88.81 337 LYS A N 1
ATOM 2726 C CA . LYS A 1 337 ? 12.255 7.909 3.987 1.00 88.81 337 LYS A CA 1
ATOM 2727 C C . LYS A 1 337 ? 12.036 7.539 2.531 1.00 88.81 337 LYS A C 1
ATOM 2729 O O . LYS A 1 337 ? 13.004 7.338 1.792 1.00 88.81 337 LYS A O 1
ATOM 2734 N N . ALA A 1 338 ? 10.774 7.430 2.147 1.00 88.12 338 ALA A N 1
ATOM 2735 C CA . ALA A 1 338 ? 10.385 7.264 0.762 1.00 88.12 338 ALA A CA 1
ATOM 2736 C C . ALA A 1 338 ? 9.068 7.971 0.483 1.00 88.12 338 ALA A C 1
ATOM 2738 O O . ALA A 1 338 ? 8.166 8.014 1.322 1.00 88.12 338 ALA A O 1
ATOM 2739 N N . SER A 1 339 ? 8.938 8.480 -0.731 1.00 85.69 339 SER A N 1
ATOM 2740 C CA . SER A 1 339 ? 7.652 8.934 -1.242 1.00 85.69 339 SER A CA 1
ATOM 2741 C C . SER A 1 339 ? 6.752 7.736 -1.538 1.00 85.69 339 SER A C 1
ATOM 2743 O O . SER A 1 339 ? 5.558 7.778 -1.251 1.00 85.69 339 SER A O 1
ATOM 2745 N N . ARG A 1 340 ? 7.326 6.641 -2.056 1.00 91.25 340 ARG A N 1
ATOM 2746 C CA . ARG A 1 340 ? 6.575 5.438 -2.422 1.00 91.25 340 ARG A CA 1
ATOM 2747 C C . ARG A 1 340 ? 7.427 4.176 -2.354 1.00 91.25 340 ARG A C 1
ATOM 2749 O O . ARG A 1 340 ? 8.619 4.203 -2.656 1.00 91.25 340 ARG A O 1
ATOM 2756 N N . TYR A 1 341 ? 6.781 3.059 -2.026 1.00 95.50 341 TYR A N 1
ATOM 2757 C CA . TYR A 1 341 ? 7.324 1.727 -2.268 1.00 95.50 341 TYR A CA 1
ATOM 2758 C C . TYR A 1 341 ? 6.440 0.974 -3.258 1.00 95.50 341 TYR A C 1
ATOM 2760 O O . TYR A 1 341 ? 5.212 1.009 -3.172 1.00 95.50 341 TYR A O 1
ATOM 2768 N N . LYS A 1 342 ? 7.068 0.259 -4.186 1.00 95.81 342 LYS A N 1
ATOM 2769 C CA . LYS A 1 342 ? 6.398 -0.596 -5.161 1.00 95.81 342 LYS A CA 1
ATOM 2770 C C . LYS A 1 342 ? 7.022 -1.982 -5.135 1.00 95.81 342 LYS A C 1
ATOM 2772 O O . LYS A 1 342 ? 8.237 -2.131 -5.074 1.00 95.81 342 LYS A O 1
ATOM 2777 N N . LEU A 1 343 ? 6.178 -3.001 -5.182 1.00 97.56 343 LEU A N 1
ATOM 2778 C CA . LEU A 1 343 ? 6.585 -4.390 -5.327 1.00 97.56 343 LEU A CA 1
ATOM 2779 C C . LEU A 1 343 ? 6.569 -4.779 -6.804 1.00 97.56 343 LEU A C 1
ATOM 2781 O O . LEU A 1 343 ? 5.568 -4.587 -7.491 1.00 97.56 343 LEU A O 1
ATOM 2785 N N . LEU A 1 344 ? 7.671 -5.358 -7.260 1.00 97.62 344 LEU A N 1
ATOM 2786 C CA . LEU A 1 344 ? 7.895 -5.850 -8.610 1.00 97.62 344 LEU A CA 1
ATOM 2787 C C . LEU A 1 344 ? 8.172 -7.356 -8.561 1.00 97.62 344 LEU A C 1
ATOM 2789 O O . LEU A 1 344 ? 8.780 -7.860 -7.614 1.00 97.62 344 LEU A O 1
ATOM 2793 N N . TYR A 1 345 ? 7.749 -8.075 -9.598 1.00 97.88 345 TYR A N 1
ATOM 2794 C CA . TYR A 1 345 ? 8.089 -9.485 -9.798 1.00 97.88 345 TYR A CA 1
ATOM 2795 C C . TYR A 1 345 ? 8.361 -9.732 -11.292 1.00 97.88 345 TYR A C 1
ATOM 2797 O O . TYR A 1 345 ? 7.429 -9.986 -12.055 1.00 97.88 345 TYR A O 1
ATOM 2805 N N . PRO A 1 346 ? 9.611 -9.558 -11.754 1.00 97.38 346 PRO A N 1
ATOM 2806 C CA . PRO A 1 346 ? 9.945 -9.502 -13.178 1.00 97.38 346 PRO A CA 1
ATOM 2807 C C . PRO A 1 346 ? 9.953 -10.889 -13.834 1.00 97.38 346 PRO A C 1
ATOM 2809 O O . PRO A 1 346 ? 10.980 -11.556 -13.921 1.00 97.38 346 PRO A O 1
ATOM 2812 N N . LEU A 1 347 ? 8.794 -11.329 -14.328 1.00 98.06 347 LEU A N 1
ATOM 2813 C CA . LEU A 1 347 ? 8.602 -12.660 -14.928 1.00 98.06 347 LEU A CA 1
ATOM 2814 C C . LEU A 1 347 ? 9.385 -12.906 -16.231 1.00 98.06 347 LEU A C 1
ATOM 2816 O O . LEU A 1 347 ? 9.418 -14.041 -16.704 1.00 98.06 347 LEU A O 1
ATOM 2820 N N . ASN A 1 348 ? 9.998 -11.877 -16.821 1.00 97.31 348 ASN A N 1
ATOM 2821 C CA . ASN A 1 348 ? 10.882 -12.025 -17.979 1.00 97.31 348 ASN A CA 1
ATOM 2822 C C . ASN A 1 348 ? 12.329 -12.410 -17.591 1.00 97.31 348 ASN A C 1
ATOM 2824 O O . ASN A 1 348 ? 13.116 -12.798 -18.456 1.00 97.31 348 ASN A O 1
ATOM 2828 N N . MET A 1 349 ? 12.673 -12.373 -16.296 1.00 97.75 349 MET A N 1
ATOM 2829 C CA . MET A 1 349 ? 13.929 -12.913 -15.769 1.00 97.75 349 MET A CA 1
ATOM 2830 C C . MET A 1 349 ? 13.918 -14.447 -15.744 1.00 97.75 349 MET A C 1
ATOM 2832 O O . MET A 1 349 ? 12.896 -15.077 -15.483 1.00 97.75 349 MET A O 1
ATOM 2836 N N . ASN A 1 350 ? 15.089 -15.065 -15.916 1.00 96.50 350 ASN A N 1
ATOM 2837 C CA . ASN A 1 350 ? 15.260 -16.517 -15.812 1.00 96.50 350 ASN A CA 1
ATOM 2838 C C . ASN A 1 350 ? 15.034 -17.035 -14.379 1.00 96.50 350 ASN A C 1
ATOM 2840 O O . ASN A 1 350 ? 14.538 -18.146 -14.192 1.00 96.50 350 ASN A O 1
ATOM 2844 N N . LYS A 1 351 ? 15.410 -16.246 -13.362 1.00 97.38 351 LYS A N 1
ATOM 2845 C CA . LYS A 1 351 ? 15.242 -16.569 -11.935 1.00 97.38 351 LYS A CA 1
ATOM 2846 C C . LYS A 1 351 ? 14.497 -15.420 -11.227 1.00 97.38 351 LYS A C 1
ATOM 2848 O O . LYS A 1 351 ? 15.124 -14.672 -10.477 1.00 97.38 351 LYS A O 1
ATOM 2853 N N . PRO A 1 352 ? 13.190 -15.225 -11.476 1.00 97.50 352 PRO A N 1
ATOM 2854 C CA . PRO A 1 352 ? 12.454 -14.078 -10.950 1.00 97.50 352 PRO A CA 1
ATOM 2855 C C . PRO A 1 352 ? 12.376 -14.114 -9.418 1.00 97.50 352 PRO A C 1
ATOM 2857 O O . PRO A 1 352 ? 12.087 -15.150 -8.813 1.00 97.50 352 PRO A O 1
ATOM 2860 N N . VAL A 1 353 ? 12.612 -12.961 -8.793 1.00 97.81 353 VAL A N 1
ATOM 2861 C CA . VAL A 1 353 ? 12.524 -12.755 -7.339 1.00 97.81 353 VAL A CA 1
ATOM 2862 C C . VAL A 1 353 ? 11.697 -11.504 -7.040 1.00 97.81 353 VAL A C 1
ATOM 2864 O O . VAL A 1 353 ? 11.642 -10.611 -7.887 1.00 97.81 353 VAL A O 1
ATOM 2867 N N . PRO A 1 354 ? 11.047 -11.400 -5.866 1.00 98.25 354 PRO A N 1
ATOM 2868 C CA . PRO A 1 354 ? 10.367 -10.169 -5.487 1.00 98.25 354 PRO A CA 1
ATOM 2869 C C . PRO A 1 354 ? 11.386 -9.041 -5.317 1.00 98.25 354 PRO A C 1
ATOM 2871 O O . PRO A 1 354 ? 12.420 -9.220 -4.670 1.00 98.25 354 PRO A O 1
ATOM 2874 N N . ILE A 1 355 ? 11.091 -7.886 -5.908 1.00 98.44 355 ILE A N 1
ATOM 2875 C CA . ILE A 1 355 ? 11.928 -6.688 -5.855 1.00 98.44 355 ILE A CA 1
ATOM 2876 C C . ILE A 1 355 ? 11.101 -5.539 -5.292 1.00 98.44 355 ILE A C 1
ATOM 2878 O O . ILE A 1 355 ? 9.996 -5.275 -5.758 1.00 98.44 355 ILE A O 1
ATOM 2882 N N . ILE A 1 356 ? 11.628 -4.853 -4.284 1.00 98.31 356 ILE A N 1
ATOM 2883 C CA . ILE A 1 356 ? 11.054 -3.621 -3.756 1.00 98.31 356 ILE A CA 1
ATOM 2884 C C . ILE A 1 356 ? 11.764 -2.447 -4.419 1.00 98.31 356 ILE A C 1
ATOM 2886 O O . ILE A 1 356 ? 12.970 -2.269 -4.261 1.00 98.31 356 ILE A O 1
ATOM 2890 N N . GLN A 1 357 ? 10.992 -1.650 -5.144 1.00 97.75 357 GLN A N 1
ATOM 2891 C CA . GLN A 1 357 ? 11.384 -0.347 -5.649 1.00 97.75 357 GLN A CA 1
ATOM 2892 C C . GLN A 1 357 ? 11.009 0.709 -4.611 1.00 97.75 357 GLN A C 1
ATOM 2894 O O . GLN A 1 357 ? 9.851 0.806 -4.206 1.00 97.75 357 GLN A O 1
ATOM 2899 N N . LYS A 1 358 ? 11.991 1.494 -4.183 1.00 97.00 358 LYS A N 1
ATOM 2900 C CA . LYS A 1 358 ? 11.831 2.628 -3.277 1.00 97.00 358 LYS A CA 1
ATOM 2901 C C . LYS A 1 358 ? 12.075 3.907 -4.065 1.00 97.00 358 LYS A C 1
ATOM 2903 O O . LYS A 1 358 ? 13.149 4.068 -4.632 1.00 97.00 358 LYS A O 1
ATOM 2908 N N . GLU A 1 359 ? 11.100 4.805 -4.073 1.00 94.62 359 GLU A N 1
ATOM 2909 C CA . GLU A 1 359 ? 11.173 6.094 -4.767 1.00 94.62 359 GLU A CA 1
ATOM 2910 C C . GLU A 1 359 ? 11.132 7.230 -3.749 1.00 94.62 359 GLU A C 1
ATOM 2912 O O . GLU A 1 359 ? 10.307 7.222 -2.828 1.00 94.62 359 GLU A O 1
ATOM 2917 N N . TRP A 1 360 ? 11.995 8.228 -3.916 1.00 93.81 360 TRP A N 1
ATOM 2918 C CA . TRP A 1 360 ? 11.933 9.451 -3.124 1.00 93.81 360 TRP A CA 1
ATOM 2919 C C . TRP A 1 360 ? 12.412 10.659 -3.914 1.00 93.81 360 TRP A C 1
ATOM 2921 O O . TRP A 1 360 ? 13.136 10.544 -4.903 1.00 93.81 360 TRP A O 1
ATOM 2931 N N . PHE A 1 361 ? 12.000 11.829 -3.444 1.00 91.06 361 PHE A N 1
ATOM 2932 C CA . PHE A 1 361 ? 12.409 13.111 -3.989 1.00 91.06 361 PHE A CA 1
ATOM 2933 C C . PHE A 1 361 ? 13.138 13.925 -2.919 1.00 91.06 361 PHE A C 1
ATOM 2935 O O . PHE A 1 361 ? 12.771 13.894 -1.744 1.00 91.06 361 PHE A O 1
ATOM 2942 N N . ARG A 1 362 ? 14.181 14.657 -3.311 1.00 89.69 362 ARG A N 1
ATOM 2943 C CA . ARG A 1 362 ? 14.888 15.598 -2.438 1.00 89.69 362 ARG A CA 1
ATOM 2944 C C . ARG A 1 362 ? 15.060 16.927 -3.161 1.00 89.69 362 ARG A C 1
ATOM 2946 O O . ARG A 1 362 ? 15.824 16.996 -4.117 1.00 89.69 362 ARG A O 1
ATOM 2953 N N . GLY A 1 363 ? 14.405 17.977 -2.677 1.00 87.81 363 GLY A N 1
ATOM 2954 C CA . GLY A 1 363 ? 14.431 19.293 -3.313 1.00 87.81 363 GLY A CA 1
ATOM 2955 C C . GLY A 1 363 ? 13.606 20.344 -2.578 1.00 87.81 363 GLY A C 1
ATOM 2956 O O . GLY A 1 363 ? 13.252 20.170 -1.412 1.00 87.81 363 GLY A O 1
ATOM 2957 N N . GLY A 1 364 ? 13.316 21.444 -3.266 1.00 83.00 364 GLY A N 1
ATOM 2958 C CA . GLY A 1 364 ? 12.448 22.523 -2.796 1.00 83.00 364 GLY A CA 1
ATOM 2959 C C . GLY A 1 364 ? 11.665 23.148 -3.950 1.00 83.00 364 GLY A C 1
ATOM 2960 O O . GLY A 1 364 ? 11.703 22.639 -5.068 1.00 83.00 364 GLY A O 1
ATOM 2961 N N . MET A 1 365 ? 10.977 24.261 -3.686 1.00 72.25 365 MET A N 1
ATOM 2962 C CA . MET A 1 365 ? 10.360 25.066 -4.749 1.00 72.25 365 MET A CA 1
ATOM 2963 C C . MET A 1 365 ? 11.470 25.552 -5.696 1.00 72.25 365 MET A C 1
ATOM 2965 O O . MET A 1 365 ? 12.392 26.231 -5.238 1.00 72.25 365 MET A O 1
ATOM 2969 N N . GLY A 1 366 ? 11.429 25.173 -6.975 1.00 76.69 366 GLY A N 1
ATOM 2970 C CA . GLY A 1 366 ? 12.473 25.469 -7.962 1.00 76.69 366 GLY A CA 1
ATOM 2971 C C . GLY A 1 366 ? 13.243 24.251 -8.481 1.00 76.69 366 GLY A C 1
ATOM 2972 O O . GLY A 1 366 ? 13.974 24.380 -9.463 1.00 76.69 366 GLY A O 1
ATOM 2973 N N . GLY A 1 367 ? 13.100 23.077 -7.855 1.00 84.75 367 GLY A N 1
ATOM 2974 C CA . GLY A 1 367 ? 13.695 21.833 -8.344 1.00 84.75 367 GLY A CA 1
ATOM 2975 C C . GLY A 1 367 ? 14.241 20.902 -7.264 1.00 84.75 367 GLY A C 1
ATOM 2976 O O . GLY A 1 367 ? 14.294 21.207 -6.068 1.00 84.75 367 GLY A O 1
ATOM 2977 N N . GLY A 1 368 ? 14.680 19.730 -7.701 1.00 90.44 368 GLY A N 1
ATOM 2978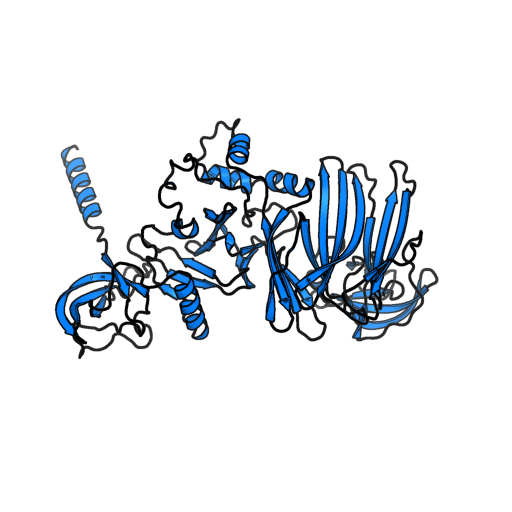 C CA . GLY A 1 368 ? 15.274 18.714 -6.852 1.00 90.44 368 GLY A CA 1
ATOM 2979 C C . GLY A 1 368 ? 15.754 17.499 -7.622 1.00 90.44 368 GLY A C 1
ATOM 2980 O O . GLY A 1 368 ? 15.973 17.532 -8.827 1.00 90.44 368 GLY A O 1
ATOM 2981 N N . ALA A 1 369 ? 15.946 16.415 -6.889 1.00 91.88 369 ALA A N 1
ATOM 2982 C CA . ALA A 1 369 ? 16.432 15.157 -7.414 1.00 91.88 369 ALA A CA 1
ATOM 2983 C C . ALA A 1 369 ? 15.440 14.037 -7.106 1.00 91.88 369 ALA A C 1
ATOM 2985 O O . ALA A 1 369 ? 15.027 13.861 -5.953 1.00 91.88 369 ALA A O 1
ATOM 2986 N N . HIS A 1 370 ? 15.096 13.267 -8.131 1.00 93.31 370 HIS A N 1
ATOM 2987 C CA . HIS A 1 370 ? 14.372 12.012 -8.004 1.00 93.31 370 HIS A CA 1
ATOM 2988 C C . HIS A 1 370 ? 15.372 10.874 -7.883 1.00 93.31 370 HIS A C 1
ATOM 2990 O O . HIS A 1 370 ? 16.319 10.794 -8.661 1.00 93.31 370 HIS A O 1
ATOM 2996 N N . TYR A 1 371 ? 15.127 9.969 -6.947 1.00 95.50 371 TYR A N 1
ATOM 2997 C CA . TYR A 1 371 ? 15.960 8.796 -6.737 1.00 95.50 371 TYR A CA 1
ATOM 2998 C C . TYR A 1 371 ? 15.108 7.539 -6.700 1.00 95.50 371 TYR A C 1
ATOM 3000 O O . TYR A 1 371 ? 13.965 7.543 -6.230 1.00 95.50 371 TYR A O 1
ATOM 3008 N N . THR A 1 372 ? 15.694 6.450 -7.180 1.00 97.38 372 THR A N 1
ATOM 3009 C CA . THR A 1 372 ? 15.135 5.110 -7.081 1.00 97.38 372 THR A CA 1
ATOM 3010 C C . THR A 1 372 ? 16.182 4.147 -6.544 1.00 97.38 372 THR A C 1
ATOM 3012 O O . THR A 1 372 ? 17.290 4.070 -7.064 1.00 97.38 372 THR A O 1
ATOM 3015 N N . GLU A 1 373 ? 15.802 3.357 -5.543 1.00 98.00 373 GLU A N 1
ATOM 3016 C CA . GLU A 1 373 ? 16.553 2.187 -5.087 1.00 98.00 373 GLU A CA 1
ATOM 3017 C C . GLU A 1 373 ? 15.779 0.915 -5.405 1.00 98.00 373 GLU A C 1
ATOM 3019 O O . GLU A 1 373 ? 14.569 0.838 -5.177 1.00 98.00 373 GLU A O 1
ATOM 3024 N N . LEU A 1 374 ? 16.493 -0.109 -5.868 1.00 98.50 374 LEU A N 1
ATOM 3025 C CA . LEU A 1 374 ? 15.942 -1.449 -6.029 1.00 98.50 374 LEU A CA 1
ATOM 3026 C C . LEU A 1 374 ? 16.552 -2.387 -4.993 1.00 98.50 374 LEU A C 1
ATOM 3028 O O . LEU A 1 374 ? 17.770 -2.442 -4.821 1.00 98.50 374 LEU A O 1
ATOM 3032 N N . TYR A 1 375 ? 15.700 -3.167 -4.335 1.00 98.50 375 TYR A N 1
ATOM 3033 C CA . TYR A 1 375 ? 16.096 -4.199 -3.385 1.00 98.50 375 TYR A CA 1
ATOM 3034 C C . TYR A 1 375 ? 15.483 -5.528 -3.785 1.00 98.50 375 TYR A C 1
ATOM 3036 O O . TYR A 1 375 ? 14.268 -5.623 -3.922 1.00 98.50 375 TYR A O 1
ATOM 3044 N N . SER A 1 376 ? 16.284 -6.582 -3.898 1.00 98.31 376 SER A N 1
ATOM 3045 C CA . SER A 1 376 ? 15.720 -7.933 -3.914 1.00 98.31 376 SER A CA 1
ATOM 3046 C C . SER A 1 376 ? 15.279 -8.326 -2.504 1.00 98.31 376 SER A C 1
ATOM 3048 O O . SER A 1 376 ? 15.913 -7.942 -1.515 1.00 98.31 376 SER A O 1
ATOM 3050 N N . LEU A 1 377 ? 14.194 -9.090 -2.423 1.00 97.75 377 LEU A N 1
ATOM 3051 C CA . LEU A 1 377 ? 13.647 -9.620 -1.183 1.00 97.75 377 LEU A CA 1
ATOM 3052 C C . LEU A 1 377 ? 13.872 -11.132 -1.142 1.00 97.75 377 LEU A C 1
ATOM 3054 O O . LEU A 1 377 ? 13.320 -11.868 -1.962 1.00 97.75 377 LEU A O 1
ATOM 3058 N N . ASP A 1 378 ? 14.690 -11.599 -0.201 1.00 94.44 378 ASP A N 1
ATOM 3059 C CA . ASP A 1 378 ? 14.988 -13.026 -0.087 1.00 94.44 378 ASP A CA 1
ATOM 3060 C C . ASP A 1 378 ? 13.882 -13.836 0.614 1.00 94.44 378 ASP A C 1
ATOM 3062 O O . ASP A 1 378 ? 12.844 -13.318 1.033 1.00 94.44 378 ASP A O 1
ATOM 3066 N N . THR A 1 379 ? 14.091 -15.148 0.751 1.00 90.50 379 THR A N 1
ATOM 3067 C CA . THR A 1 379 ? 13.112 -16.072 1.353 1.00 90.50 379 THR A CA 1
ATOM 3068 C C . THR A 1 379 ? 12.804 -15.796 2.828 1.00 90.50 379 THR A C 1
ATOM 3070 O O . THR A 1 379 ? 11.836 -16.348 3.359 1.00 90.50 379 THR A O 1
ATOM 3073 N N . PHE A 1 380 ? 13.620 -14.973 3.490 1.00 90.56 380 PHE A N 1
ATOM 3074 C CA . PHE A 1 380 ? 13.446 -14.521 4.870 1.00 90.56 380 PHE A CA 1
ATOM 3075 C C . PHE A 1 380 ? 12.971 -13.066 4.948 1.00 90.56 380 PHE A C 1
ATOM 3077 O O . PHE A 1 380 ? 12.954 -12.491 6.034 1.00 90.56 380 PHE A O 1
ATOM 3084 N N . ALA A 1 381 ? 12.571 -12.488 3.812 1.00 92.56 381 ALA A N 1
ATOM 3085 C CA . ALA A 1 381 ? 12.181 -11.094 3.668 1.00 92.56 381 ALA A CA 1
ATOM 3086 C C . ALA A 1 381 ? 13.278 -10.089 4.060 1.00 92.56 381 ALA A C 1
ATOM 3088 O O . ALA A 1 381 ? 12.987 -8.969 4.487 1.00 92.56 381 ALA A O 1
ATOM 3089 N N . GLN A 1 382 ? 14.548 -10.471 3.889 1.00 95.94 382 GLN A N 1
ATOM 3090 C CA . GLN A 1 382 ? 15.666 -9.548 4.034 1.00 95.94 382 GLN A CA 1
ATOM 3091 C C . GLN A 1 382 ? 15.915 -8.816 2.716 1.00 95.94 382 GLN A C 1
ATOM 3093 O O . GLN A 1 382 ? 15.907 -9.417 1.638 1.00 95.94 382 GLN A O 1
ATOM 3098 N N . LEU A 1 383 ? 16.136 -7.506 2.820 1.00 97.25 383 LEU A N 1
ATOM 3099 C CA . LEU A 1 383 ? 16.418 -6.646 1.678 1.00 97.25 383 LEU A CA 1
ATOM 3100 C C . LEU A 1 383 ? 17.899 -6.694 1.328 1.00 97.25 383 LEU A C 1
ATOM 3102 O O . LEU A 1 383 ? 18.755 -6.473 2.185 1.00 97.25 383 LEU A O 1
ATOM 3106 N N . LYS A 1 384 ? 18.191 -6.911 0.047 1.00 97.06 384 LYS A N 1
ATOM 3107 C CA . LYS A 1 384 ? 19.538 -6.783 -0.516 1.00 97.06 384 LYS A CA 1
ATOM 3108 C C . LYS A 1 384 ? 19.500 -5.746 -1.621 1.00 97.06 384 LYS A C 1
ATOM 3110 O O . LYS A 1 384 ? 18.791 -5.940 -2.610 1.00 97.06 384 LYS A O 1
ATOM 3115 N N . LYS A 1 385 ? 20.221 -4.640 -1.417 1.00 97.62 385 LYS A N 1
ATOM 3116 C CA . LYS A 1 385 ? 20.301 -3.544 -2.388 1.00 97.62 385 LYS A CA 1
ATOM 3117 C C . LYS A 1 385 ? 20.889 -4.080 -3.692 1.00 97.62 385 LYS A C 1
ATOM 3119 O O . LYS A 1 385 ? 21.895 -4.781 -3.666 1.00 97.62 385 LYS A O 1
ATOM 3124 N N . ILE A 1 386 ? 20.217 -3.772 -4.793 1.00 98.19 386 ILE A N 1
ATOM 3125 C CA . ILE A 1 386 ? 20.641 -4.097 -6.152 1.00 98.19 386 ILE A CA 1
ATOM 3126 C C . ILE A 1 386 ? 21.378 -2.888 -6.718 1.00 98.19 386 ILE A C 1
ATOM 3128 O O . ILE A 1 386 ? 22.555 -2.983 -7.038 1.00 98.19 386 ILE A O 1
ATOM 3132 N N . CYS A 1 387 ? 20.686 -1.750 -6.782 1.00 97.69 387 CYS A N 1
ATOM 3133 C CA . CYS A 1 387 ? 21.183 -0.522 -7.386 1.00 97.69 387 CYS A CA 1
ATOM 3134 C C . CYS A 1 387 ? 20.484 0.713 -6.800 1.00 97.69 387 CYS A C 1
ATOM 3136 O O . CYS A 1 387 ? 19.445 0.607 -6.138 1.00 97.69 387 CYS A O 1
ATOM 3138 N N . GLU A 1 388 ? 21.058 1.880 -7.074 1.00 97.25 388 GLU A N 1
ATOM 3139 C CA . GLU A 1 388 ? 20.475 3.203 -6.853 1.00 97.25 388 GLU A CA 1
ATOM 3140 C C . GLU A 1 388 ? 20.786 4.064 -8.072 1.00 97.25 388 GLU A C 1
ATOM 3142 O O . GLU A 1 388 ? 21.893 3.992 -8.596 1.00 97.25 388 GLU A O 1
ATOM 3147 N N . TYR A 1 389 ? 19.816 4.848 -8.522 1.00 96.62 389 TYR A N 1
ATOM 3148 C CA . TYR A 1 389 ? 19.985 5.780 -9.632 1.00 96.62 389 TYR A CA 1
ATOM 3149 C C . TYR A 1 389 ? 19.042 6.971 -9.454 1.00 96.62 389 TYR A C 1
ATOM 3151 O O . TYR A 1 389 ? 18.061 6.892 -8.702 1.00 96.62 389 TYR A O 1
ATOM 3159 N N . GLY A 1 390 ? 19.311 8.076 -10.143 1.00 95.25 390 GLY A N 1
ATOM 3160 C CA . GLY A 1 390 ? 18.496 9.274 -10.011 1.00 95.25 390 GLY A CA 1
ATOM 3161 C C . GLY A 1 390 ? 18.700 10.289 -11.121 1.00 95.25 390 GLY A C 1
ATOM 3162 O O . GLY A 1 390 ? 19.500 10.112 -12.031 1.00 95.25 390 GLY A O 1
ATOM 3163 N N . TYR A 1 391 ? 17.925 11.361 -11.059 1.00 94.12 391 TYR A N 1
ATOM 3164 C CA . TYR A 1 391 ? 18.047 12.477 -11.987 1.00 94.12 391 TYR A CA 1
ATOM 3165 C C . TYR A 1 391 ? 17.593 13.775 -11.330 1.00 94.12 391 TYR A C 1
ATOM 3167 O O . TYR A 1 391 ? 16.802 13.762 -10.381 1.00 94.12 391 TYR A O 1
ATOM 3175 N N . LEU A 1 392 ? 18.099 14.894 -11.840 1.00 92.06 392 LEU A N 1
ATOM 3176 C CA . LEU A 1 392 ? 17.676 16.225 -11.429 1.00 92.06 392 LEU A CA 1
ATOM 3177 C C . LEU A 1 392 ? 16.471 16.653 -12.265 1.00 92.06 392 LEU A C 1
ATOM 3179 O O . LEU A 1 392 ? 16.453 16.474 -13.482 1.00 92.06 392 LEU A O 1
ATOM 3183 N N . SER A 1 393 ? 15.473 17.226 -11.602 1.00 85.69 393 SER A N 1
ATOM 3184 C CA . SER A 1 393 ? 14.349 17.913 -12.234 1.00 85.69 393 SER A CA 1
ATOM 3185 C C . SER A 1 393 ? 14.279 19.316 -11.661 1.00 85.69 393 SER A C 1
ATOM 3187 O O . SER A 1 393 ? 14.313 19.503 -10.443 1.00 85.69 393 SER A O 1
ATOM 3189 N N . VAL A 1 394 ? 14.238 20.309 -12.538 1.00 81.19 394 VAL A N 1
ATOM 3190 C CA . VAL A 1 394 ? 14.171 21.721 -12.163 1.00 81.19 394 VAL A CA 1
ATOM 3191 C C . VAL A 1 394 ? 13.002 22.367 -12.879 1.00 81.19 394 VAL A C 1
ATOM 3193 O O . VAL A 1 394 ? 12.786 22.119 -14.064 1.00 81.19 394 VAL A O 1
ATOM 3196 N N . ASP A 1 395 ? 12.288 23.252 -12.184 1.00 72.69 395 ASP A N 1
ATOM 3197 C CA . ASP A 1 395 ? 11.074 23.902 -12.705 1.00 72.69 395 ASP A CA 1
ATOM 3198 C C . ASP A 1 395 ? 11.341 24.715 -13.993 1.00 72.69 395 ASP A C 1
ATOM 3200 O O . ASP A 1 395 ? 10.422 25.038 -14.744 1.00 72.69 395 ASP A O 1
ATOM 3204 N N . ALA A 1 396 ? 12.613 25.026 -14.273 1.00 61.34 396 ALA A N 1
ATOM 3205 C CA . ALA A 1 396 ? 13.084 25.727 -15.466 1.00 61.34 396 ALA A CA 1
ATOM 3206 C C . ALA A 1 396 ? 13.275 24.834 -16.717 1.00 61.34 396 ALA A C 1
ATOM 3208 O O . ALA A 1 396 ? 13.686 25.349 -17.756 1.00 61.34 396 ALA A O 1
ATOM 3209 N N . GLY A 1 397 ? 12.970 23.530 -16.653 1.00 57.47 397 GLY A N 1
ATOM 3210 C CA . GLY A 1 397 ? 12.884 22.654 -17.832 1.00 57.47 397 GLY A CA 1
ATOM 3211 C C . GLY A 1 397 ? 14.135 21.838 -18.182 1.00 57.47 397 GLY A C 1
ATOM 3212 O O . GLY A 1 397 ? 14.176 21.243 -19.260 1.00 57.47 397 GLY A O 1
ATOM 3213 N N . PHE A 1 398 ? 15.138 21.764 -17.299 1.00 61.78 398 PHE A N 1
ATOM 3214 C CA . PHE A 1 398 ? 16.238 20.794 -17.426 1.00 61.78 398 PHE A CA 1
ATOM 3215 C C . PHE A 1 398 ? 15.843 19.494 -16.733 1.00 61.78 398 PHE A C 1
ATOM 3217 O O . PHE A 1 398 ? 16.227 19.225 -15.595 1.00 61.78 398 PHE A O 1
ATOM 3224 N N . ASP A 1 399 ? 15.022 18.706 -17.417 1.00 72.44 399 ASP A N 1
ATOM 3225 C CA . ASP A 1 399 ? 14.565 17.429 -16.891 1.00 72.44 399 ASP A CA 1
ATOM 3226 C C . ASP A 1 399 ? 15.523 16.322 -17.309 1.00 72.44 399 ASP A C 1
ATOM 3228 O O . ASP A 1 399 ? 15.589 15.911 -18.471 1.00 72.44 399 ASP A O 1
ATOM 3232 N N . GLY A 1 400 ? 16.260 15.808 -16.330 1.00 88.94 400 GLY A N 1
ATOM 3233 C CA . GLY A 1 400 ? 16.850 14.495 -16.474 1.00 88.94 400 GLY A CA 1
ATOM 3234 C C . GLY A 1 400 ? 15.766 13.417 -16.546 1.00 88.94 400 GLY A C 1
ATOM 3235 O O . GLY A 1 400 ? 14.577 13.632 -16.298 1.00 88.94 400 GLY A O 1
ATOM 3236 N N . MET A 1 401 ? 16.181 12.210 -16.889 1.00 92.50 401 MET A N 1
ATOM 3237 C CA . MET A 1 401 ? 15.327 11.037 -16.838 1.00 92.50 401 MET A CA 1
ATOM 3238 C C . MET A 1 401 ? 16.159 9.865 -16.360 1.00 92.50 401 MET A C 1
ATOM 3240 O O . MET A 1 401 ? 17.241 9.614 -16.882 1.00 92.50 401 MET A O 1
ATOM 3244 N N . ALA A 1 402 ? 15.608 9.091 -15.434 1.00 95.56 402 ALA A N 1
ATOM 3245 C CA . ALA A 1 402 ? 16.178 7.804 -15.100 1.00 95.56 402 ALA A CA 1
ATOM 3246 C C . ALA A 1 402 ? 15.105 6.733 -14.939 1.00 95.56 402 ALA A C 1
ATOM 3248 O O . ALA A 1 402 ? 13.977 7.008 -14.521 1.00 95.56 402 ALA A O 1
ATOM 3249 N N . TYR A 1 403 ? 15.443 5.503 -15.304 1.00 96.50 403 TYR A N 1
ATOM 3250 C CA . TYR A 1 403 ? 14.543 4.358 -15.218 1.00 96.50 403 TYR A CA 1
ATOM 3251 C C . TYR A 1 403 ? 15.322 3.049 -15.142 1.00 96.50 403 TYR A C 1
ATOM 3253 O O . TYR A 1 403 ? 16.539 3.019 -15.300 1.00 96.50 403 TYR A O 1
ATOM 3261 N N . HIS A 1 404 ? 14.600 1.952 -14.931 1.00 97.88 404 HIS A N 1
ATOM 3262 C CA . HIS A 1 404 ? 15.146 0.610 -15.036 1.00 97.88 404 HIS A CA 1
ATOM 3263 C C . HIS A 1 404 ? 14.257 -0.276 -15.908 1.00 97.88 404 HIS A C 1
ATOM 3265 O O . HIS A 1 404 ? 13.070 -0.004 -16.099 1.00 97.88 404 HIS A O 1
ATOM 3271 N N . TYR A 1 405 ? 14.833 -1.362 -16.405 1.00 97.81 405 TYR A N 1
ATOM 3272 C CA . TYR A 1 405 ? 14.112 -2.459 -17.036 1.00 97.81 405 TYR A CA 1
ATOM 3273 C C . TYR A 1 405 ? 14.811 -3.784 -16.721 1.00 97.81 405 TYR A C 1
ATOM 3275 O O . TYR A 1 405 ? 16.007 -3.823 -16.428 1.00 97.81 405 TYR A O 1
ATOM 3283 N N . PHE A 1 406 ? 14.064 -4.885 -16.725 1.00 97.88 406 PHE A N 1
ATOM 3284 C CA . PHE A 1 406 ? 14.613 -6.199 -16.384 1.00 97.88 406 PHE A CA 1
ATOM 3285 C C . PHE A 1 406 ? 15.039 -6.943 -17.640 1.00 97.88 406 PHE A C 1
ATOM 3287 O O . PHE A 1 406 ? 14.287 -6.995 -18.608 1.00 97.88 406 PHE A O 1
ATOM 3294 N N . THR A 1 407 ? 16.212 -7.560 -17.604 1.00 96.81 407 THR A N 1
ATOM 3295 C CA . THR A 1 407 ? 16.682 -8.477 -18.645 1.00 96.81 407 THR A CA 1
ATOM 3296 C C . THR A 1 407 ? 16.480 -9.913 -18.195 1.00 96.81 407 THR A C 1
ATOM 3298 O O . THR A 1 407 ? 16.160 -10.174 -17.039 1.00 96.81 407 THR A O 1
ATOM 3301 N N . LYS A 1 408 ? 16.758 -10.892 -19.058 1.00 96.12 408 LYS A N 1
ATOM 3302 C CA . LYS A 1 408 ? 16.726 -12.308 -18.650 1.00 96.12 408 LYS A CA 1
ATOM 3303 C C . LYS A 1 408 ? 17.624 -12.632 -17.450 1.00 96.12 408 LYS A C 1
ATOM 3305 O O . LYS A 1 408 ? 17.351 -13.597 -16.739 1.00 96.12 408 LYS A O 1
ATOM 3310 N N . ASN A 1 409 ? 18.689 -11.860 -17.235 1.00 95.94 409 ASN A N 1
ATOM 3311 C CA . ASN A 1 409 ? 19.729 -12.173 -16.255 1.00 95.94 409 ASN A CA 1
ATOM 3312 C C . ASN A 1 409 ? 19.852 -11.136 -15.133 1.00 95.94 409 ASN A C 1
ATOM 3314 O O . ASN A 1 409 ? 20.723 -11.284 -14.280 1.00 95.94 409 ASN A O 1
ATOM 3318 N N . GLY A 1 410 ? 19.038 -10.080 -15.121 1.00 96.88 410 GLY A N 1
ATOM 3319 C CA . GLY A 1 410 ? 19.257 -8.985 -14.187 1.00 96.88 410 GLY A CA 1
ATOM 3320 C C . GLY A 1 410 ? 18.373 -7.771 -14.419 1.00 96.88 410 GLY A C 1
ATOM 3321 O O . GLY A 1 410 ? 17.279 -7.873 -14.970 1.00 96.88 410 GLY A O 1
ATOM 3322 N N . VAL A 1 411 ? 18.873 -6.615 -14.008 1.00 97.94 411 VAL A N 1
ATOM 3323 C CA . VAL A 1 411 ? 18.247 -5.309 -14.222 1.00 97.94 411 VAL A CA 1
ATOM 3324 C C . VAL A 1 411 ? 19.252 -4.371 -14.873 1.00 97.94 411 VAL A C 1
ATOM 3326 O O . VAL A 1 411 ? 20.444 -4.459 -14.599 1.00 97.94 411 VAL A O 1
ATOM 3329 N N . VAL A 1 412 ? 18.777 -3.498 -15.751 1.00 97.88 412 VAL A N 1
ATOM 3330 C CA . VAL A 1 412 ? 19.564 -2.405 -16.319 1.00 97.88 412 VAL A CA 1
ATOM 3331 C C . VAL A 1 412 ? 18.933 -1.103 -15.869 1.00 97.88 412 VAL A C 1
ATOM 3333 O O . VAL A 1 412 ? 17.712 -0.952 -15.947 1.00 97.88 412 VAL A O 1
ATOM 3336 N N . THR A 1 413 ? 19.755 -0.183 -15.384 1.00 97.81 413 THR A N 1
ATOM 3337 C CA . THR A 1 413 ? 19.369 1.198 -15.098 1.00 97.81 413 THR A CA 1
ATOM 3338 C C . THR A 1 413 ? 19.841 2.086 -16.240 1.00 97.81 413 THR A C 1
ATOM 3340 O O . THR A 1 413 ? 20.821 1.778 -16.914 1.00 97.81 413 THR A O 1
ATOM 3343 N N . TYR A 1 414 ? 19.129 3.178 -16.479 1.00 97.56 414 TYR A N 1
ATOM 3344 C CA . TYR A 1 414 ? 19.521 4.205 -17.430 1.00 97.56 414 TYR A CA 1
ATOM 3345 C C . TYR A 1 414 ? 19.352 5.575 -16.787 1.00 97.56 414 TYR A C 1
ATOM 3347 O O . TYR A 1 414 ? 18.314 5.825 -16.172 1.00 97.56 414 TYR A O 1
ATOM 3355 N N . GLU A 1 415 ? 20.348 6.441 -16.954 1.00 96.44 415 GLU A N 1
ATOM 3356 C CA . GLU A 1 415 ? 20.367 7.819 -16.470 1.00 96.44 415 GLU A CA 1
ATOM 3357 C C . GLU A 1 415 ? 20.726 8.768 -17.618 1.00 96.44 415 GLU A C 1
ATOM 3359 O O . GLU A 1 415 ? 21.738 8.602 -18.306 1.00 96.44 415 GLU A O 1
ATOM 3364 N N . TYR A 1 416 ? 19.896 9.791 -17.788 1.00 95.19 416 TYR A N 1
ATOM 3365 C CA . TYR A 1 416 ? 20.077 10.885 -18.729 1.00 95.19 416 TYR A CA 1
ATOM 3366 C C . TYR A 1 416 ? 19.945 12.216 -17.996 1.00 95.19 416 TYR A C 1
ATOM 3368 O O . TYR A 1 416 ? 18.984 12.413 -17.253 1.00 95.19 416 TYR A O 1
ATOM 3376 N N . GLN A 1 417 ? 20.878 13.137 -18.220 1.00 94.75 417 GLN A N 1
ATOM 3377 C CA . GLN A 1 417 ? 20.847 14.481 -17.648 1.00 94.75 417 GLN A CA 1
ATOM 3378 C C . GLN A 1 417 ? 21.425 15.485 -18.642 1.00 94.75 417 GLN A C 1
ATOM 3380 O O . GLN A 1 417 ? 22.485 15.246 -19.226 1.00 94.75 417 GLN A O 1
ATOM 3385 N N . THR A 1 418 ? 20.758 16.628 -18.782 1.00 92.06 418 THR A N 1
ATOM 3386 C CA . THR A 1 418 ? 21.293 17.810 -19.467 1.00 92.06 418 THR A CA 1
ATOM 3387 C C . THR A 1 418 ? 21.539 18.943 -18.482 1.00 92.06 418 THR A C 1
ATOM 3389 O O . THR A 1 418 ? 20.828 19.050 -17.478 1.00 92.06 418 THR A O 1
ATOM 3392 N N . ASP A 1 419 ? 22.508 19.798 -18.801 1.00 88.75 419 ASP A N 1
ATOM 3393 C CA . ASP A 1 419 ? 22.725 21.075 -18.125 1.00 88.75 419 ASP A CA 1
ATOM 3394 C C . ASP A 1 419 ? 21.732 22.153 -18.593 1.00 88.75 419 ASP A C 1
ATOM 3396 O O . ASP A 1 419 ? 20.857 21.912 -19.434 1.00 88.75 419 ASP A O 1
ATOM 3400 N N . GLU A 1 420 ? 21.913 23.372 -18.078 1.00 84.69 420 GLU A N 1
ATOM 3401 C CA . GLU A 1 420 ? 21.060 24.518 -18.391 1.00 84.69 420 GLU A CA 1
ATOM 3402 C C . GLU A 1 420 ? 21.132 25.016 -19.850 1.00 84.69 420 GLU A C 1
ATOM 3404 O O . GLU A 1 420 ? 20.331 25.833 -20.305 1.00 84.69 420 GLU A O 1
ATOM 3409 N N . THR A 1 421 ? 22.107 24.529 -20.613 1.00 86.75 421 THR A N 1
ATOM 3410 C CA . THR A 1 421 ? 22.294 24.860 -22.028 1.00 86.75 421 THR A CA 1
ATOM 3411 C C . THR A 1 421 ? 21.739 23.776 -22.953 1.00 86.75 421 THR A C 1
ATOM 3413 O O . THR A 1 421 ? 21.790 23.919 -24.175 1.00 86.75 421 THR A O 1
ATOM 3416 N N . GLY A 1 422 ? 21.204 22.688 -22.383 1.00 86.94 422 GLY A N 1
ATOM 3417 C CA . GLY A 1 422 ? 20.773 21.497 -23.112 1.00 86.94 422 GLY A CA 1
ATOM 3418 C C . GLY A 1 422 ? 21.924 20.561 -23.492 1.00 86.94 422 GLY A C 1
ATOM 3419 O O . GLY A 1 422 ? 21.721 19.616 -24.257 1.00 86.94 422 GLY A O 1
ATOM 3420 N N . LYS A 1 423 ? 23.140 20.791 -22.984 1.00 91.06 423 LYS A N 1
ATOM 3421 C CA . LYS A 1 423 ? 24.275 19.893 -23.206 1.00 91.06 423 LYS A CA 1
ATOM 3422 C C . LYS A 1 423 ? 24.128 18.672 -22.301 1.00 91.06 423 LYS A C 1
ATOM 3424 O O . LYS A 1 423 ? 23.871 18.792 -21.110 1.00 91.06 423 LYS A O 1
ATOM 3429 N N . VAL A 1 424 ? 24.321 17.487 -22.876 1.00 92.88 424 VAL A N 1
ATOM 3430 C CA . VAL A 1 424 ? 24.258 16.210 -22.153 1.00 92.88 424 VAL A CA 1
ATOM 3431 C C . VAL A 1 424 ? 25.438 16.095 -21.184 1.00 92.88 424 VAL A C 1
ATOM 3433 O O . VAL A 1 424 ? 26.593 16.088 -21.612 1.00 92.88 424 VAL A O 1
ATOM 3436 N N . GLU A 1 425 ? 25.140 15.986 -19.891 1.00 92.88 425 GLU A N 1
ATOM 3437 C CA . GLU A 1 425 ? 26.113 15.737 -18.818 1.00 92.88 425 GLU A CA 1
ATOM 3438 C C . GLU A 1 425 ? 26.190 14.253 -18.459 1.00 92.88 425 GLU A C 1
ATOM 3440 O O . GLU A 1 425 ? 27.278 13.723 -18.240 1.00 92.88 425 GLU A O 1
ATOM 3445 N N . THR A 1 426 ? 25.039 13.576 -18.467 1.00 94.50 426 THR A N 1
ATOM 3446 C CA . THR A 1 426 ? 24.924 12.147 -18.168 1.00 94.50 426 THR A CA 1
ATOM 3447 C C . THR A 1 426 ? 24.134 11.466 -19.276 1.00 94.50 426 THR A C 1
ATOM 3449 O O . THR A 1 426 ? 23.061 11.928 -19.656 1.00 94.50 426 THR A O 1
ATOM 3452 N N . ASN A 1 427 ? 24.664 10.363 -19.795 1.00 95.50 427 ASN A N 1
ATOM 3453 C CA . ASN A 1 427 ? 23.973 9.451 -20.703 1.00 95.50 427 ASN A CA 1
ATOM 3454 C C . ASN A 1 427 ? 24.608 8.073 -20.549 1.00 95.50 427 ASN A C 1
ATOM 3456 O O . ASN A 1 427 ? 25.577 7.752 -21.240 1.00 95.50 427 ASN A O 1
ATOM 3460 N N . ARG A 1 428 ? 24.122 7.303 -19.579 1.00 95.62 428 ARG A N 1
ATOM 3461 C CA . ARG A 1 428 ? 24.734 6.028 -19.213 1.00 95.62 428 ARG A CA 1
ATOM 3462 C C . ARG A 1 428 ? 23.705 4.986 -18.830 1.00 95.62 428 ARG A C 1
ATOM 3464 O O . ARG A 1 428 ? 22.643 5.310 -18.302 1.00 95.62 428 ARG A O 1
ATOM 3471 N N . GLN A 1 429 ? 24.066 3.732 -19.045 1.00 95.88 429 GLN A N 1
ATOM 3472 C CA . GLN A 1 429 ? 23.368 2.573 -18.520 1.00 95.88 429 GLN A CA 1
ATOM 3473 C C . GLN A 1 429 ? 24.320 1.713 -17.690 1.00 95.88 429 GLN A C 1
ATOM 3475 O O . GLN A 1 429 ? 25.483 1.528 -18.055 1.00 95.88 429 GLN A O 1
ATOM 3480 N N . GLU A 1 430 ? 23.801 1.157 -16.602 1.00 97.12 430 GLU A N 1
ATOM 3481 C CA . GLU A 1 430 ? 24.520 0.232 -15.730 1.00 97.12 430 GLU A CA 1
ATOM 3482 C C . GLU A 1 430 ? 23.719 -1.067 -15.618 1.00 97.12 430 GLU A C 1
ATOM 3484 O O . GLU A 1 430 ? 22.505 -1.061 -15.391 1.00 97.12 430 GLU A O 1
ATOM 3489 N N . ALA A 1 431 ? 24.388 -2.199 -15.827 1.00 96.94 431 ALA A N 1
ATOM 3490 C CA . ALA A 1 431 ? 23.763 -3.512 -15.770 1.00 96.94 431 ALA A CA 1
ATOM 3491 C C . ALA A 1 431 ? 24.100 -4.204 -14.448 1.00 96.94 431 ALA A C 1
ATOM 3493 O O . ALA A 1 431 ? 25.251 -4.273 -14.041 1.00 96.94 431 ALA A O 1
ATOM 3494 N N . PHE A 1 432 ? 23.092 -4.786 -13.807 1.00 97.94 432 PHE A N 1
ATOM 3495 C CA . PHE A 1 432 ? 23.231 -5.541 -12.569 1.00 97.94 432 PHE A CA 1
ATOM 3496 C C . PHE A 1 432 ? 22.751 -6.966 -12.802 1.00 97.94 432 PHE A C 1
ATOM 3498 O O . PHE A 1 432 ? 21.552 -7.203 -12.984 1.00 97.94 432 PHE A O 1
ATOM 3505 N N . ARG A 1 433 ? 23.666 -7.937 -12.790 1.00 97.44 433 ARG A N 1
ATOM 3506 C CA . ARG A 1 433 ? 23.340 -9.345 -13.057 1.00 97.44 433 ARG A CA 1
ATOM 3507 C C . ARG A 1 433 ? 23.143 -10.151 -11.793 1.00 97.44 433 ARG A C 1
ATOM 3509 O O . ARG A 1 433 ? 23.855 -9.971 -10.810 1.00 97.44 433 ARG A O 1
ATOM 3516 N N . GLN A 1 434 ? 22.206 -11.094 -11.851 1.00 97.12 434 GLN A N 1
ATOM 3517 C CA . GLN A 1 434 ? 22.041 -12.103 -10.815 1.00 97.12 434 GLN A CA 1
ATOM 3518 C C . GLN A 1 434 ? 23.265 -13.013 -10.754 1.00 97.12 434 GLN A C 1
ATOM 3520 O O . GLN A 1 434 ? 23.760 -13.487 -11.777 1.00 97.12 434 GLN A O 1
ATOM 3525 N N . THR A 1 435 ? 23.710 -13.318 -9.540 1.00 95.12 435 THR A N 1
ATOM 3526 C CA . THR A 1 435 ? 24.753 -14.323 -9.335 1.00 95.12 435 THR A CA 1
ATOM 3527 C C . THR A 1 435 ? 24.221 -15.729 -9.612 1.00 95.12 435 THR A C 1
ATOM 3529 O O . THR A 1 435 ? 23.049 -16.041 -9.370 1.00 95.12 435 THR A O 1
ATOM 3532 N N . ASP A 1 436 ? 25.100 -16.629 -10.045 1.00 93.69 436 ASP A N 1
ATOM 3533 C CA . ASP A 1 436 ? 24.727 -18.034 -10.220 1.00 93.69 436 ASP A CA 1
ATOM 3534 C C . ASP A 1 436 ? 24.414 -18.731 -8.893 1.00 93.69 436 ASP A C 1
ATOM 3536 O O . ASP A 1 436 ? 23.521 -19.582 -8.846 1.00 93.69 436 ASP A O 1
ATOM 3540 N N . SER A 1 437 ? 25.102 -18.330 -7.818 1.00 94.44 437 SER A N 1
ATOM 3541 C CA . SER A 1 437 ? 24.975 -18.907 -6.476 1.00 94.44 437 SER A CA 1
ATOM 3542 C C . SER A 1 437 ? 23.709 -18.471 -5.736 1.00 94.44 437 SER A C 1
ATOM 3544 O O . SER A 1 437 ? 23.238 -19.197 -4.861 1.00 94.44 437 SER A O 1
ATOM 3546 N N . SER A 1 438 ? 23.140 -17.308 -6.066 1.00 95.75 438 SER A N 1
ATOM 3547 C CA . SER A 1 438 ? 21.923 -16.802 -5.434 1.00 95.75 438 SER A CA 1
ATOM 3548 C C . SER A 1 438 ? 21.117 -15.896 -6.370 1.00 95.75 438 SER A C 1
ATOM 3550 O O . SER A 1 438 ? 21.629 -14.864 -6.810 1.00 95.75 438 SER A O 1
ATOM 3552 N N . PRO A 1 439 ? 19.820 -16.185 -6.604 1.00 96.44 439 PRO A N 1
ATOM 3553 C CA . PRO A 1 439 ? 18.963 -15.316 -7.414 1.00 96.44 439 PRO A CA 1
ATOM 3554 C C . PRO A 1 439 ? 18.629 -13.982 -6.715 1.00 96.44 439 PRO A C 1
ATOM 3556 O O . PRO A 1 439 ? 18.066 -13.085 -7.332 1.00 96.44 439 PRO A O 1
ATOM 3559 N N . TYR A 1 440 ? 18.976 -13.831 -5.433 1.00 97.31 440 TYR A N 1
ATOM 3560 C CA . TYR A 1 440 ? 18.766 -12.607 -4.649 1.00 97.31 440 TYR A CA 1
ATOM 3561 C C . TYR A 1 440 ? 20.036 -11.757 -4.519 1.00 97.31 440 TYR A C 1
ATOM 3563 O O . TYR A 1 440 ? 20.055 -10.782 -3.778 1.00 97.31 440 TYR A O 1
ATOM 3571 N N . ALA A 1 441 ? 21.143 -12.161 -5.138 1.00 97.31 441 ALA A N 1
ATOM 3572 C CA . ALA A 1 441 ? 22.373 -11.381 -5.131 1.00 97.31 441 ALA A CA 1
ATOM 3573 C C . ALA A 1 441 ? 22.640 -10.874 -6.541 1.00 97.31 441 ALA A C 1
ATOM 3575 O O . ALA A 1 441 ? 22.530 -11.634 -7.505 1.00 97.31 441 ALA A O 1
ATOM 3576 N N . PHE A 1 442 ? 22.981 -9.592 -6.627 1.00 97.81 442 PHE A N 1
ATOM 3577 C CA . PHE A 1 442 ? 23.265 -8.898 -7.869 1.00 97.81 442 PHE A CA 1
ATOM 3578 C C . PHE A 1 442 ? 24.665 -8.290 -7.796 1.00 97.81 442 PHE A C 1
ATOM 3580 O O . PHE A 1 442 ? 25.105 -7.893 -6.716 1.00 97.81 442 PHE A O 1
ATOM 3587 N N . PHE A 1 443 ? 25.356 -8.228 -8.927 1.00 96.81 443 PHE A N 1
ATOM 3588 C CA . PHE A 1 443 ? 26.628 -7.526 -9.067 1.00 96.81 443 PHE A CA 1
ATOM 3589 C C . PHE A 1 443 ? 26.558 -6.585 -10.268 1.00 96.81 443 PHE A C 1
ATOM 3591 O O . PHE A 1 443 ? 25.896 -6.906 -11.256 1.00 96.81 443 PHE A O 1
ATOM 3598 N N . SER A 1 444 ? 27.210 -5.431 -10.150 1.00 96.56 444 SER A N 1
ATOM 3599 C CA . SER A 1 444 ? 27.331 -4.462 -11.240 1.00 96.56 444 SER A CA 1
ATOM 3600 C C . SER A 1 444 ? 28.309 -4.982 -12.303 1.00 96.56 444 SER A C 1
ATOM 3602 O O . SER A 1 444 ? 29.330 -5.591 -11.971 1.00 96.56 444 SER A O 1
ATOM 3604 N N . GLU A 1 445 ? 27.955 -4.790 -13.568 1.00 93.94 445 GLU A N 1
ATOM 3605 C CA . GLU A 1 445 ? 28.802 -4.982 -14.744 1.00 93.94 445 GLU A CA 1
ATOM 3606 C C . GLU A 1 445 ? 29.232 -3.630 -15.325 1.00 93.94 445 GLU A C 1
ATOM 3608 O O . GLU A 1 445 ? 28.757 -2.579 -14.901 1.00 93.94 445 GLU A O 1
ATOM 3613 N N . ASP A 1 446 ? 30.123 -3.667 -16.319 1.00 87.00 446 ASP A N 1
ATOM 3614 C CA . ASP A 1 446 ? 30.657 -2.468 -16.960 1.00 87.00 446 ASP A CA 1
ATOM 3615 C C . ASP A 1 446 ? 29.553 -1.511 -17.444 1.00 87.00 446 ASP A C 1
ATOM 3617 O O . ASP A 1 446 ? 28.583 -1.900 -18.103 1.00 87.00 446 ASP A O 1
ATOM 3621 N N . GLU A 1 447 ? 29.751 -0.232 -17.131 1.00 85.88 447 GLU A N 1
ATOM 3622 C CA . GLU A 1 447 ? 28.903 0.877 -17.557 1.00 85.88 447 GLU A CA 1
ATOM 3623 C C . GLU A 1 447 ? 29.030 1.102 -19.073 1.00 85.88 447 GLU A C 1
ATOM 3625 O O . GLU A 1 447 ? 30.127 1.073 -19.638 1.00 85.88 447 GLU A O 1
ATOM 3630 N N . ALA A 1 448 ? 27.911 1.385 -19.741 1.00 85.00 448 ALA A N 1
ATOM 3631 C CA . ALA A 1 448 ? 27.909 1.822 -21.133 1.00 85.00 448 ALA A CA 1
ATOM 3632 C C . ALA A 1 448 ? 27.379 3.256 -21.247 1.00 85.00 448 ALA A C 1
ATOM 3634 O O . ALA A 1 448 ? 26.302 3.572 -20.754 1.00 85.00 448 ALA A O 1
ATOM 3635 N N . LEU A 1 449 ? 28.117 4.118 -21.950 1.00 88.38 449 LEU A N 1
ATOM 3636 C CA . LEU A 1 449 ? 27.794 5.539 -22.131 1.00 88.38 449 LEU A CA 1
ATOM 3637 C C . LEU A 1 449 ? 26.830 5.766 -23.309 1.00 88.38 449 LEU A C 1
ATOM 3639 O O . LEU A 1 449 ? 27.165 6.444 -24.284 1.00 88.38 449 LEU A O 1
ATOM 3643 N N . CYS A 1 450 ? 25.665 5.117 -23.280 1.00 89.69 450 CYS A N 1
ATOM 3644 C CA . CYS A 1 450 ? 24.663 5.244 -24.334 1.00 89.69 450 CYS A CA 1
ATOM 3645 C C . CYS A 1 450 ? 23.234 4.950 -23.860 1.00 89.69 450 CYS A C 1
ATOM 3647 O O . CYS A 1 450 ? 23.006 4.332 -22.820 1.00 89.69 450 CYS A O 1
ATOM 3649 N N . GLU A 1 451 ? 22.270 5.366 -24.683 1.00 90.31 451 GLU A N 1
ATOM 3650 C CA . GLU A 1 451 ? 20.864 4.985 -24.549 1.00 90.31 451 GLU A CA 1
ATOM 3651 C C . GLU A 1 451 ? 20.658 3.482 -24.799 1.00 90.31 451 GLU A C 1
ATOM 3653 O O . GLU A 1 451 ? 21.274 2.934 -25.725 1.00 90.31 451 GLU A O 1
ATOM 3658 N N . PRO A 1 452 ? 19.737 2.822 -24.070 1.00 92.94 452 PRO A N 1
ATOM 3659 C CA . PRO A 1 452 ? 19.314 1.460 -24.362 1.00 92.94 452 PRO A CA 1
ATOM 3660 C C . PRO A 1 452 ? 18.831 1.328 -25.808 1.00 92.94 452 PRO A C 1
ATOM 3662 O O . PRO A 1 452 ? 17.901 2.010 -26.240 1.00 92.94 452 PRO A O 1
ATOM 3665 N N . GLN A 1 453 ? 19.462 0.429 -26.562 1.00 93.75 453 GLN A N 1
ATOM 3666 C CA . GLN A 1 453 ? 19.134 0.198 -27.966 1.00 93.75 453 GLN A CA 1
ATOM 3667 C C . GLN A 1 453 ? 18.196 -0.998 -28.114 1.00 93.75 453 GLN A C 1
ATOM 3669 O O . GLN A 1 453 ? 18.391 -2.045 -27.493 1.00 93.75 453 GLN A O 1
ATOM 3674 N N . GLY A 1 454 ? 17.191 -0.855 -28.980 1.00 94.75 454 GLY A N 1
ATOM 3675 C CA . GLY A 1 454 ? 16.368 -1.984 -29.399 1.00 94.75 454 GLY A CA 1
ATOM 3676 C C . GLY A 1 454 ? 17.187 -3.015 -30.180 1.00 94.75 454 GLY A C 1
ATOM 3677 O O . GLY A 1 454 ? 18.294 -2.745 -30.651 1.00 94.75 454 GLY A O 1
ATOM 3678 N N . LYS A 1 455 ? 16.631 -4.213 -30.359 1.00 97.00 455 LYS A N 1
ATOM 3679 C CA . LYS A 1 455 ? 17.286 -5.293 -31.108 1.00 97.00 455 LYS A CA 1
ATOM 3680 C C . LYS A 1 455 ? 16.337 -5.958 -32.090 1.00 97.00 455 LYS A C 1
ATOM 3682 O O . LYS A 1 455 ? 15.146 -6.119 -31.829 1.00 97.00 455 LYS A O 1
ATOM 3687 N N . SER A 1 456 ? 16.885 -6.395 -33.221 1.00 97.81 456 SER A N 1
ATOM 3688 C CA . SER A 1 456 ? 16.143 -7.243 -34.153 1.00 97.81 456 SER A CA 1
ATOM 3689 C C . SER A 1 456 ? 15.870 -8.593 -33.497 1.00 97.81 456 SER A C 1
ATOM 3691 O O . SER A 1 456 ? 16.802 -9.291 -33.102 1.00 97.81 456 SER A O 1
ATOM 3693 N N . GLN A 1 457 ? 14.600 -8.974 -33.372 1.00 97.50 457 GLN A N 1
ATOM 3694 C CA . GLN A 1 457 ? 14.215 -10.192 -32.658 1.00 97.50 457 GLN A CA 1
ATOM 3695 C C . GLN A 1 457 ? 12.871 -10.753 -33.120 1.00 97.50 457 GLN A C 1
ATOM 3697 O O . GLN A 1 457 ? 12.144 -10.130 -33.889 1.00 97.50 457 GLN A O 1
ATOM 3702 N N . SER A 1 458 ? 12.551 -11.961 -32.664 1.00 96.56 458 SER A N 1
ATOM 3703 C CA . SER A 1 458 ? 11.252 -12.600 -32.877 1.00 96.56 458 SER A CA 1
ATOM 3704 C C . SER A 1 458 ? 10.691 -13.016 -31.529 1.00 96.56 458 SER A C 1
ATOM 3706 O O . SER A 1 458 ? 11.325 -13.779 -30.798 1.00 96.56 458 SER A O 1
ATOM 3708 N N . LEU A 1 459 ? 9.499 -12.521 -31.219 1.00 97.38 459 LEU A N 1
ATOM 3709 C CA . LEU A 1 459 ? 8.80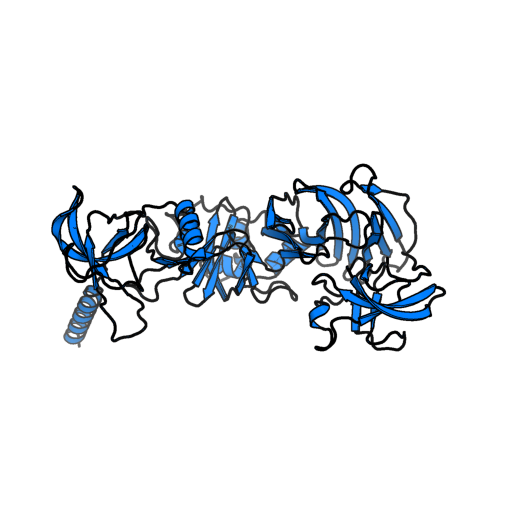9 -12.789 -29.965 1.00 97.38 459 LEU A CA 1
ATOM 3710 C C . LEU A 1 459 ? 7.669 -13.788 -30.184 1.00 97.38 459 LEU A C 1
ATOM 3712 O O . LEU A 1 459 ? 7.213 -14.007 -31.307 1.00 97.38 459 LEU A O 1
ATOM 3716 N N . LYS A 1 460 ? 7.226 -14.426 -29.103 1.00 97.88 460 LYS A N 1
ATOM 3717 C CA . LYS A 1 460 ? 6.230 -15.501 -29.112 1.00 97.88 460 LYS A CA 1
ATOM 3718 C C . LYS A 1 460 ? 5.106 -15.206 -28.127 1.00 97.88 460 LYS A C 1
ATOM 3720 O O . LYS A 1 460 ? 5.320 -14.602 -27.078 1.00 97.88 460 LYS A O 1
ATOM 3725 N N . VAL A 1 461 ? 3.911 -15.696 -28.450 1.00 98.12 461 VAL A N 1
ATOM 3726 C CA . VAL A 1 461 ? 2.760 -15.669 -27.536 1.00 98.12 461 VAL A CA 1
ATOM 3727 C C . VAL A 1 461 ? 3.121 -16.368 -26.222 1.00 98.12 461 VAL A C 1
ATOM 3729 O O . VAL A 1 461 ? 3.799 -17.394 -26.221 1.00 98.12 461 VAL A O 1
ATOM 3732 N N . GLY A 1 462 ? 2.670 -15.797 -25.106 1.00 96.88 462 GLY A N 1
ATOM 3733 C CA . GLY A 1 462 ? 2.897 -16.298 -23.754 1.00 96.88 462 GLY A CA 1
ATOM 3734 C C . GLY A 1 462 ? 4.198 -15.826 -23.105 1.00 96.88 462 GLY A C 1
ATOM 3735 O O . GLY A 1 462 ? 4.373 -16.058 -21.913 1.00 96.88 462 GLY A O 1
ATOM 3736 N N . GLN A 1 463 ? 5.092 -15.155 -23.840 1.00 97.69 463 GLN A N 1
ATOM 3737 C CA . GLN A 1 463 ? 6.294 -14.579 -23.241 1.00 97.69 463 GLN A CA 1
ATOM 3738 C C . GLN A 1 463 ? 5.955 -13.371 -22.368 1.00 97.69 463 GLN A C 1
ATOM 3740 O O . GLN A 1 463 ? 5.101 -12.553 -22.723 1.00 97.69 463 GLN A O 1
ATOM 3745 N N . TYR A 1 464 ? 6.671 -13.268 -21.251 1.00 98.12 464 TYR A N 1
ATOM 3746 C CA . TYR A 1 464 ? 6.743 -12.060 -20.448 1.00 98.12 464 TYR A CA 1
ATOM 3747 C C . TYR A 1 464 ? 7.892 -11.201 -20.947 1.00 98.12 464 TYR A C 1
ATOM 3749 O O . TYR A 1 464 ? 8.961 -11.728 -21.249 1.00 98.12 464 TYR A O 1
ATOM 3757 N N . VAL A 1 465 ? 7.649 -9.902 -21.039 1.00 97.94 465 VAL A N 1
ATOM 3758 C CA . VAL A 1 465 ? 8.587 -8.914 -21.574 1.00 97.94 465 VAL A CA 1
ATOM 3759 C C . VAL A 1 465 ? 8.402 -7.590 -20.850 1.00 97.94 465 VAL A C 1
ATOM 3761 O O . VAL A 1 465 ? 7.365 -7.367 -20.219 1.00 97.94 465 VAL A O 1
ATOM 3764 N N . ASN A 1 466 ? 9.369 -6.690 -20.965 1.00 96.62 466 ASN A N 1
ATOM 3765 C CA . ASN A 1 466 ? 9.174 -5.297 -20.576 1.00 96.62 466 ASN A CA 1
ATOM 3766 C C . ASN A 1 466 ? 9.738 -4.327 -21.624 1.00 96.62 466 ASN A C 1
ATOM 3768 O O . ASN A 1 466 ? 10.605 -4.711 -22.407 1.00 96.62 466 ASN A O 1
ATOM 3772 N N . PRO A 1 467 ? 9.238 -3.082 -21.689 1.00 97.38 467 PRO A N 1
ATOM 3773 C CA . PRO A 1 467 ? 9.852 -2.046 -22.505 1.00 97.38 467 PRO A CA 1
ATOM 3774 C C . PRO A 1 467 ? 11.216 -1.638 -21.946 1.00 97.38 467 PRO A C 1
ATOM 3776 O O . PRO A 1 467 ? 11.340 -1.399 -20.743 1.00 97.38 467 PRO A O 1
ATOM 3779 N N . ILE A 1 468 ? 12.201 -1.469 -22.828 1.00 96.94 468 ILE A N 1
ATOM 3780 C CA . ILE A 1 468 ? 13.519 -0.917 -22.463 1.00 96.94 468 ILE A CA 1
ATOM 3781 C C . ILE A 1 468 ? 13.537 0.616 -22.462 1.00 96.94 468 ILE A C 1
ATOM 3783 O O . ILE A 1 468 ? 14.455 1.230 -21.938 1.00 96.94 468 ILE A O 1
ATOM 3787 N N . CYS A 1 469 ? 12.526 1.239 -23.068 1.00 95.06 469 CYS A N 1
ATOM 3788 C CA . CYS A 1 469 ? 12.358 2.683 -23.189 1.00 95.06 469 CYS A CA 1
ATOM 3789 C C . CYS A 1 469 ? 10.867 3.046 -23.073 1.00 95.06 469 CYS A C 1
ATOM 3791 O O . CYS A 1 469 ? 10.004 2.171 -22.942 1.00 95.06 469 CYS A O 1
ATOM 3793 N N . ARG A 1 470 ? 10.540 4.346 -23.093 1.00 94.81 470 ARG A N 1
ATOM 3794 C CA . ARG A 1 470 ? 9.138 4.784 -23.151 1.00 94.81 470 ARG A CA 1
ATOM 3795 C C . ARG A 1 470 ? 8.533 4.327 -24.477 1.00 94.81 470 ARG A C 1
ATOM 3797 O O . ARG A 1 470 ? 8.887 4.845 -25.533 1.00 94.81 470 ARG A O 1
ATOM 3804 N N . LEU A 1 471 ? 7.618 3.364 -24.422 1.00 95.50 471 LEU A N 1
ATOM 3805 C CA . LEU A 1 471 ? 7.136 2.670 -25.615 1.00 95.50 471 LEU A CA 1
ATOM 3806 C C . LEU A 1 471 ? 5.684 3.032 -25.918 1.00 95.50 471 LEU A C 1
ATOM 3808 O O . LEU A 1 471 ? 4.805 2.907 -25.068 1.00 95.50 471 LEU A O 1
ATOM 3812 N N . LYS A 1 472 ? 5.421 3.468 -27.154 1.00 95.56 472 LYS A N 1
ATOM 3813 C CA . LYS A 1 472 ? 4.065 3.787 -27.619 1.00 95.56 472 LYS A CA 1
ATOM 3814 C C . LYS A 1 472 ? 3.246 2.506 -27.757 1.00 95.56 472 LYS A C 1
ATOM 3816 O O . LYS A 1 472 ? 3.565 1.652 -28.584 1.00 95.56 472 LYS A O 1
ATOM 3821 N N . MET A 1 473 ? 2.166 2.421 -26.993 1.00 94.06 473 MET A N 1
ATOM 3822 C CA . MET A 1 473 ? 1.155 1.378 -27.096 1.00 94.06 473 MET A CA 1
ATOM 3823 C C . MET A 1 473 ? 0.027 1.851 -28.010 1.00 94.06 473 MET A C 1
ATOM 3825 O O . MET A 1 473 ? -0.480 2.962 -27.861 1.00 94.06 473 MET A O 1
ATOM 3829 N N . ARG A 1 474 ? -0.345 1.034 -28.993 1.00 95.12 474 ARG A N 1
ATOM 3830 C CA . ARG A 1 474 ? -1.134 1.450 -30.157 1.00 95.12 474 ARG A CA 1
ATOM 3831 C C . ARG A 1 474 ? -2.361 0.585 -30.390 1.00 95.12 474 ARG A C 1
ATOM 3833 O O . ARG A 1 474 ? -2.418 -0.577 -29.991 1.00 95.12 474 ARG A O 1
ATOM 3840 N N . GLN A 1 475 ? -3.343 1.157 -31.081 1.00 93.94 475 GLN A N 1
ATOM 3841 C CA . GLN A 1 475 ? -4.588 0.466 -31.413 1.00 93.94 475 GLN A CA 1
ATOM 3842 C C . GLN A 1 475 ? -4.391 -0.658 -32.445 1.00 93.94 475 GLN A C 1
ATOM 3844 O O . GLN A 1 475 ? -5.040 -1.700 -32.339 1.00 93.94 475 GLN A O 1
ATOM 3849 N N . SER A 1 476 ? -3.469 -0.474 -33.394 1.00 95.62 476 SER A N 1
ATOM 3850 C CA . SER A 1 476 ? -3.172 -1.417 -34.482 1.00 95.62 476 SER A CA 1
ATOM 3851 C C . SER A 1 476 ? -1.653 -1.623 -34.629 1.00 95.62 476 SER A C 1
ATOM 3853 O O . SER A 1 476 ? -0.889 -0.779 -34.154 1.00 95.62 476 SER A O 1
ATOM 3855 N N . PRO A 1 477 ? -1.193 -2.727 -35.253 1.00 96.25 477 PRO A N 1
ATOM 3856 C CA . PRO A 1 477 ? 0.229 -3.024 -35.450 1.00 96.25 477 PRO A CA 1
ATOM 3857 C C . PRO A 1 477 ? 0.826 -2.185 -36.588 1.00 96.25 477 PRO A C 1
ATOM 3859 O O . PRO A 1 477 ? 1.224 -2.716 -37.613 1.00 96.25 477 PRO A O 1
ATOM 3862 N N . ASP A 1 478 ? 0.797 -0.865 -36.434 1.00 94.62 478 ASP A N 1
ATOM 3863 C CA . ASP A 1 478 ? 1.269 0.090 -37.435 1.00 94.62 478 ASP A CA 1
ATOM 3864 C C . ASP A 1 478 ? 1.672 1.416 -36.766 1.00 94.62 478 ASP A C 1
ATOM 3866 O O . ASP A 1 478 ? 1.023 1.882 -35.817 1.00 94.62 478 ASP A O 1
ATOM 3870 N N . ILE A 1 479 ? 2.732 2.044 -37.285 1.00 94.25 479 ILE A N 1
ATOM 3871 C CA . ILE A 1 479 ? 3.280 3.318 -36.805 1.00 94.25 479 ILE A CA 1
ATOM 3872 C C . ILE A 1 479 ? 2.339 4.506 -37.023 1.00 94.25 479 ILE A C 1
ATOM 3874 O O . ILE A 1 479 ? 2.437 5.484 -36.272 1.00 94.25 479 ILE A O 1
ATOM 3878 N N . SER A 1 480 ? 1.435 4.433 -38.006 1.00 94.44 480 SER A N 1
ATOM 3879 C CA . SER A 1 480 ? 0.457 5.495 -38.275 1.00 94.44 480 SER A CA 1
ATOM 3880 C C . SER A 1 480 ? -0.792 5.388 -37.396 1.00 94.44 480 SER A C 1
ATOM 3882 O O . SER A 1 480 ? -1.522 6.364 -37.223 1.00 94.44 480 SER A O 1
ATOM 3884 N N . SER A 1 481 ? -1.016 4.227 -36.769 1.00 95.12 481 SER A N 1
ATOM 3885 C CA . SER A 1 481 ? -2.186 4.013 -35.921 1.00 95.12 481 SER A CA 1
ATOM 3886 C C . SER A 1 481 ? -2.155 4.849 -34.638 1.00 95.12 481 SER A C 1
ATOM 3888 O O . SER A 1 481 ? -1.094 5.193 -34.104 1.00 95.12 481 SER A O 1
ATOM 3890 N N . ARG A 1 482 ? -3.347 5.146 -34.107 1.00 93.81 482 ARG A N 1
ATOM 3891 C CA . ARG A 1 482 ? -3.526 5.930 -32.881 1.00 93.81 482 ARG A CA 1
ATOM 3892 C C . ARG A 1 482 ? -2.725 5.334 -31.716 1.00 93.81 482 ARG A C 1
ATOM 3894 O O . ARG A 1 482 ? -2.901 4.167 -31.357 1.00 93.81 482 ARG A O 1
ATOM 3901 N N . THR A 1 483 ? -1.902 6.173 -31.087 1.00 93.50 483 THR A N 1
ATOM 3902 C CA . THR A 1 483 ? -1.304 5.885 -29.777 1.00 93.50 483 THR A CA 1
ATOM 3903 C C . THR A 1 483 ? -2.398 5.934 -28.720 1.00 93.50 483 THR A C 1
ATOM 3905 O O . THR A 1 483 ? -3.128 6.920 -28.623 1.00 93.50 483 THR A O 1
ATOM 3908 N N . LEU A 1 484 ? -2.515 4.857 -27.954 1.00 90.75 484 LEU A N 1
ATOM 3909 C CA . LEU A 1 484 ? -3.408 4.773 -26.809 1.00 90.75 484 LEU A CA 1
ATOM 3910 C C . LEU A 1 484 ? -2.718 5.367 -25.578 1.00 90.75 484 LEU A C 1
ATOM 3912 O O . LEU A 1 484 ? -3.247 6.302 -24.992 1.00 90.75 484 LEU A O 1
ATOM 3916 N N . HIS A 1 485 ? -1.513 4.878 -25.252 1.00 88.75 485 HIS A N 1
ATOM 3917 C CA . HIS A 1 485 ? -0.731 5.300 -24.082 1.00 88.75 485 HIS A CA 1
ATOM 3918 C C . HIS A 1 485 ? 0.778 5.147 -24.309 1.00 88.75 485 HIS A C 1
ATOM 3920 O O . HIS A 1 485 ? 1.213 4.412 -25.203 1.00 88.75 485 HIS A O 1
ATOM 3926 N N . LEU A 1 486 ? 1.577 5.782 -23.451 1.00 93.12 486 LEU A N 1
ATOM 3927 C CA . LEU A 1 486 ? 3.010 5.529 -23.316 1.00 93.12 486 LEU A CA 1
ATOM 3928 C C . LEU A 1 486 ? 3.283 4.578 -22.142 1.00 93.12 486 LEU A C 1
ATOM 3930 O O . LEU A 1 486 ? 2.958 4.863 -20.988 1.00 93.12 486 LEU A O 1
ATOM 3934 N N . LEU A 1 487 ? 3.916 3.444 -22.431 1.00 94.00 487 LEU A N 1
ATOM 3935 C CA . LEU A 1 487 ? 4.378 2.499 -21.418 1.00 94.00 487 LEU A CA 1
ATOM 3936 C C . LEU A 1 487 ? 5.672 3.000 -20.784 1.00 94.00 487 LEU A C 1
ATOM 3938 O O . LEU A 1 487 ? 6.560 3.499 -21.478 1.00 94.00 487 LEU A O 1
ATOM 3942 N N . ARG A 1 488 ? 5.794 2.825 -19.467 1.00 93.88 488 ARG A N 1
ATOM 3943 C CA . ARG A 1 488 ? 7.044 3.092 -18.750 1.00 93.88 488 ARG A CA 1
ATOM 3944 C C . ARG A 1 488 ? 8.038 1.946 -18.994 1.00 93.88 488 ARG A C 1
ATOM 3946 O O . ARG A 1 488 ? 7.599 0.791 -19.062 1.00 93.88 488 ARG A O 1
ATOM 3953 N N . PRO A 1 489 ? 9.349 2.224 -19.069 1.00 95.75 489 PRO A N 1
ATOM 3954 C CA . PRO A 1 489 ? 10.364 1.178 -19.023 1.00 95.75 489 PRO A CA 1
ATOM 3955 C C . PRO A 1 489 ? 10.163 0.253 -17.816 1.00 95.75 489 PRO A C 1
ATOM 3957 O O . PRO A 1 489 ? 9.683 0.698 -16.771 1.00 95.75 489 PRO A O 1
ATOM 3960 N N . GLY A 1 490 ? 10.453 -1.037 -17.977 1.00 95.75 490 GLY A N 1
ATOM 3961 C CA . GLY A 1 490 ? 10.292 -2.032 -16.910 1.00 95.75 490 GLY A CA 1
ATOM 3962 C C . GLY A 1 490 ? 8.846 -2.461 -16.614 1.00 95.75 490 GLY A C 1
ATOM 3963 O O . GLY A 1 490 ? 8.653 -3.392 -15.832 1.00 95.75 490 GLY A O 1
ATOM 3964 N N . THR A 1 491 ? 7.831 -1.859 -17.253 1.00 95.88 491 THR A N 1
ATOM 3965 C CA . THR A 1 491 ? 6.429 -2.318 -17.142 1.00 95.88 491 THR A CA 1
ATOM 3966 C C . THR A 1 491 ? 6.325 -3.776 -17.578 1.00 95.88 491 THR A C 1
ATOM 3968 O O . THR A 1 491 ? 6.722 -4.110 -18.693 1.00 95.88 491 THR A O 1
ATOM 3971 N N . LEU A 1 492 ? 5.776 -4.648 -16.729 1.00 96.88 492 LEU A N 1
ATOM 3972 C CA . LEU A 1 492 ? 5.700 -6.074 -17.033 1.00 96.88 492 LEU A CA 1
ATOM 3973 C C . LEU A 1 492 ? 4.496 -6.377 -17.926 1.00 96.88 492 LEU A C 1
ATOM 3975 O O . LEU A 1 492 ? 3.342 -6.155 -17.554 1.00 96.88 492 LEU A O 1
ATOM 3979 N N . LEU A 1 493 ? 4.779 -6.941 -19.092 1.00 97.19 493 LEU A N 1
ATOM 3980 C CA . LEU A 1 493 ? 3.807 -7.240 -20.131 1.00 97.19 493 LEU A CA 1
ATOM 3981 C C . LEU A 1 493 ? 3.798 -8.734 -20.435 1.00 97.19 493 LEU A C 1
ATOM 3983 O O . LEU A 1 493 ? 4.827 -9.404 -20.342 1.00 97.19 493 LEU A O 1
ATOM 3987 N N . LYS A 1 494 ? 2.649 -9.244 -20.875 1.00 97.44 494 LYS A N 1
ATOM 3988 C CA . LYS A 1 494 ? 2.522 -10.582 -21.452 1.00 97.44 494 LYS A CA 1
ATOM 3989 C C . LYS A 1 494 ? 2.062 -10.485 -22.899 1.00 97.44 494 LYS A C 1
ATOM 3991 O O . LYS A 1 494 ? 1.128 -9.756 -23.223 1.00 97.44 494 LYS A O 1
ATOM 3996 N N . ILE A 1 495 ? 2.721 -11.226 -23.783 1.00 98.12 495 ILE A N 1
ATOM 3997 C CA . ILE A 1 495 ? 2.369 -11.256 -25.203 1.00 98.12 495 ILE A CA 1
ATOM 3998 C C . ILE A 1 495 ? 1.165 -12.173 -25.400 1.00 98.12 495 ILE A C 1
ATOM 4000 O O . ILE A 1 495 ? 1.254 -13.381 -25.182 1.00 98.12 495 ILE A O 1
ATOM 4004 N N . VAL A 1 496 ? 0.053 -11.613 -25.872 1.00 97.69 496 VAL A N 1
ATOM 4005 C CA . VAL A 1 496 ? -1.187 -12.362 -26.141 1.00 97.69 496 VAL A CA 1
ATOM 4006 C C . VAL A 1 496 ? -1.385 -12.664 -27.623 1.00 97.69 496 VAL A C 1
ATOM 4008 O O . VAL A 1 496 ? -2.084 -13.611 -27.973 1.00 97.69 496 VAL A O 1
ATOM 4011 N N . LYS A 1 497 ? -0.752 -11.893 -28.515 1.00 97.88 497 LYS A N 1
ATOM 4012 C CA . LYS A 1 497 ? -0.780 -12.132 -29.963 1.00 97.88 497 LYS A CA 1
ATOM 4013 C C . LYS A 1 497 ? 0.506 -11.637 -30.617 1.00 97.88 497 LYS A C 1
ATOM 4015 O O . LYS A 1 497 ? 1.049 -10.614 -30.216 1.00 97.88 497 LYS A O 1
ATOM 4020 N N . VAL A 1 498 ? 0.957 -12.341 -31.650 1.00 98.19 498 VAL A N 1
ATOM 4021 C CA . VAL A 1 498 ? 2.062 -11.918 -32.520 1.00 98.19 498 VAL A CA 1
ATOM 4022 C C . VAL A 1 498 ? 1.476 -11.551 -33.881 1.00 98.19 498 VAL A C 1
ATOM 4024 O O . VAL A 1 498 ? 0.619 -12.268 -34.399 1.00 98.19 498 VAL A O 1
ATOM 4027 N N . GLY A 1 499 ? 1.877 -10.400 -34.403 1.00 97.25 499 GLY A N 1
ATOM 4028 C CA . GLY A 1 499 ? 1.519 -9.895 -35.722 1.00 97.25 499 GLY A CA 1
ATOM 4029 C C . GLY A 1 499 ? 2.687 -9.993 -36.695 1.00 97.25 499 GLY A C 1
ATOM 4030 O O . GLY A 1 499 ? 3.672 -10.705 -36.459 1.00 97.25 499 GLY A O 1
ATOM 4031 N N . ASP A 1 500 ? 2.565 -9.256 -37.791 1.00 97.12 500 ASP A N 1
ATOM 4032 C CA . ASP A 1 500 ? 3.545 -9.284 -38.865 1.00 97.12 500 ASP A CA 1
ATOM 4033 C C . ASP A 1 500 ? 4.892 -8.708 -38.434 1.00 97.12 500 ASP A C 1
ATOM 4035 O O . ASP A 1 500 ? 5.025 -7.971 -37.448 1.00 97.12 500 ASP A O 1
ATOM 4039 N N . ARG A 1 501 ? 5.920 -9.125 -39.168 1.00 97.56 501 ARG A N 1
ATOM 4040 C CA . ARG A 1 501 ? 7.285 -8.656 -38.988 1.00 97.56 501 ARG A CA 1
ATOM 4041 C C . ARG A 1 501 ? 7.500 -7.416 -39.838 1.00 97.56 501 ARG A C 1
ATOM 4043 O O . ARG A 1 501 ? 7.263 -7.454 -41.040 1.00 97.56 501 ARG A O 1
ATOM 4050 N N . GLU A 1 502 ? 8.026 -6.370 -39.221 1.00 97.25 502 GLU A N 1
ATOM 4051 C CA . GLU A 1 502 ? 8.357 -5.115 -39.886 1.00 97.25 502 GLU A CA 1
ATOM 4052 C C . GLU A 1 502 ? 9.775 -4.670 -39.539 1.00 97.25 502 GLU A C 1
ATOM 4054 O O . GLU A 1 502 ? 10.395 -5.176 -38.597 1.00 97.25 502 GLU A O 1
ATOM 4059 N N . THR A 1 503 ? 10.287 -3.729 -40.329 1.00 97.69 503 THR A N 1
ATOM 4060 C CA . THR A 1 503 ? 11.558 -3.056 -40.075 1.00 97.69 503 THR A CA 1
ATOM 4061 C C . THR A 1 503 ? 11.282 -1.589 -39.783 1.00 97.69 503 THR A C 1
ATOM 4063 O O . THR A 1 503 ? 10.848 -0.858 -40.670 1.00 97.69 503 THR A O 1
ATOM 4066 N N . ILE A 1 504 ? 11.544 -1.168 -38.548 1.00 95.56 504 ILE A N 1
ATOM 4067 C CA . ILE A 1 504 ? 11.373 0.209 -38.066 1.00 95.56 504 ILE A CA 1
ATOM 4068 C C . ILE A 1 504 ? 12.690 0.610 -37.403 1.00 95.56 504 ILE A C 1
ATOM 4070 O O . ILE A 1 504 ? 13.277 -0.195 -36.682 1.00 95.56 504 ILE A O 1
ATOM 4074 N N . ASP A 1 505 ? 13.193 1.810 -37.699 1.00 94.69 505 ASP A N 1
ATOM 4075 C CA . ASP A 1 505 ? 14.470 2.328 -37.179 1.00 94.69 505 ASP A CA 1
ATOM 4076 C C . ASP A 1 505 ? 15.667 1.383 -37.424 1.00 94.69 505 ASP A C 1
ATOM 4078 O O . ASP A 1 505 ? 16.592 1.273 -36.625 1.00 94.69 505 ASP A O 1
ATOM 4082 N N . GLY A 1 506 ? 15.637 0.647 -38.544 1.00 96.62 506 GLY A N 1
ATOM 4083 C CA . GLY A 1 506 ? 16.658 -0.346 -38.902 1.00 96.62 506 GLY A CA 1
ATOM 4084 C C . GLY A 1 506 ? 16.578 -1.665 -38.120 1.00 96.62 506 GLY A C 1
ATOM 4085 O O . GLY A 1 506 ? 17.381 -2.567 -38.358 1.00 96.62 506 GLY A O 1
ATOM 4086 N N . LEU A 1 507 ? 15.597 -1.819 -37.228 1.00 97.81 507 LEU A N 1
ATOM 4087 C CA . LEU A 1 507 ? 15.386 -3.013 -36.417 1.00 97.81 507 LEU A CA 1
ATOM 4088 C C . LEU A 1 507 ? 14.244 -3.848 -36.987 1.00 97.81 507 LEU A C 1
ATOM 4090 O O . LEU A 1 507 ? 13.146 -3.349 -37.208 1.00 97.81 507 LEU A O 1
ATOM 4094 N N . SER A 1 508 ? 14.489 -5.140 -37.195 1.00 97.88 508 SER A N 1
ATOM 4095 C CA . SER A 1 508 ? 13.492 -6.079 -37.703 1.00 97.88 508 SER A CA 1
ATOM 4096 C C . SER A 1 508 ? 12.869 -6.875 -36.556 1.00 97.88 508 SER A C 1
ATOM 4098 O O . SER A 1 508 ? 13.552 -7.680 -35.912 1.00 97.88 508 SER A O 1
ATOM 4100 N N . ALA A 1 509 ? 11.575 -6.683 -36.301 1.00 98.25 509 ALA A N 1
ATOM 4101 C CA . ALA A 1 509 ? 10.846 -7.387 -35.248 1.00 98.25 509 ALA A CA 1
ATOM 4102 C C . ALA A 1 509 ? 9.358 -7.559 -35.574 1.00 98.25 509 ALA A C 1
ATOM 4104 O O . ALA A 1 509 ? 8.821 -6.919 -36.473 1.00 98.25 509 ALA A O 1
ATOM 4105 N N . ASN A 1 510 ? 8.685 -8.455 -34.853 1.00 98.06 510 ASN A N 1
ATOM 4106 C CA . ASN A 1 510 ? 7.233 -8.583 -34.941 1.00 98.06 510 ASN A CA 1
ATOM 4107 C C . ASN A 1 510 ? 6.539 -7.459 -34.166 1.00 98.06 510 ASN A C 1
ATOM 4109 O O . ASN A 1 510 ? 6.955 -7.117 -33.055 1.00 98.06 510 ASN A O 1
ATOM 4113 N N . TRP A 1 511 ? 5.425 -6.961 -34.697 1.00 98.31 511 TRP A N 1
ATOM 4114 C CA . TRP A 1 511 ? 4.419 -6.321 -33.855 1.00 98.31 511 TRP A CA 1
ATOM 4115 C C . TRP A 1 511 ? 3.831 -7.351 -32.899 1.00 98.31 511 TRP A C 1
ATOM 4117 O O . TRP A 1 511 ? 3.548 -8.487 -33.283 1.00 98.31 511 TRP A O 1
ATOM 4127 N N . VAL A 1 512 ? 3.624 -6.966 -31.646 1.00 98.38 512 VAL A N 1
ATOM 4128 C CA . VAL A 1 512 ? 3.047 -7.853 -30.637 1.00 98.38 512 VAL A CA 1
ATOM 4129 C C . VAL A 1 512 ? 1.929 -7.150 -29.893 1.00 98.38 512 VAL A C 1
ATOM 4131 O O . VAL A 1 512 ? 2.033 -5.974 -29.553 1.00 98.38 512 VAL A O 1
ATOM 4134 N N . LYS A 1 513 ? 0.834 -7.871 -29.662 1.00 97.56 513 LYS A N 1
ATOM 4135 C CA . LYS A 1 513 ? -0.257 -7.414 -28.809 1.00 97.56 513 LYS A CA 1
ATOM 4136 C C . LYS A 1 513 ? 0.051 -7.858 -27.386 1.00 97.56 513 LYS A C 1
ATOM 4138 O O . LYS A 1 513 ? 0.265 -9.051 -27.152 1.00 97.56 513 LYS A O 1
ATOM 4143 N N . VAL A 1 514 ? 0.085 -6.907 -26.466 1.00 96.88 514 VAL A N 1
ATOM 4144 C CA . VAL A 1 514 ? 0.526 -7.083 -25.082 1.00 96.88 514 VAL A CA 1
ATOM 4145 C C . VAL A 1 514 ? -0.567 -6.697 -24.099 1.00 96.88 514 VAL A C 1
ATOM 4147 O O . VAL A 1 514 ? -1.318 -5.753 -24.345 1.00 96.88 514 VAL A O 1
ATOM 4150 N N . GLU A 1 515 ? -0.632 -7.424 -22.988 1.00 94.69 515 GLU A N 1
ATOM 4151 C CA . GLU A 1 515 ? -1.452 -7.098 -21.819 1.00 94.69 515 GLU A CA 1
ATOM 4152 C C . GLU A 1 515 ? -0.542 -6.744 -20.626 1.00 94.69 515 GLU A C 1
ATOM 4154 O O . GLU A 1 515 ? 0.468 -7.429 -20.416 1.00 94.69 515 GLU A O 1
ATOM 4159 N N . PRO A 1 516 ? -0.845 -5.689 -19.846 1.00 93.75 516 PRO A N 1
ATOM 4160 C CA . PRO A 1 516 ? -0.135 -5.416 -18.600 1.00 93.75 516 PRO A CA 1
ATOM 4161 C C . PRO A 1 516 ? -0.452 -6.501 -17.566 1.00 93.75 516 PRO A C 1
ATOM 4163 O O . PRO A 1 516 ? -1.613 -6.834 -17.322 1.00 93.75 516 PRO A O 1
ATOM 4166 N N . VAL A 1 517 ? 0.588 -7.058 -16.945 1.00 94.31 517 VAL A N 1
ATOM 4167 C CA . VAL A 1 517 ? 0.434 -8.152 -15.973 1.00 94.31 517 VAL A CA 1
ATOM 4168 C C . VAL A 1 517 ? -0.107 -7.632 -14.641 1.00 94.31 517 VAL A C 1
ATOM 4170 O O . VAL A 1 517 ? -1.015 -8.226 -14.058 1.00 94.31 517 VAL A O 1
ATOM 4173 N N . ASN A 1 518 ? 0.418 -6.497 -14.182 1.00 91.56 518 ASN A N 1
ATOM 4174 C CA . ASN A 1 518 ? 0.012 -5.837 -12.942 1.00 91.56 518 ASN A CA 1
ATOM 4175 C C . ASN A 1 518 ? -0.807 -4.576 -13.246 1.00 91.56 518 ASN A C 1
ATOM 4177 O O . ASN A 1 518 ? -0.949 -4.181 -14.405 1.00 91.56 518 ASN A O 1
ATOM 4181 N N . ASP A 1 519 ? -1.336 -3.929 -12.207 1.00 85.69 519 ASP A N 1
ATOM 4182 C CA . ASP A 1 519 ? -2.068 -2.659 -12.325 1.00 85.69 519 ASP A CA 1
ATOM 4183 C C . ASP A 1 519 ? -1.081 -1.484 -12.433 1.00 85.69 519 ASP A C 1
ATOM 4185 O O . ASP A 1 519 ? -1.030 -0.564 -11.616 1.00 85.69 519 ASP A O 1
ATOM 4189 N N . ASP A 1 520 ? -0.216 -1.576 -13.443 1.00 85.12 520 ASP A N 1
ATOM 4190 C CA . ASP A 1 520 ? 0.800 -0.582 -13.744 1.00 85.12 520 ASP A CA 1
ATOM 4191 C C . ASP A 1 520 ? 0.173 0.676 -14.358 1.00 85.12 520 ASP A C 1
ATOM 4193 O O . ASP A 1 520 ? -0.799 0.625 -15.121 1.00 85.12 520 ASP A O 1
ATOM 4197 N N . LYS A 1 521 ? 0.762 1.827 -14.019 1.00 84.62 521 LYS A N 1
ATOM 4198 C CA . LYS A 1 521 ? 0.371 3.131 -14.557 1.00 84.62 521 LYS A CA 1
ATOM 4199 C C . LYS A 1 521 ? 1.186 3.469 -15.806 1.00 84.62 521 LYS A C 1
ATOM 4201 O O . LYS A 1 521 ? 2.390 3.202 -15.859 1.00 84.62 521 LYS A O 1
ATOM 4206 N N . SER A 1 522 ? 0.547 4.106 -16.780 1.00 84.44 522 SER A N 1
ATOM 4207 C CA . SER A 1 522 ? 1.201 4.682 -17.953 1.00 84.44 522 SER A CA 1
ATOM 4208 C C . SER A 1 522 ? 2.107 5.859 -17.560 1.00 84.44 522 SER A C 1
ATOM 4210 O O . SER A 1 522 ? 2.149 6.286 -16.398 1.00 84.44 522 SER A O 1
ATOM 4212 N N . VAL A 1 523 ? 2.881 6.400 -18.505 1.00 80.19 523 VAL A N 1
ATOM 4213 C CA . VAL A 1 523 ? 3.679 7.619 -18.262 1.00 80.19 523 VAL A CA 1
ATOM 4214 C C . VAL A 1 523 ? 2.774 8.762 -17.793 1.00 80.19 523 VAL A C 1
ATOM 4216 O O . VAL A 1 523 ? 3.104 9.423 -16.815 1.00 80.19 523 VAL A O 1
ATOM 4219 N N . GLU A 1 524 ? 1.596 8.889 -18.398 1.00 80.44 524 GLU A N 1
ATOM 4220 C CA . GLU A 1 524 ? 0.571 9.898 -18.110 1.00 80.44 524 GLU A CA 1
ATOM 4221 C C . GLU A 1 524 ? -0.162 9.684 -16.767 1.00 80.44 524 GLU A C 1
ATOM 4223 O O . GLU A 1 524 ? -0.977 10.508 -16.375 1.00 80.44 524 GLU A O 1
ATOM 4228 N N . GLY A 1 525 ? 0.114 8.591 -16.044 1.00 78.00 525 GLY A N 1
ATOM 4229 C CA . GLY A 1 525 ? -0.421 8.345 -14.697 1.00 78.00 525 GLY A CA 1
ATOM 4230 C C . GLY A 1 525 ? -1.712 7.523 -14.641 1.00 78.00 525 GLY A C 1
ATOM 4231 O O . GLY A 1 525 ? -2.167 7.188 -13.545 1.00 78.00 525 GLY A O 1
ATOM 4232 N N . TYR A 1 526 ? -2.264 7.130 -15.789 1.00 80.88 526 TYR A N 1
ATOM 4233 C CA . TYR A 1 526 ? -3.465 6.298 -15.868 1.00 80.88 526 TYR A CA 1
ATOM 4234 C C . TYR A 1 526 ? -3.153 4.825 -15.623 1.00 80.88 526 TYR A C 1
ATOM 4236 O O . TYR A 1 526 ? -2.153 4.311 -16.122 1.00 80.88 526 TYR A O 1
ATOM 4244 N N . VAL A 1 527 ? -4.022 4.120 -14.897 1.00 80.69 527 VAL A N 1
ATOM 4245 C CA . VAL A 1 527 ? -3.958 2.653 -14.817 1.00 80.69 527 VAL A CA 1
ATOM 4246 C C . VAL A 1 527 ? -4.242 2.099 -16.210 1.00 80.69 527 VAL A C 1
ATOM 4248 O O . VAL A 1 527 ? -5.291 2.376 -16.788 1.00 80.69 527 VAL A O 1
ATOM 4251 N N . ILE A 1 528 ? -3.296 1.339 -16.767 1.00 80.25 528 ILE A N 1
ATOM 4252 C CA . ILE A 1 528 ? -3.332 0.960 -18.188 1.00 80.25 528 ILE A CA 1
ATOM 4253 C C . ILE A 1 528 ? -4.597 0.155 -18.518 1.00 80.25 528 ILE A C 1
ATOM 4255 O O . ILE A 1 528 ? -5.181 0.346 -19.580 1.00 80.25 528 ILE A O 1
ATOM 4259 N N . LYS A 1 529 ? -5.035 -0.728 -17.613 1.00 79.81 529 LYS A N 1
ATOM 4260 C CA . LYS A 1 529 ? -6.205 -1.593 -17.827 1.00 79.81 529 LYS A CA 1
ATOM 4261 C C . LYS A 1 529 ? -7.520 -0.818 -17.906 1.00 79.81 529 LYS A C 1
ATOM 4263 O O . LYS A 1 529 ? -8.363 -1.175 -18.719 1.00 79.81 529 LYS A O 1
ATOM 4268 N N . ASP A 1 530 ? -7.664 0.241 -17.115 1.00 80.06 530 ASP A N 1
ATOM 4269 C CA . ASP A 1 530 ? -8.930 0.972 -16.970 1.00 80.06 530 ASP A CA 1
ATOM 4270 C C . ASP A 1 530 ? -9.258 1.843 -18.193 1.00 80.06 530 ASP A C 1
ATOM 4272 O O . ASP A 1 530 ? -10.401 2.250 -18.384 1.00 80.06 530 ASP A O 1
ATOM 4276 N N . TRP A 1 531 ? -8.253 2.138 -19.022 1.00 73.00 531 TRP A N 1
ATOM 4277 C CA . TRP A 1 531 ? -8.358 3.071 -20.149 1.00 73.00 531 TRP A CA 1
ATOM 4278 C C . TRP A 1 531 ? -8.303 2.419 -21.522 1.00 73.00 531 TRP A C 1
ATOM 4280 O O . TRP A 1 531 ? -8.505 3.085 -22.544 1.00 73.00 531 TRP A O 1
ATOM 4290 N N . LEU A 1 532 ? -8.057 1.113 -21.572 1.00 75.88 532 LEU A N 1
ATOM 4291 C CA . LEU A 1 532 ? -8.298 0.394 -22.805 1.00 75.88 532 LEU A CA 1
ATOM 4292 C C . LEU A 1 532 ? -9.810 0.425 -23.102 1.00 75.88 532 LEU A C 1
ATOM 4294 O O . LEU A 1 532 ? -10.619 0.415 -22.172 1.00 75.88 532 LEU A O 1
ATOM 4298 N N . PRO A 1 533 ? -10.222 0.491 -24.385 1.00 71.94 533 PRO A N 1
ATOM 4299 C CA . PRO A 1 533 ? -11.631 0.359 -24.749 1.00 71.94 533 PRO A CA 1
ATOM 4300 C C . PRO A 1 533 ? -12.249 -0.833 -24.012 1.00 71.94 533 PRO A C 1
ATOM 4302 O O . PRO A 1 533 ? -11.575 -1.848 -23.894 1.00 71.94 533 PRO A O 1
ATOM 4305 N N . ALA A 1 534 ? -13.504 -0.750 -23.557 1.00 62.66 534 ALA A N 1
ATOM 4306 C CA . ALA A 1 534 ? -14.128 -1.783 -22.710 1.00 62.66 534 ALA A CA 1
ATOM 4307 C C . ALA A 1 534 ? -14.041 -3.223 -23.276 1.00 62.66 534 ALA A C 1
ATOM 4309 O O . ALA A 1 534 ? -14.146 -4.196 -22.536 1.00 62.66 534 ALA A O 1
ATOM 4310 N N . GLU A 1 535 ? -13.816 -3.360 -24.585 1.00 57.47 535 GLU A N 1
ATOM 4311 C CA . GLU A 1 535 ? -13.655 -4.630 -25.301 1.00 57.47 535 GLU A CA 1
ATOM 4312 C C . GLU A 1 535 ? -12.188 -5.063 -25.524 1.00 57.47 535 GLU A C 1
ATOM 4314 O O . GLU A 1 535 ? -11.916 -6.099 -26.134 1.00 57.47 535 GLU A O 1
ATOM 4319 N N . ALA A 1 536 ? -11.212 -4.281 -25.065 1.00 67.62 536 ALA A N 1
ATOM 4320 C CA . ALA A 1 536 ? -9.788 -4.502 -25.264 1.00 67.62 536 ALA A CA 1
ATOM 4321 C C . ALA A 1 536 ? -9.056 -4.588 -23.919 1.00 67.62 536 ALA A C 1
ATOM 4323 O O . ALA A 1 536 ? -9.011 -3.639 -23.160 1.00 67.62 536 ALA A O 1
ATOM 4324 N N . THR A 1 537 ? -8.398 -5.713 -23.654 1.00 80.69 537 THR A N 1
ATOM 4325 C CA . THR A 1 537 ? -7.479 -5.883 -22.508 1.00 80.69 537 THR A CA 1
ATOM 4326 C C . THR A 1 537 ? -6.007 -5.811 -22.920 1.00 80.69 537 THR A C 1
ATOM 4328 O O . THR A 1 537 ? -5.105 -5.946 -22.097 1.00 80.69 537 THR A O 1
ATOM 4331 N N . ALA A 1 538 ? -5.754 -5.608 -24.216 1.00 91.25 538 ALA A N 1
ATOM 4332 C CA . ALA A 1 538 ? -4.429 -5.641 -24.810 1.00 91.25 538 ALA A CA 1
ATOM 4333 C C . ALA A 1 538 ? -4.322 -4.683 -26.001 1.00 91.25 538 ALA A C 1
ATOM 4335 O O . ALA A 1 538 ? -5.303 -4.441 -26.713 1.00 91.25 538 ALA A O 1
ATOM 4336 N N . ALA A 1 539 ? -3.109 -4.218 -26.281 1.00 95.12 539 ALA A N 1
ATOM 4337 C CA . ALA A 1 539 ? -2.814 -3.289 -27.368 1.00 95.12 539 ALA A CA 1
ATOM 4338 C C . ALA A 1 539 ? -1.453 -3.590 -28.013 1.00 95.12 539 ALA A C 1
ATOM 4340 O O . ALA A 1 539 ? -0.697 -4.420 -27.517 1.00 95.12 539 ALA A O 1
ATOM 4341 N N . TRP A 1 540 ? -1.173 -2.990 -29.167 1.00 97.31 540 TRP A N 1
ATOM 4342 C CA . TRP A 1 540 ? -0.012 -3.327 -29.990 1.00 97.31 540 TRP A CA 1
ATOM 4343 C C . TRP A 1 540 ? 1.213 -2.487 -29.645 1.00 97.31 540 TRP A C 1
ATOM 4345 O O . TRP A 1 540 ? 1.117 -1.278 -29.450 1.00 97.31 540 TRP A O 1
ATOM 4355 N N . VAL A 1 541 ? 2.377 -3.124 -29.628 1.00 97.69 541 VAL A N 1
ATOM 4356 C CA . VAL A 1 541 ? 3.689 -2.480 -29.511 1.00 97.69 541 VAL A CA 1
ATOM 4357 C C . VAL A 1 541 ? 4.656 -3.111 -30.509 1.00 97.69 541 VAL A C 1
ATOM 4359 O O . VAL A 1 541 ? 4.479 -4.264 -30.920 1.00 97.69 541 VAL A O 1
ATOM 4362 N N . PHE A 1 542 ? 5.686 -2.368 -30.902 1.00 98.25 542 PHE A N 1
ATOM 4363 C CA . PHE A 1 542 ? 6.730 -2.904 -31.766 1.00 98.25 542 PHE A CA 1
ATOM 4364 C C . PHE A 1 542 ? 7.755 -3.689 -30.941 1.00 98.25 542 PHE A C 1
ATOM 4366 O O . PHE A 1 542 ? 8.351 -3.155 -30.006 1.00 98.25 542 PHE A O 1
ATOM 4373 N N . GLY A 1 543 ? 7.961 -4.964 -31.280 1.00 97.88 543 GLY A N 1
ATOM 4374 C CA . GLY A 1 543 ? 8.719 -5.898 -30.448 1.00 97.88 543 GLY A CA 1
ATOM 4375 C C . GLY A 1 543 ? 10.222 -5.634 -30.347 1.00 97.88 543 GLY A C 1
ATOM 4376 O O . GLY A 1 543 ? 10.874 -6.241 -29.505 1.00 97.88 543 GLY A O 1
ATOM 4377 N N . ALA A 1 544 ? 10.800 -4.751 -31.167 1.00 98.12 544 ALA A N 1
ATOM 4378 C CA . ALA A 1 544 ? 12.240 -4.484 -31.130 1.00 98.12 544 ALA A CA 1
ATOM 4379 C C . ALA A 1 544 ? 12.705 -3.800 -29.830 1.00 98.12 544 ALA A C 1
ATOM 4381 O O . ALA A 1 544 ? 13.863 -3.955 -29.451 1.00 98.12 544 ALA A O 1
ATOM 4382 N N . TYR A 1 545 ? 11.803 -3.096 -29.139 1.00 97.81 545 TYR A N 1
ATOM 4383 C CA . TYR A 1 545 ? 12.074 -2.349 -27.900 1.00 97.81 545 TYR A CA 1
ATOM 4384 C C . TYR A 1 545 ? 11.581 -3.074 -26.638 1.00 97.81 545 TYR A C 1
ATOM 4386 O O . TYR A 1 545 ? 11.314 -2.443 -25.614 1.00 97.81 545 TYR A O 1
ATOM 4394 N N . LEU A 1 546 ? 11.413 -4.395 -26.729 1.00 97.94 546 LEU A N 1
ATOM 4395 C CA . LEU A 1 546 ? 11.027 -5.263 -25.620 1.00 97.94 546 LEU A CA 1
ATOM 4396 C C . LEU A 1 546 ? 12.189 -6.175 -25.215 1.00 97.94 546 LEU A C 1
ATOM 4398 O O . LEU A 1 546 ? 12.929 -6.640 -26.085 1.00 97.94 546 LEU A O 1
ATOM 4402 N N . GLU A 1 547 ? 12.311 -6.467 -23.922 1.00 95.81 547 GLU A N 1
ATOM 4403 C CA . GLU A 1 547 ? 13.334 -7.364 -23.359 1.00 95.81 547 GLU A CA 1
ATOM 4404 C C . GLU A 1 547 ? 12.772 -8.643 -22.735 1.00 95.81 547 GLU A C 1
ATOM 4406 O O . GLU A 1 547 ? 11.805 -8.562 -21.934 1.00 95.81 547 GLU A O 1
#